Protein AF-A0A9P8D3R5-F1 (afdb_monomer_lite)

Organism: NCBI:txid1042133

pLDDT: mean 70.51, std 18.61, range [22.31, 94.31]

Sequence (576 aa):
MIAKYMYQFPRVDLHLDSCLEPTQGLKDAIANVEATKNIKDLRQLRRDYGYLFCKSVTIGGRLQTQAVMDQSSKTSEQEQKQSLKTSVGLAVSAPKVSASVSHTEESGSDNSSSHGKSDKSESHVFEAMGGDSLLASNPLAWIPTVGSYKNWRIINRNGLTLMSDMISSLSGYEHTRSWFEQAVPALSKYIEFSDSMVKKIRLRLMSPSHHLCLSYKKGSDDRDYAVPPNYYLGHRTLSTVMPLSMDLEYSDEPWGRIQMPNNKPEFLFSPGSYRAPAIYGYSANKVGENLYGTKYDDEFRSTVWSITSPYDAALCHGSRTGDSGNNTLSISTAKPVISSLIVFRNQQGVFLPAMTDTKDVHIWRILKTGVVPGDKPNIAEGDEVQLAWSYQDQYCGYRDFTQDAFGRRRNGPPPGSNGPLLYMRLPWPRFEPVESLPDQVKPLPNALIMSEVVAPKDDLSPVLSDKIQVIHGEKQAMKDILVEDCIFRLDVVKHHGRGDVDDYLLRGVSQEAAFPDAIERQALDKKVESERLAREAAERSFWQQAEARAGQEEEEEIEDVGETMMHIACPLTMLF

Structure (mmCIF, N/CA/C/O backbone):
data_AF-A0A9P8D3R5-F1
#
_entry.id   AF-A0A9P8D3R5-F1
#
loop_
_atom_site.group_PDB
_atom_site.id
_atom_site.type_symbol
_atom_site.label_atom_id
_atom_site.label_alt_id
_atom_site.label_comp_id
_atom_site.label_asym_id
_atom_site.label_entity_id
_atom_site.label_seq_id
_atom_site.pdbx_PDB_ins_code
_atom_site.Cartn_x
_atom_site.Cartn_y
_atom_site.Cartn_z
_atom_site.occupancy
_atom_site.B_iso_or_equiv
_atom_site.auth_seq_id
_atom_site.auth_comp_id
_atom_site.auth_asym_id
_atom_site.auth_atom_id
_atom_site.pdbx_PDB_model_num
ATOM 1 N N . MET A 1 1 ? 40.398 5.494 -23.134 1.00 55.81 1 MET A N 1
ATOM 2 C CA . MET A 1 1 ? 39.215 5.912 -23.938 1.00 55.81 1 MET A CA 1
ATOM 3 C C . MET A 1 1 ? 38.979 4.867 -25.028 1.00 55.81 1 MET A C 1
ATOM 5 O O . MET A 1 1 ? 39.950 4.251 -25.424 1.00 55.81 1 MET A O 1
ATOM 9 N N . ILE A 1 2 ? 37.754 4.613 -25.506 1.00 58.50 2 ILE A N 1
ATOM 10 C CA . ILE A 1 2 ? 37.515 3.681 -26.633 1.00 58.50 2 ILE A CA 1
ATOM 11 C C . ILE A 1 2 ? 37.045 4.489 -27.842 1.00 58.50 2 ILE A C 1
ATOM 13 O O . ILE A 1 2 ? 36.031 5.181 -27.759 1.00 58.50 2 ILE A O 1
ATOM 17 N N . ALA A 1 3 ? 37.763 4.399 -28.959 1.00 59.81 3 ALA A N 1
ATOM 18 C CA . ALA A 1 3 ? 37.315 4.937 -30.235 1.00 59.81 3 ALA A CA 1
ATOM 19 C C . ALA A 1 3 ? 36.734 3.822 -31.096 1.00 59.81 3 ALA A C 1
ATOM 21 O O . ALA A 1 3 ? 37.328 2.760 -31.264 1.00 59.81 3 ALA A O 1
ATOM 22 N N . LYS A 1 4 ? 35.553 4.080 -31.650 1.00 65.44 4 LYS A N 1
ATOM 23 C CA . LYS A 1 4 ? 34.808 3.136 -32.474 1.00 65.44 4 LYS A CA 1
ATOM 24 C C . LYS A 1 4 ? 34.610 3.740 -33.853 1.00 65.44 4 LYS A C 1
ATOM 26 O O . LYS A 1 4 ? 34.070 4.838 -33.967 1.00 65.44 4 LYS A O 1
ATOM 31 N N . TYR A 1 5 ? 35.031 3.017 -34.884 1.00 70.00 5 TYR A N 1
ATOM 32 C CA . TYR A 1 5 ? 34.853 3.424 -36.273 1.00 70.00 5 TYR A CA 1
ATOM 33 C C . TYR A 1 5 ? 33.968 2.420 -37.008 1.00 70.00 5 TYR A C 1
ATOM 35 O O . TYR A 1 5 ? 34.049 1.211 -36.778 1.00 70.00 5 TYR A O 1
ATOM 43 N N . MET A 1 6 ? 33.069 2.928 -37.851 1.00 76.31 6 MET A N 1
ATOM 44 C CA . MET A 1 6 ? 32.003 2.149 -38.478 1.00 76.31 6 MET A CA 1
ATOM 45 C C . MET A 1 6 ? 31.946 2.476 -39.966 1.00 76.31 6 MET A C 1
ATOM 47 O O . MET A 1 6 ? 31.766 3.633 -40.335 1.00 76.31 6 MET A O 1
ATOM 51 N N . TYR A 1 7 ? 32.056 1.450 -40.805 1.00 77.75 7 TYR A N 1
ATOM 52 C CA . TYR A 1 7 ? 31.895 1.551 -42.249 1.00 77.75 7 TYR A CA 1
ATOM 53 C C . TYR A 1 7 ? 30.591 0.858 -42.650 1.00 77.75 7 TYR A C 1
ATOM 55 O O . TYR A 1 7 ? 30.400 -0.332 -42.386 1.00 77.75 7 TYR A O 1
ATOM 63 N N . GLN A 1 8 ? 29.659 1.614 -43.229 1.00 81.56 8 GLN A N 1
ATOM 64 C CA . GLN A 1 8 ? 28.294 1.160 -43.497 1.00 81.56 8 GLN A CA 1
ATOM 65 C C . GLN A 1 8 ? 28.073 0.969 -45.000 1.00 81.56 8 GLN A C 1
ATOM 67 O O . GLN A 1 8 ? 28.407 1.836 -45.799 1.00 81.56 8 GLN A O 1
ATOM 72 N N . PHE A 1 9 ? 27.454 -0.151 -45.362 1.00 86.44 9 PHE A N 1
ATOM 73 C CA . PHE A 1 9 ? 26.952 -0.460 -46.698 1.00 86.44 9 PHE A CA 1
ATOM 74 C C . PHE A 1 9 ? 25.424 -0.575 -46.623 1.00 86.44 9 PHE A C 1
ATOM 76 O O . PHE A 1 9 ? 24.891 -1.692 -46.552 1.00 86.44 9 PHE A O 1
ATOM 83 N N . PRO A 1 10 ? 24.711 0.565 -46.558 1.00 88.69 10 PRO A N 1
ATOM 84 C CA . PRO A 1 10 ? 23.256 0.577 -46.516 1.00 88.69 10 PRO A CA 1
ATOM 85 C C . PRO A 1 10 ? 22.680 0.041 -47.827 1.00 88.69 10 PRO A C 1
ATOM 87 O O . PRO A 1 10 ? 23.234 0.249 -48.908 1.00 88.69 10 PRO A O 1
ATOM 90 N N . ARG A 1 11 ? 21.568 -0.686 -47.725 1.00 91.56 11 ARG A N 1
ATOM 91 C CA . ARG A 1 11 ? 20.830 -1.217 -48.879 1.00 91.56 11 ARG A CA 1
ATOM 92 C C . ARG A 1 11 ? 19.404 -0.709 -48.906 1.00 91.56 11 ARG A C 1
ATOM 94 O O . ARG A 1 11 ? 18.921 -0.340 -49.969 1.00 91.56 11 ARG A O 1
ATOM 101 N N . VAL A 1 12 ? 18.755 -0.701 -47.747 1.00 91.81 12 VAL A N 1
ATOM 102 C CA . VAL A 1 12 ? 17.362 -0.290 -47.596 1.00 91.81 12 VAL A CA 1
ATOM 103 C C . VAL A 1 12 ? 17.211 0.467 -46.287 1.00 91.81 12 VAL A C 1
ATOM 105 O O . VAL A 1 12 ? 17.688 0.000 -45.254 1.00 91.81 12 VAL A O 1
ATOM 108 N N . ASP A 1 13 ? 16.503 1.587 -46.330 1.00 90.19 13 ASP A N 1
ATOM 109 C CA . ASP A 1 13 ? 15.970 2.246 -45.144 1.00 90.19 13 ASP A CA 1
ATOM 110 C C . ASP A 1 13 ? 14.494 1.867 -45.000 1.00 90.19 13 ASP A C 1
ATOM 112 O O . ASP A 1 13 ? 13.704 2.024 -45.932 1.00 90.19 13 ASP A O 1
ATOM 116 N N . LEU A 1 14 ? 14.131 1.303 -43.849 1.00 87.88 14 LEU A N 1
ATOM 117 C CA . LEU A 1 14 ? 12.748 0.997 -43.505 1.00 87.88 14 LEU A CA 1
ATOM 118 C C . LEU A 1 14 ? 12.231 2.037 -42.519 1.00 87.88 14 LEU A C 1
ATOM 120 O O . LEU A 1 14 ? 12.830 2.229 -41.461 1.00 87.88 14 LEU A O 1
ATOM 124 N N . HIS A 1 15 ? 11.086 2.627 -42.845 1.00 87.62 15 HIS A N 1
ATOM 125 C CA . HIS A 1 15 ? 10.352 3.559 -41.995 1.00 87.62 15 HIS A CA 1
ATOM 126 C C . HIS A 1 15 ? 9.018 2.929 -41.588 1.00 87.62 15 HIS A C 1
ATOM 128 O O . HIS A 1 15 ? 8.284 2.427 -42.437 1.00 87.62 15 HIS A O 1
ATOM 134 N N . LEU A 1 16 ? 8.718 2.935 -40.290 1.00 82.69 16 LEU A N 1
ATOM 135 C CA . LEU A 1 16 ? 7.582 2.229 -39.689 1.00 82.69 16 LEU A CA 1
ATOM 136 C C . LEU A 1 16 ? 6.525 3.198 -39.117 1.00 82.69 16 LEU A C 1
ATOM 138 O O . LEU A 1 16 ? 5.867 2.885 -38.133 1.00 82.69 16 LEU A O 1
ATOM 142 N N . ASP A 1 17 ? 6.377 4.397 -39.685 1.00 70.56 17 ASP A N 1
ATOM 143 C CA . ASP A 1 17 ? 5.693 5.517 -39.014 1.00 70.56 17 ASP A CA 1
ATOM 144 C C . ASP A 1 17 ? 4.154 5.514 -39.085 1.00 70.56 17 ASP A C 1
ATOM 146 O O . ASP A 1 17 ? 3.520 6.122 -38.226 1.00 70.56 17 ASP A O 1
ATOM 150 N N . SER A 1 18 ? 3.533 4.859 -40.073 1.00 62.50 18 SER A N 1
ATOM 151 C CA . SER A 1 18 ? 2.080 4.984 -40.324 1.00 62.50 18 SER A CA 1
ATOM 152 C C . SER A 1 18 ? 1.344 3.680 -40.646 1.00 62.50 18 SER A C 1
ATOM 154 O O . SER A 1 18 ? 0.138 3.698 -40.869 1.00 62.50 18 SER A O 1
ATOM 156 N N . CYS A 1 19 ? 2.043 2.544 -40.667 1.00 69.44 19 CYS A N 1
ATOM 157 C CA . CYS A 1 19 ? 1.494 1.243 -41.070 1.00 69.44 19 CYS A CA 1
ATOM 158 C C . CYS A 1 19 ? 1.503 0.196 -39.947 1.00 69.44 19 CYS A C 1
ATOM 160 O O . CYS A 1 19 ? 1.395 -1.000 -40.214 1.00 69.44 19 CYS A O 1
ATOM 162 N N . LEU A 1 20 ? 1.683 0.630 -38.699 1.00 82.75 20 LEU A N 1
ATOM 163 C CA . LEU A 1 20 ? 1.770 -0.267 -37.555 1.00 82.75 20 LEU A CA 1
ATOM 164 C C . LEU A 1 20 ? 0.418 -0.409 -36.866 1.00 82.75 20 LEU A C 1
ATOM 166 O O . LEU A 1 20 ? -0.232 0.578 -36.535 1.00 82.75 20 LEU A O 1
ATOM 170 N N . GLU A 1 21 ? 0.052 -1.654 -36.585 1.00 85.25 21 GLU A N 1
ATOM 171 C CA . GLU A 1 21 ? -1.075 -2.003 -35.730 1.00 85.25 21 GLU A CA 1
ATOM 172 C C . GLU A 1 21 ? -0.567 -2.799 -34.523 1.00 85.25 21 GLU A C 1
ATOM 174 O O . GLU A 1 21 ? 0.347 -3.622 -34.664 1.00 85.25 21 GLU A O 1
ATOM 179 N N . PRO A 1 22 ? -1.136 -2.584 -33.324 1.00 86.88 22 PRO A N 1
ATOM 180 C CA . PRO A 1 22 ? -0.742 -3.350 -32.157 1.00 86.88 22 PRO A CA 1
ATOM 181 C C . PRO A 1 22 ? -1.182 -4.808 -32.324 1.00 86.88 22 PRO A C 1
ATOM 183 O O . PRO A 1 22 ? -2.306 -5.099 -32.741 1.00 86.88 22 PRO A O 1
ATOM 186 N N . THR A 1 23 ? -0.296 -5.739 -31.976 1.00 90.44 23 THR A N 1
ATOM 187 C CA . THR A 1 23 ? -0.621 -7.169 -31.950 1.00 90.44 23 THR A CA 1
ATOM 188 C C . THR A 1 23 ? -1.691 -7.451 -30.897 1.00 90.44 23 THR A C 1
ATOM 190 O O . THR A 1 23 ? -1.790 -6.726 -29.908 1.00 90.44 23 THR A O 1
ATOM 193 N N . GLN A 1 24 ? -2.475 -8.523 -31.066 1.00 89.94 24 GLN A N 1
ATOM 194 C CA . GLN A 1 24 ? -3.549 -8.855 -30.120 1.00 89.94 24 GLN A CA 1
ATOM 195 C C . GLN A 1 24 ? -3.042 -8.959 -28.673 1.00 89.94 24 GLN A C 1
ATOM 197 O O . GLN A 1 24 ? -3.634 -8.369 -27.779 1.00 89.94 24 GLN A O 1
ATOM 202 N N . GLY A 1 25 ? -1.882 -9.588 -28.458 1.00 91.56 25 GLY A N 1
ATOM 203 C CA . GLY A 1 25 ? -1.286 -9.679 -27.123 1.00 91.56 25 GLY A CA 1
ATOM 204 C C . GLY A 1 25 ? -0.944 -8.319 -26.501 1.00 91.56 25 GLY A C 1
ATOM 205 O O . GLY A 1 25 ? -1.084 -8.154 -25.291 1.00 91.56 25 GLY A O 1
ATOM 206 N N . LEU A 1 26 ? -0.522 -7.330 -27.302 1.00 89.81 26 LEU A N 1
ATOM 207 C CA . LEU A 1 26 ? -0.271 -5.978 -26.798 1.00 89.81 26 LEU A CA 1
ATOM 208 C C . LEU A 1 26 ? -1.589 -5.281 -26.439 1.00 89.81 26 LEU A C 1
ATOM 210 O O . LEU A 1 26 ? -1.655 -4.609 -25.413 1.00 89.81 26 LEU A O 1
ATOM 214 N N . LYS A 1 27 ? -2.647 -5.482 -27.238 1.00 89.69 27 LYS A N 1
ATOM 215 C CA . LYS A 1 27 ? -3.991 -4.962 -26.938 1.00 89.69 27 LYS A CA 1
ATOM 216 C C . LYS A 1 27 ? -4.516 -5.516 -25.613 1.00 89.69 27 LYS A C 1
ATOM 218 O O . LYS A 1 27 ? -4.969 -4.741 -24.776 1.00 89.69 27 LYS A O 1
ATOM 223 N N . ASP A 1 28 ? -4.388 -6.823 -25.401 1.00 89.81 28 ASP A N 1
ATOM 224 C CA . ASP A 1 28 ? -4.848 -7.493 -24.181 1.00 89.81 28 ASP A CA 1
ATOM 225 C C . ASP A 1 28 ? -4.048 -7.031 -22.952 1.00 89.81 28 ASP A C 1
ATOM 227 O O . ASP A 1 28 ? -4.619 -6.773 -21.893 1.00 89.81 28 ASP A O 1
ATOM 231 N N . ALA A 1 29 ? -2.730 -6.850 -23.094 1.00 86.56 29 ALA A N 1
ATOM 232 C CA . ALA A 1 29 ? -1.884 -6.328 -22.020 1.00 86.56 29 ALA A CA 1
ATOM 233 C C . ALA A 1 29 ? -2.253 -4.884 -21.638 1.00 86.56 29 ALA A C 1
ATOM 235 O O . ALA A 1 29 ? -2.306 -4.558 -20.453 1.00 86.56 29 ALA A O 1
ATOM 236 N N . ILE A 1 30 ? -2.535 -4.028 -22.626 1.00 84.38 30 ILE A N 1
ATOM 237 C CA . ILE A 1 30 ? -3.004 -2.652 -22.406 1.00 84.38 30 ILE A CA 1
ATOM 238 C C . ILE A 1 30 ? -4.362 -2.659 -21.691 1.00 84.38 30 ILE A C 1
ATOM 240 O O . ILE A 1 30 ? -4.517 -1.964 -20.689 1.00 84.38 30 ILE A O 1
ATOM 244 N N . ALA A 1 31 ? -5.310 -3.481 -22.150 1.00 81.94 31 ALA A N 1
ATOM 245 C CA . ALA A 1 31 ? -6.631 -3.603 -21.535 1.00 81.94 31 ALA A CA 1
ATOM 246 C C . ALA A 1 31 ? -6.553 -4.125 -20.089 1.00 81.94 31 ALA A C 1
ATOM 248 O O . ALA A 1 31 ? -7.269 -3.641 -19.215 1.00 81.94 31 ALA A O 1
ATOM 249 N N . ASN A 1 32 ? -5.647 -5.068 -19.810 1.00 80.12 32 ASN A N 1
ATOM 250 C CA . ASN A 1 32 ? -5.416 -5.562 -18.455 1.00 80.12 32 ASN A CA 1
ATOM 251 C C . ASN A 1 32 ? -4.911 -4.445 -17.529 1.00 80.12 32 ASN A C 1
ATOM 253 O O . ASN A 1 32 ? -5.478 -4.228 -16.463 1.00 80.12 32 ASN A O 1
ATOM 257 N N . VAL A 1 33 ? -3.904 -3.679 -17.964 1.00 77.44 33 VAL A N 1
ATOM 258 C CA . VAL A 1 33 ? -3.402 -2.515 -17.210 1.00 77.44 33 VAL A CA 1
ATOM 259 C C . VAL A 1 33 ? -4.511 -1.493 -16.964 1.00 77.44 33 VAL A C 1
ATOM 261 O O . VAL A 1 33 ? -4.601 -0.915 -15.877 1.00 77.44 33 VAL A O 1
ATOM 264 N N . GLU A 1 34 ? -5.368 -1.271 -17.958 1.00 71.44 34 GLU A N 1
ATOM 265 C CA . GLU A 1 34 ? -6.490 -0.350 -17.851 1.00 71.44 34 GLU A CA 1
ATOM 266 C C . GLU A 1 34 ? -7.548 -0.819 -16.844 1.00 71.44 34 GLU A C 1
ATOM 268 O O . GLU A 1 34 ? -8.053 0.007 -16.082 1.00 71.44 34 GLU A O 1
ATOM 273 N N . ALA A 1 35 ? -7.842 -2.119 -16.801 1.00 66.81 35 ALA A N 1
ATOM 274 C CA . ALA A 1 35 ? -8.826 -2.710 -15.900 1.00 66.81 35 ALA A CA 1
ATOM 275 C C . ALA A 1 35 ? -8.321 -2.819 -14.453 1.00 66.81 35 ALA A C 1
ATOM 277 O O . ALA A 1 35 ? -9.039 -2.482 -13.510 1.00 66.81 35 ALA A O 1
ATOM 278 N N . THR A 1 36 ? -7.086 -3.283 -14.252 1.00 62.72 36 THR A N 1
ATOM 279 C CA . THR A 1 36 ? -6.537 -3.550 -12.912 1.00 62.72 36 THR A CA 1
ATOM 280 C C . THR A 1 36 ? -5.956 -2.305 -12.251 1.00 62.72 36 THR A C 1
ATOM 282 O O . THR A 1 36 ? -5.829 -2.263 -11.020 1.00 62.72 36 THR A O 1
ATOM 285 N N . LYS A 1 37 ? -5.563 -1.303 -13.057 1.00 64.81 37 LYS A N 1
ATOM 286 C CA . LYS A 1 37 ? -4.814 -0.112 -12.623 1.00 64.81 37 LYS A CA 1
ATOM 287 C C . LYS A 1 37 ? -3.662 -0.500 -11.686 1.00 64.81 37 LYS A C 1
ATOM 289 O O . LYS A 1 37 ? -3.479 0.048 -10.592 1.00 64.81 37 LYS A O 1
ATOM 294 N N . ASN A 1 38 ? -2.924 -1.539 -12.071 1.00 65.69 38 ASN A N 1
ATOM 295 C CA . ASN A 1 38 ? -1.839 -2.106 -11.284 1.00 65.69 38 ASN A CA 1
ATOM 296 C C . ASN A 1 38 ? -0.481 -1.768 -11.907 1.00 65.69 38 ASN A C 1
ATOM 298 O O . ASN A 1 38 ? -0.208 -2.070 -13.071 1.00 65.69 38 ASN A O 1
ATOM 302 N N . ILE A 1 39 ? 0.413 -1.192 -11.101 1.00 70.88 39 ILE A N 1
ATOM 303 C CA . ILE A 1 39 ? 1.782 -0.877 -11.519 1.00 70.88 39 ILE A CA 1
ATOM 304 C C . ILE A 1 39 ? 2.568 -2.132 -11.934 1.00 70.88 39 ILE A C 1
ATOM 306 O O . ILE A 1 39 ? 3.461 -2.049 -12.778 1.00 70.88 39 ILE A O 1
ATOM 310 N N . LYS A 1 40 ? 2.241 -3.309 -11.384 1.00 72.50 40 LYS A N 1
ATOM 311 C CA . LYS A 1 40 ? 2.869 -4.585 -11.759 1.00 72.50 40 LYS A CA 1
ATOM 312 C C . LYS A 1 40 ? 2.544 -4.983 -13.188 1.00 72.50 40 LYS A C 1
ATOM 314 O O . LYS A 1 40 ? 3.458 -5.397 -13.897 1.00 72.50 40 LYS A O 1
ATOM 319 N N . ASP A 1 41 ? 1.301 -4.798 -13.614 1.00 77.31 41 ASP A N 1
ATOM 320 C CA . ASP A 1 41 ? 0.879 -5.112 -14.979 1.00 77.31 41 ASP A CA 1
ATOM 321 C C . ASP A 1 41 ? 1.540 -4.150 -15.969 1.00 77.31 41 ASP A C 1
ATOM 323 O O . ASP A 1 41 ? 2.061 -4.574 -16.999 1.00 77.31 41 ASP A O 1
ATOM 327 N N . LEU A 1 42 ? 1.661 -2.865 -15.607 1.00 77.88 42 LEU A N 1
ATOM 328 C CA . LEU A 1 42 ? 2.385 -1.884 -16.419 1.00 77.88 42 LEU A CA 1
ATOM 329 C C . LEU A 1 42 ? 3.889 -2.212 -16.512 1.00 77.88 42 LEU A C 1
ATOM 331 O O . LEU A 1 42 ? 4.498 -2.089 -17.578 1.00 77.88 42 LEU A O 1
ATOM 335 N N . ARG A 1 43 ? 4.507 -2.670 -15.413 1.00 77.62 43 ARG A N 1
ATOM 336 C CA . ARG A 1 43 ? 5.895 -3.171 -15.410 1.00 77.62 43 ARG A CA 1
ATOM 337 C C . ARG A 1 43 ? 6.042 -4.419 -16.272 1.00 77.62 43 ARG A C 1
ATOM 339 O O . ARG A 1 43 ? 7.043 -4.544 -16.974 1.00 77.62 43 ARG A O 1
ATOM 346 N N . GLN A 1 44 ? 5.077 -5.330 -16.206 1.00 81.56 44 GLN A N 1
ATOM 347 C CA . GLN A 1 44 ? 5.075 -6.554 -16.993 1.00 81.56 44 GLN A CA 1
ATOM 348 C C . GLN A 1 44 ? 4.990 -6.239 -18.487 1.00 81.56 44 GLN A C 1
ATOM 350 O O . GLN A 1 44 ? 5.836 -6.704 -19.244 1.00 81.56 44 GLN A O 1
ATOM 355 N N . LEU A 1 45 ? 4.104 -5.321 -18.881 1.00 85.25 45 LEU A N 1
ATOM 356 C CA . LEU A 1 45 ? 4.009 -4.820 -20.251 1.00 85.25 45 LEU A CA 1
ATOM 357 C C . LEU A 1 45 ? 5.359 -4.275 -20.754 1.00 85.25 45 LEU A C 1
ATOM 359 O O . LEU A 1 45 ? 5.811 -4.656 -21.832 1.00 85.25 45 LEU A O 1
ATOM 363 N N . ARG A 1 46 ? 6.069 -3.455 -19.961 1.00 81.94 46 ARG A N 1
ATOM 364 C CA . ARG A 1 46 ? 7.414 -2.964 -20.346 1.00 81.94 46 ARG A CA 1
ATOM 365 C C . ARG A 1 46 ? 8.460 -4.072 -20.443 1.00 81.94 46 ARG A C 1
ATOM 367 O O . ARG A 1 46 ? 9.379 -3.958 -21.250 1.00 81.94 46 ARG A O 1
ATOM 374 N N . ARG A 1 47 ? 8.373 -5.109 -19.605 1.00 83.44 47 ARG A N 1
ATOM 375 C CA . ARG A 1 47 ? 9.300 -6.250 -19.656 1.00 83.44 47 ARG A CA 1
ATOM 376 C C . ARG A 1 47 ? 9.089 -7.091 -20.907 1.00 83.44 47 ARG A C 1
ATOM 378 O O . ARG A 1 47 ? 10.075 -7.455 -21.537 1.00 83.44 47 ARG A O 1
ATOM 385 N N . ASP A 1 48 ? 7.837 -7.345 -21.264 1.00 88.25 48 ASP A N 1
ATOM 386 C CA . ASP A 1 48 ? 7.495 -8.269 -22.345 1.00 88.25 48 ASP A CA 1
ATOM 387 C C . ASP A 1 48 ? 7.658 -7.629 -23.725 1.00 88.25 48 ASP A C 1
ATOM 389 O O . ASP A 1 48 ? 8.167 -8.265 -24.647 1.00 88.25 48 ASP A O 1
ATOM 393 N N . TYR A 1 49 ? 7.288 -6.353 -23.864 1.00 87.69 49 TYR A N 1
ATOM 394 C CA . TYR A 1 49 ? 7.328 -5.651 -25.151 1.00 87.69 49 TYR A CA 1
ATOM 395 C C . TYR A 1 49 ? 8.554 -4.743 -25.310 1.00 87.69 49 TYR A C 1
ATOM 397 O O . TYR A 1 49 ? 8.958 -4.440 -26.432 1.00 87.69 49 TYR A O 1
ATOM 405 N N . GLY A 1 50 ? 9.212 -4.373 -24.210 1.00 83.81 50 GLY A N 1
ATOM 406 C CA . GLY A 1 50 ? 10.428 -3.565 -24.202 1.00 83.81 50 GLY A CA 1
ATOM 407 C C . GLY A 1 50 ? 10.201 -2.091 -23.856 1.00 83.81 50 GLY A C 1
ATOM 408 O O . GLY A 1 50 ? 9.098 -1.619 -23.595 1.00 83.81 50 GLY A O 1
ATOM 409 N N . TYR A 1 51 ? 11.297 -1.333 -23.818 1.00 81.62 51 TYR A N 1
ATOM 410 C CA . TYR A 1 51 ? 11.298 0.068 -23.370 1.00 81.62 51 TYR A CA 1
ATOM 411 C C . TYR A 1 51 ? 11.326 1.068 -24.523 1.00 81.62 51 TYR A C 1
ATOM 413 O O . TYR A 1 51 ? 10.837 2.191 -24.392 1.00 81.62 51 TYR A O 1
ATOM 421 N N . LEU A 1 52 ? 11.933 0.661 -25.633 1.00 83.38 52 LEU A N 1
ATOM 422 C CA . LEU A 1 52 ? 12.230 1.503 -26.778 1.00 83.38 52 LEU A CA 1
ATOM 423 C C . LEU A 1 52 ? 11.717 0.822 -28.034 1.00 83.38 52 LEU A C 1
ATOM 425 O O . LEU A 1 52 ? 11.852 -0.390 -28.196 1.00 83.38 52 LEU A O 1
ATOM 429 N N . PHE A 1 53 ? 11.185 1.631 -28.935 1.00 85.81 53 PHE A N 1
ATOM 430 C CA . PHE A 1 53 ? 10.807 1.222 -30.271 1.00 85.81 53 PHE A CA 1
ATOM 431 C C . PHE A 1 53 ? 11.617 2.030 -31.283 1.00 85.81 53 PHE A C 1
ATOM 433 O O . PHE A 1 53 ? 11.884 3.213 -31.080 1.00 85.81 53 PHE A O 1
ATOM 440 N N . CYS A 1 54 ? 12.047 1.391 -32.366 1.00 87.12 54 CYS A N 1
ATOM 441 C CA . CYS A 1 54 ? 12.830 2.044 -33.406 1.00 87.12 54 CYS A CA 1
ATOM 442 C C . CYS A 1 54 ? 11.954 2.227 -34.640 1.00 87.12 54 CYS A C 1
ATOM 444 O O . CYS A 1 54 ? 11.558 1.246 -35.265 1.00 87.12 54 CYS A O 1
ATOM 446 N N . LYS A 1 55 ? 11.656 3.485 -34.973 1.00 82.50 55 LYS A N 1
ATOM 447 C CA . LYS A 1 55 ? 10.776 3.824 -36.095 1.00 82.50 55 LYS A CA 1
ATOM 448 C C . LYS A 1 55 ? 11.465 3.730 -37.453 1.00 82.50 55 LYS A C 1
ATOM 450 O O . LYS A 1 55 ? 10.803 3.520 -38.461 1.00 82.50 55 LYS A O 1
ATOM 455 N N . SER A 1 56 ? 12.788 3.889 -37.490 1.00 87.12 56 SER A N 1
ATOM 456 C CA . SER A 1 56 ? 13.566 3.855 -38.728 1.00 87.12 56 SER A CA 1
ATOM 457 C C . SER A 1 56 ? 14.794 2.961 -38.590 1.00 87.12 56 SER A C 1
ATOM 459 O O . SER A 1 56 ? 15.678 3.226 -37.774 1.00 87.12 56 SER A O 1
ATOM 461 N N . VAL A 1 57 ? 14.885 1.910 -39.402 1.00 91.00 57 VAL A N 1
ATOM 462 C CA . VAL A 1 57 ? 16.040 1.001 -39.409 1.00 91.00 57 VAL A CA 1
ATOM 463 C C . VAL A 1 57 ? 16.695 0.964 -40.778 1.00 91.00 57 VAL A C 1
ATOM 465 O O . VAL A 1 57 ? 16.032 0.770 -41.792 1.00 91.00 57 VAL A O 1
ATOM 468 N N . THR A 1 58 ? 18.018 1.082 -40.794 1.00 90.75 58 THR A N 1
ATOM 469 C CA . THR A 1 58 ? 18.807 0.862 -42.005 1.00 90.75 58 THR A CA 1
ATOM 470 C C . THR A 1 58 ? 19.258 -0.586 -42.025 1.00 90.75 58 THR A C 1
ATOM 472 O O . THR A 1 58 ? 19.852 -1.089 -41.062 1.00 90.75 58 THR A O 1
ATOM 475 N N . ILE A 1 59 ? 18.995 -1.253 -43.138 1.00 93.12 59 ILE A N 1
ATOM 476 C CA . ILE A 1 59 ? 19.310 -2.651 -43.389 1.00 93.12 59 ILE A CA 1
ATOM 477 C C . ILE A 1 59 ? 20.404 -2.741 -44.456 1.00 93.12 59 ILE A C 1
ATOM 479 O O . ILE A 1 59 ? 20.377 -2.038 -45.468 1.00 93.12 59 ILE A O 1
ATOM 483 N N . GLY A 1 60 ? 21.386 -3.611 -44.231 1.00 92.75 60 GLY A N 1
ATOM 484 C CA . GLY A 1 60 ? 22.510 -3.806 -45.141 1.00 92.75 60 GLY A CA 1
ATOM 485 C C . GLY A 1 60 ? 23.649 -4.578 -44.487 1.00 92.75 60 GLY A C 1
ATOM 486 O O . GLY A 1 60 ? 23.408 -5.568 -43.792 1.00 92.75 60 GLY A O 1
ATOM 487 N N . GLY A 1 61 ? 24.879 -4.121 -44.722 1.00 89.00 61 GLY A N 1
ATOM 488 C CA . GLY A 1 61 ? 26.099 -4.634 -44.098 1.00 89.00 61 GLY A CA 1
ATOM 489 C C . GLY A 1 61 ? 26.872 -3.528 -43.378 1.00 89.00 61 GLY A C 1
ATOM 490 O O . GLY A 1 61 ? 26.867 -2.376 -43.807 1.00 89.00 61 GLY A O 1
ATOM 491 N N . ARG A 1 62 ? 27.542 -3.856 -42.276 1.00 87.69 62 ARG A N 1
ATOM 492 C CA . ARG A 1 62 ? 28.380 -2.927 -41.514 1.00 87.69 62 ARG A CA 1
ATOM 493 C C . ARG A 1 62 ? 29.632 -3.618 -41.019 1.00 87.69 62 ARG A C 1
ATOM 495 O O . ARG A 1 62 ? 29.525 -4.643 -40.359 1.00 87.69 62 ARG A O 1
ATOM 502 N N . LEU A 1 63 ? 30.780 -2.995 -41.253 1.00 82.94 63 LEU A N 1
ATOM 503 C CA . LEU A 1 63 ? 32.030 -3.338 -40.587 1.00 82.94 63 LEU A CA 1
ATOM 504 C C . LEU A 1 63 ? 32.298 -2.335 -39.476 1.00 82.94 63 LEU A C 1
ATOM 506 O O . LEU A 1 63 ? 32.109 -1.128 -39.637 1.00 82.94 63 LEU A O 1
ATOM 510 N N . GLN A 1 64 ? 32.732 -2.840 -38.335 1.00 82.50 64 GLN A N 1
ATOM 511 C CA . GLN A 1 64 ? 33.031 -2.042 -37.164 1.00 82.50 64 GLN A CA 1
ATOM 512 C C . GLN A 1 64 ? 34.368 -2.480 -36.588 1.00 82.50 64 GLN A C 1
ATOM 514 O O . GLN A 1 64 ? 34.611 -3.668 -36.430 1.00 82.50 64 GLN A O 1
ATOM 519 N N . THR A 1 65 ? 35.198 -1.519 -36.209 1.00 75.69 65 THR A N 1
ATOM 520 C CA . THR A 1 65 ? 36.401 -1.767 -35.410 1.00 75.69 65 THR A CA 1
ATOM 521 C C . THR A 1 65 ? 36.392 -0.857 -34.187 1.00 75.69 65 THR A C 1
ATOM 523 O O . THR A 1 65 ? 35.779 0.220 -34.196 1.00 75.69 65 THR A O 1
ATOM 526 N N . GLN A 1 66 ? 37.011 -1.318 -33.106 1.00 71.75 66 GLN A N 1
ATOM 527 C CA . GLN A 1 66 ? 37.155 -0.572 -31.863 1.00 71.75 66 GLN A CA 1
ATOM 528 C C . GLN A 1 66 ? 38.625 -0.590 -31.451 1.00 71.75 66 GLN A C 1
ATOM 530 O O . GLN A 1 66 ? 39.243 -1.650 -31.434 1.00 71.75 66 GLN A O 1
ATOM 535 N N . ALA A 1 67 ? 39.165 0.574 -31.099 1.00 66.00 67 ALA A N 1
ATOM 536 C CA . ALA A 1 67 ? 40.515 0.722 -30.575 1.00 66.00 67 ALA A CA 1
ATOM 537 C C . ALA A 1 67 ? 40.457 1.338 -29.173 1.00 66.00 67 ALA A C 1
ATOM 539 O O . ALA A 1 67 ? 39.766 2.337 -28.942 1.00 66.00 67 ALA A O 1
ATOM 540 N N . VAL A 1 68 ? 41.183 0.738 -28.232 1.00 62.00 68 VAL A N 1
ATOM 541 C CA . VAL A 1 68 ? 41.388 1.302 -26.896 1.00 62.00 68 VAL A CA 1
ATOM 542 C C . VAL A 1 68 ? 42.555 2.288 -26.987 1.00 62.00 68 VAL A C 1
ATOM 544 O O . VAL A 1 68 ? 43.650 1.918 -27.387 1.00 62.00 68 VAL A O 1
ATOM 547 N N . MET A 1 69 ? 42.296 3.553 -26.669 1.00 64.81 69 MET A N 1
ATOM 548 C CA . MET A 1 69 ? 43.266 4.649 -26.667 1.00 64.81 69 MET A CA 1
ATOM 549 C C . MET A 1 69 ? 43.827 4.862 -25.260 1.00 64.81 69 MET A C 1
ATOM 551 O O . MET A 1 69 ? 43.055 5.045 -24.302 1.00 64.81 69 MET A O 1
ATOM 555 N N . ASP A 1 70 ? 45.156 4.890 -25.168 1.00 56.31 70 ASP A N 1
ATOM 556 C CA . ASP A 1 70 ? 45.906 5.158 -23.942 1.00 56.31 70 ASP A CA 1
ATOM 557 C C . ASP A 1 70 ? 45.947 6.657 -23.625 1.00 56.31 70 ASP A C 1
ATOM 559 O O . ASP A 1 70 ? 46.403 7.476 -24.420 1.00 56.31 70 ASP A O 1
ATOM 563 N N . GLN A 1 71 ? 45.509 7.019 -22.417 1.00 53.50 71 GLN A N 1
ATOM 564 C CA . GLN A 1 71 ? 45.487 8.403 -21.914 1.00 53.50 71 GLN A CA 1
ATOM 565 C C . GLN A 1 71 ? 46.883 8.998 -21.643 1.00 53.50 71 GLN A C 1
ATOM 567 O O . GLN A 1 71 ? 46.991 10.176 -21.318 1.00 53.50 71 GLN A O 1
ATOM 572 N N . SER A 1 72 ? 47.950 8.204 -21.755 1.00 54.19 72 SER A N 1
ATOM 573 C CA . SER A 1 72 ? 49.338 8.604 -21.485 1.00 54.19 72 SER A CA 1
ATOM 574 C C . SER A 1 72 ? 50.074 9.173 -22.707 1.00 54.19 72 SER A C 1
ATOM 576 O O . SER A 1 72 ? 51.221 9.611 -22.592 1.00 54.19 72 SER A O 1
ATOM 578 N N . SER A 1 73 ? 49.449 9.184 -23.886 1.00 53.72 73 SER A N 1
ATOM 579 C CA . SER A 1 73 ? 50.056 9.714 -25.109 1.00 53.72 73 SER A CA 1
ATOM 580 C C . SER A 1 73 ? 49.996 11.245 -25.170 1.00 53.72 73 SER A C 1
ATOM 582 O O . SER A 1 73 ? 48.945 11.830 -24.931 1.00 53.72 73 SER A O 1
ATOM 584 N N . LYS A 1 74 ? 51.089 11.898 -25.591 1.00 52.84 74 LYS A N 1
ATOM 585 C CA . LYS A 1 74 ? 51.174 13.365 -25.790 1.00 52.84 74 LYS A CA 1
ATOM 586 C C . LYS A 1 74 ? 50.376 13.901 -26.996 1.00 52.84 74 LYS A C 1
ATOM 588 O O . LYS A 1 74 ? 50.389 15.101 -27.244 1.00 52.84 74 LYS A O 1
ATOM 593 N N . THR A 1 75 ? 49.753 13.021 -27.773 1.00 59.78 75 THR A N 1
ATOM 594 C CA . THR A 1 75 ? 49.014 13.336 -29.004 1.00 59.78 75 THR A CA 1
ATOM 595 C C . THR A 1 75 ? 47.579 13.740 -28.669 1.00 59.78 75 THR A C 1
ATOM 597 O O . THR A 1 75 ? 46.980 13.147 -27.771 1.00 59.78 75 THR A O 1
ATOM 600 N N . SER A 1 76 ? 47.007 14.715 -29.384 1.00 63.00 76 SER A N 1
ATOM 601 C CA . SER A 1 76 ? 45.623 15.127 -29.126 1.00 63.00 76 SER A CA 1
ATOM 602 C C . SER A 1 76 ? 44.639 13.989 -29.448 1.00 63.00 76 SER A C 1
ATOM 604 O O . SER A 1 76 ? 44.829 13.217 -30.390 1.00 63.00 76 SER A O 1
ATOM 606 N N . GLU A 1 77 ? 43.552 13.871 -28.681 1.00 61.03 77 GLU A N 1
ATOM 607 C CA . GLU A 1 77 ? 42.524 12.840 -28.914 1.00 61.03 77 GLU A CA 1
ATOM 608 C C . GLU A 1 77 ? 41.921 12.917 -30.327 1.00 61.03 77 GLU A C 1
ATOM 610 O O . GLU A 1 77 ? 41.484 11.915 -30.897 1.00 61.03 77 GLU A O 1
ATOM 615 N N . GLN A 1 78 ? 41.881 14.123 -30.893 1.00 59.75 78 GLN A N 1
ATOM 616 C CA . GLN A 1 78 ? 41.349 14.384 -32.223 1.00 59.75 78 GLN A CA 1
ATOM 617 C C . GLN A 1 78 ? 42.274 13.833 -33.316 1.00 59.75 78 GLN A C 1
ATOM 619 O O . GLN A 1 78 ? 41.783 13.226 -34.268 1.00 59.75 78 GLN A O 1
ATOM 624 N N . GLU A 1 79 ? 43.593 13.946 -33.143 1.00 65.75 79 GLU A N 1
ATOM 625 C CA . GLU A 1 79 ? 44.589 13.346 -34.040 1.00 65.75 79 GLU A CA 1
ATOM 626 C C . GLU A 1 79 ? 44.524 11.816 -34.024 1.00 65.75 79 GLU A C 1
ATOM 628 O O . GLU A 1 79 ? 44.543 11.198 -35.084 1.00 65.75 79 GLU A O 1
ATOM 633 N N . GLN A 1 80 ? 44.350 11.192 -32.854 1.00 62.94 80 GLN A N 1
ATOM 634 C CA . GLN A 1 80 ? 44.233 9.729 -32.761 1.00 62.94 80 GLN A CA 1
ATOM 635 C C . GLN A 1 80 ? 42.932 9.191 -33.372 1.00 62.94 80 GLN A C 1
ATOM 637 O O . GLN A 1 80 ? 42.912 8.131 -34.001 1.00 62.94 80 GLN A O 1
ATOM 642 N N . LYS A 1 81 ? 41.819 9.919 -33.218 1.00 65.81 81 LYS A N 1
ATOM 643 C CA . LYS A 1 81 ? 40.551 9.579 -33.886 1.00 65.81 81 LYS A CA 1
ATOM 644 C C . LYS A 1 81 ? 40.664 9.733 -35.401 1.00 65.81 81 LYS A C 1
ATOM 646 O O . LYS A 1 81 ? 40.117 8.909 -36.135 1.00 65.81 81 LYS A O 1
ATOM 651 N N . GLN A 1 82 ? 41.373 10.762 -35.864 1.00 65.94 82 GLN A N 1
ATOM 652 C CA . GLN A 1 82 ? 41.582 11.004 -37.285 1.00 65.94 82 GLN A CA 1
ATOM 653 C C . GLN A 1 82 ? 42.528 9.964 -37.903 1.00 65.94 82 GLN A C 1
ATOM 655 O O . GLN A 1 82 ? 42.210 9.438 -38.967 1.00 65.94 82 GLN A O 1
ATOM 660 N N . SER A 1 83 ? 43.614 9.582 -37.222 1.00 66.38 83 SER A N 1
ATOM 661 C CA . SER A 1 83 ? 44.526 8.533 -37.697 1.00 66.38 83 SER A CA 1
ATOM 662 C C . SER A 1 83 ? 43.829 7.175 -37.791 1.00 66.38 83 SER A C 1
ATOM 664 O O . SER A 1 83 ? 43.973 6.478 -38.796 1.00 66.38 83 SER A O 1
ATOM 666 N N . LEU A 1 84 ? 42.999 6.828 -36.798 1.00 69.69 84 LEU A N 1
ATOM 667 C CA . LEU A 1 84 ? 42.187 5.610 -36.827 1.00 69.69 84 LEU A CA 1
ATOM 668 C C . LEU A 1 84 ? 41.181 5.638 -37.989 1.00 69.69 84 LEU A C 1
ATOM 670 O O . LEU A 1 84 ? 41.060 4.664 -38.728 1.00 69.69 84 LEU A O 1
ATOM 674 N N . LYS A 1 85 ? 40.490 6.766 -38.195 1.00 67.38 85 LYS A N 1
ATOM 675 C CA . LYS A 1 85 ? 39.559 6.963 -39.317 1.00 67.38 85 LYS A CA 1
ATOM 676 C C . LYS A 1 85 ? 40.246 6.779 -40.673 1.00 67.38 85 LYS A C 1
ATOM 678 O O . LYS A 1 85 ? 39.699 6.087 -41.531 1.00 67.38 85 LYS A O 1
ATOM 683 N N . THR A 1 86 ? 41.425 7.368 -40.863 1.00 67.88 86 THR A N 1
ATOM 684 C CA . THR A 1 86 ? 42.200 7.248 -42.107 1.00 67.88 86 THR A CA 1
ATOM 685 C C . THR A 1 86 ? 42.684 5.814 -42.322 1.00 67.88 86 THR A C 1
ATOM 687 O O . THR A 1 86 ? 42.474 5.259 -43.399 1.00 67.88 86 THR A O 1
ATOM 690 N N . SER A 1 87 ? 43.252 5.178 -41.292 1.00 65.69 87 SER A N 1
ATOM 691 C CA . SER A 1 87 ? 43.747 3.795 -41.359 1.00 65.69 87 SER A CA 1
ATOM 692 C C . SER A 1 87 ? 42.637 2.802 -41.723 1.00 65.69 87 SER A C 1
ATOM 694 O O . SER A 1 87 ? 42.781 1.995 -42.643 1.00 65.69 87 SER A O 1
ATOM 696 N N . VAL A 1 88 ? 41.475 2.921 -41.075 1.00 67.56 88 VAL A N 1
ATOM 697 C CA . VAL A 1 88 ? 40.317 2.067 -41.368 1.00 67.56 88 VAL A CA 1
ATOM 698 C C . VAL A 1 88 ? 39.733 2.362 -42.750 1.00 67.56 88 VAL A C 1
ATOM 700 O O . VAL A 1 88 ? 39.361 1.435 -43.468 1.00 67.56 88 VAL A O 1
ATOM 703 N N . GLY A 1 89 ? 39.686 3.633 -43.160 1.00 63.41 89 GLY A N 1
ATOM 704 C CA . GLY A 1 89 ? 39.268 4.025 -44.505 1.00 63.41 89 GLY A CA 1
ATOM 705 C C . GLY A 1 89 ? 40.133 3.385 -45.593 1.00 63.41 89 GLY A C 1
ATOM 706 O O . GLY A 1 89 ? 39.592 2.837 -46.554 1.00 63.41 89 GLY A O 1
ATOM 707 N N . LEU A 1 90 ? 41.458 3.379 -45.418 1.00 65.81 90 LEU A N 1
ATOM 708 C CA . LEU A 1 90 ? 42.404 2.752 -46.348 1.00 65.81 90 LEU A CA 1
ATOM 709 C C . LEU A 1 90 ? 42.209 1.230 -46.440 1.00 65.81 90 LEU A C 1
ATOM 711 O O . LEU A 1 90 ? 42.166 0.694 -47.547 1.00 65.81 90 LEU A O 1
ATOM 715 N N . ALA A 1 91 ? 42.004 0.545 -45.309 1.00 63.38 91 ALA A N 1
ATOM 716 C CA . ALA A 1 91 ? 41.792 -0.907 -45.270 1.00 63.38 91 ALA A CA 1
ATOM 717 C C . ALA A 1 91 ? 40.542 -1.376 -46.046 1.00 63.38 91 ALA A C 1
ATOM 719 O O . ALA A 1 91 ? 40.492 -2.509 -46.523 1.00 63.38 91 ALA A O 1
ATOM 720 N N . VAL A 1 92 ? 39.533 -0.510 -46.184 1.00 63.47 92 VAL A N 1
ATOM 721 C CA . VAL A 1 92 ? 38.266 -0.822 -46.866 1.00 63.47 92 VAL A CA 1
ATOM 722 C C . VAL A 1 92 ? 38.259 -0.356 -48.332 1.00 63.47 92 VAL A C 1
ATOM 724 O O . VAL A 1 92 ? 37.515 -0.909 -49.140 1.00 63.47 92 VAL A O 1
ATOM 727 N N . SER A 1 93 ? 39.079 0.637 -48.701 1.00 56.47 93 SER A N 1
ATOM 728 C CA . SER A 1 93 ? 39.003 1.318 -50.007 1.00 56.47 93 SER A CA 1
ATOM 729 C C . SER A 1 93 ? 40.150 1.031 -50.985 1.00 56.47 93 SER A C 1
ATOM 731 O O . SER A 1 93 ? 40.004 1.346 -52.165 1.00 56.47 93 SER A O 1
ATOM 733 N N . ALA A 1 94 ? 41.265 0.422 -50.559 1.00 55.38 94 ALA A N 1
ATOM 734 C CA . ALA A 1 94 ? 42.440 0.205 -51.413 1.00 55.38 94 ALA A CA 1
ATOM 735 C C . ALA A 1 94 ? 42.490 -1.223 -52.015 1.00 55.38 94 ALA A C 1
ATOM 737 O O . ALA A 1 94 ? 42.884 -2.164 -51.325 1.00 55.38 94 ALA A O 1
ATOM 738 N N . PRO A 1 95 ? 42.184 -1.437 -53.313 1.00 40.47 95 PRO A N 1
ATOM 739 C CA . PRO A 1 95 ? 42.001 -2.781 -53.875 1.00 40.47 95 PRO A CA 1
ATOM 740 C C . PRO A 1 95 ? 43.302 -3.512 -54.269 1.00 40.47 95 PRO A C 1
ATOM 742 O O . PRO A 1 95 ? 43.223 -4.540 -54.938 1.00 40.47 95 PRO A O 1
ATOM 745 N N . LYS A 1 96 ? 44.502 -2.984 -53.961 1.00 39.47 96 LYS A N 1
ATOM 746 C CA . LYS A 1 96 ? 45.755 -3.432 -54.619 1.00 39.47 96 LYS A CA 1
ATOM 747 C C . LYS A 1 96 ? 47.010 -3.641 -53.760 1.00 39.47 96 LYS A C 1
ATOM 749 O O . LYS A 1 96 ? 48.050 -3.944 -54.334 1.00 39.47 96 LYS A O 1
ATOM 754 N N . VAL A 1 97 ? 46.950 -3.582 -52.430 1.00 38.88 97 VAL A N 1
ATOM 755 C CA . VAL A 1 97 ? 48.104 -3.956 -51.582 1.00 38.88 97 VAL A CA 1
ATOM 756 C C . VAL A 1 97 ? 47.695 -5.079 -50.633 1.00 38.88 97 VAL A C 1
ATOM 758 O O . VAL A 1 97 ? 47.419 -4.874 -49.458 1.00 38.88 97 VAL A O 1
ATOM 761 N N . SER A 1 98 ? 47.611 -6.295 -51.176 1.00 33.38 98 SER A N 1
ATOM 762 C CA . SER A 1 98 ? 47.569 -7.520 -50.375 1.00 33.38 98 SER A CA 1
ATOM 763 C C . SER A 1 98 ? 49.003 -7.912 -50.023 1.00 33.38 98 SER A C 1
ATOM 765 O O . SER A 1 98 ? 49.648 -8.700 -50.705 1.00 33.38 98 SER A O 1
ATOM 767 N N . ALA A 1 99 ? 49.518 -7.288 -48.973 1.00 27.72 99 ALA A N 1
ATOM 768 C CA . ALA A 1 99 ? 50.603 -7.795 -48.150 1.00 27.72 99 ALA A CA 1
ATOM 769 C C . ALA A 1 99 ? 50.348 -7.214 -46.759 1.00 27.72 99 ALA A C 1
ATOM 771 O O . ALA A 1 99 ? 50.081 -6.024 -46.625 1.00 27.72 99 ALA A O 1
ATOM 772 N N . SER A 1 100 ? 50.339 -8.057 -45.736 1.00 35.00 100 SER A N 1
ATOM 773 C CA . SER A 1 100 ? 49.980 -7.750 -44.348 1.00 35.00 100 SER A CA 1
ATOM 774 C C . SER A 1 100 ? 51.000 -6.848 -43.630 1.00 35.00 100 SER A C 1
ATOM 776 O O . SER A 1 100 ? 51.523 -7.215 -42.582 1.00 35.00 100 SER A O 1
ATOM 778 N N . VAL A 1 101 ? 51.293 -5.677 -44.199 1.00 30.34 101 VAL A N 1
ATOM 779 C CA . VAL A 1 101 ? 52.078 -4.581 -43.620 1.00 30.34 101 VAL A CA 1
ATOM 780 C C . VAL A 1 101 ? 51.466 -3.272 -44.126 1.00 30.34 101 VAL A C 1
ATOM 782 O O . VAL A 1 101 ? 51.653 -2.884 -45.277 1.00 30.34 101 VAL A O 1
ATOM 785 N N . SER A 1 102 ? 50.702 -2.587 -43.278 1.00 34.28 102 SER A N 1
ATOM 786 C CA . SER A 1 102 ? 50.188 -1.243 -43.551 1.00 34.28 102 SER A CA 1
ATOM 787 C C . SER A 1 102 ? 51.325 -0.221 -43.426 1.00 34.28 102 SER A C 1
ATOM 789 O O . SER A 1 102 ? 51.541 0.337 -42.355 1.00 34.28 102 SER A O 1
ATOM 791 N N . HIS A 1 103 ? 52.082 -0.001 -44.502 1.00 28.11 103 HIS A N 1
ATOM 792 C CA . HIS A 1 103 ? 53.056 1.090 -44.589 1.00 28.11 103 HIS A CA 1
ATOM 793 C C . HIS A 1 103 ? 52.324 2.354 -45.075 1.00 28.11 103 HIS A C 1
ATOM 795 O O . HIS A 1 103 ? 51.905 2.431 -46.228 1.00 28.11 103 HIS A O 1
ATOM 801 N N . THR A 1 104 ? 52.101 3.322 -44.187 1.00 34.81 104 THR A N 1
ATOM 802 C CA . THR A 1 104 ? 51.527 4.637 -44.520 1.00 34.81 104 THR A CA 1
ATOM 803 C C . THR A 1 104 ? 52.621 5.570 -45.040 1.00 34.81 104 THR A C 1
ATOM 805 O O . THR A 1 104 ? 53.463 6.007 -44.261 1.00 34.81 104 THR A O 1
ATOM 808 N N . GLU A 1 105 ? 52.597 5.909 -46.330 1.00 27.58 105 GLU A N 1
ATOM 809 C CA . GLU A 1 105 ? 53.181 7.160 -46.833 1.00 27.58 105 GLU A CA 1
ATOM 810 C C . GLU A 1 105 ? 52.036 8.093 -47.240 1.00 27.58 105 GLU A C 1
ATOM 812 O O . GLU A 1 105 ? 51.242 7.774 -48.123 1.00 27.58 105 GLU A O 1
ATOM 817 N N . GLU A 1 106 ? 51.929 9.234 -46.562 1.00 28.58 106 GLU A N 1
ATOM 818 C CA . GLU A 1 106 ? 51.002 10.311 -46.900 1.00 28.58 106 GLU A CA 1
ATOM 819 C C . GLU A 1 106 ? 51.809 11.425 -47.579 1.00 28.58 106 GLU A C 1
ATOM 821 O O . GLU A 1 106 ? 52.584 12.129 -46.936 1.00 28.58 106 GLU A O 1
ATOM 826 N N . SER A 1 107 ? 51.666 11.575 -48.898 1.00 29.22 107 SER A N 1
ATOM 827 C CA . SER A 1 107 ? 52.125 12.767 -49.615 1.00 29.22 107 SER A CA 1
ATOM 828 C C . SER A 1 107 ? 50.937 13.713 -49.801 1.00 29.22 107 SER A C 1
ATOM 830 O O . SER A 1 107 ? 50.244 13.663 -50.818 1.00 29.22 107 SER A O 1
ATOM 832 N N . GLY A 1 108 ? 50.682 14.549 -48.794 1.00 25.64 108 GLY A N 1
ATOM 833 C CA . GLY A 1 108 ? 49.744 15.670 -48.847 1.00 25.64 108 GLY A CA 1
ATOM 834 C C . GLY A 1 108 ? 50.485 16.952 -48.482 1.00 25.64 108 GLY A C 1
ATOM 835 O O . GLY A 1 108 ? 51.028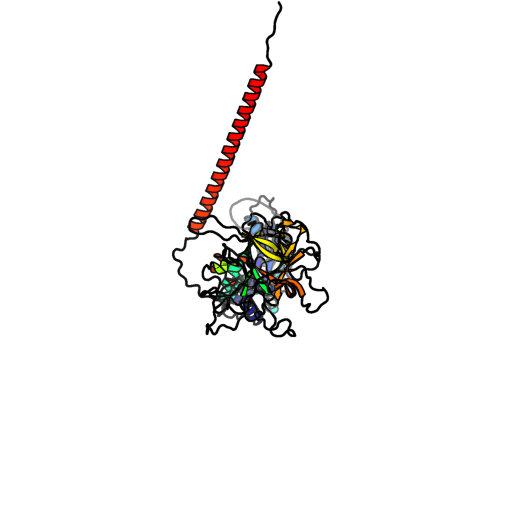 17.065 -47.388 1.00 25.64 108 GLY A O 1
ATOM 836 N N . SER A 1 109 ? 50.582 17.887 -49.424 1.00 34.34 109 SER A N 1
ATOM 837 C CA . SER A 1 109 ? 51.309 19.144 -49.265 1.00 34.34 109 SER A CA 1
ATOM 838 C C . SER A 1 109 ? 50.569 20.090 -48.322 1.00 34.34 109 SER A C 1
ATOM 840 O O . SER A 1 109 ? 49.627 20.745 -48.754 1.00 34.34 109 SER A O 1
ATOM 842 N N . ASP A 1 110 ? 51.022 20.198 -47.076 1.00 26.14 110 ASP A N 1
ATOM 843 C CA . ASP A 1 110 ? 50.883 21.428 -46.302 1.00 26.14 110 ASP A CA 1
ATOM 844 C C . ASP A 1 110 ? 52.010 21.564 -45.271 1.00 26.14 110 ASP A C 1
ATOM 846 O O . ASP A 1 110 ? 52.511 20.605 -44.682 1.00 26.14 110 ASP A O 1
ATOM 850 N N . ASN A 1 111 ? 52.485 22.796 -45.152 1.00 32.47 111 ASN A N 1
ATOM 851 C CA . ASN A 1 111 ? 53.814 23.158 -44.690 1.00 32.47 111 ASN A CA 1
ATOM 852 C C . ASN A 1 111 ? 53.934 23.077 -43.154 1.00 32.47 111 ASN A C 1
ATOM 854 O O . ASN A 1 111 ? 53.779 24.077 -42.458 1.00 32.47 111 ASN A O 1
ATOM 858 N N . SER A 1 112 ? 54.243 21.900 -42.606 1.00 25.50 112 SER A N 1
ATOM 859 C CA . SER A 1 112 ? 54.886 21.797 -41.290 1.00 25.50 112 SER A CA 1
ATOM 860 C C . SER A 1 112 ? 55.776 20.558 -41.217 1.00 25.50 112 SER A C 1
ATOM 862 O O . SER A 1 112 ? 55.345 19.411 -41.299 1.00 25.50 112 SER A O 1
ATOM 864 N N . SER A 1 113 ? 57.076 20.807 -41.117 1.00 29.53 113 SER A N 1
ATOM 865 C CA . SER A 1 113 ? 58.107 19.791 -40.983 1.00 29.53 113 SER A CA 1
ATOM 866 C C . SER A 1 113 ? 58.047 19.150 -39.595 1.00 29.53 113 SER A C 1
ATOM 868 O O . SER A 1 113 ? 58.700 19.614 -38.662 1.00 29.53 113 SER A O 1
ATOM 870 N N . SER A 1 114 ? 57.315 18.047 -39.467 1.00 24.77 114 SER A N 1
ATOM 871 C CA . SER A 1 114 ? 57.580 17.047 -38.434 1.00 24.77 114 SER A CA 1
ATOM 872 C C . SER A 1 114 ? 57.695 15.675 -39.091 1.00 24.77 114 SER A C 1
ATOM 874 O O . SER A 1 114 ? 56.702 15.012 -39.379 1.00 24.77 114 SER A O 1
ATOM 876 N N . HIS A 1 115 ? 58.931 15.246 -39.346 1.00 30.67 115 HIS A N 1
ATOM 877 C CA . HIS A 1 115 ? 59.241 13.845 -39.606 1.00 30.67 115 HIS A CA 1
ATOM 878 C C . HIS A 1 115 ? 58.923 13.022 -38.351 1.00 30.67 115 HIS A C 1
ATOM 880 O O . HIS A 1 115 ? 59.763 12.854 -37.471 1.00 30.67 115 HIS A O 1
ATOM 886 N N . GLY A 1 116 ? 57.695 12.516 -38.269 1.00 28.56 116 GLY A N 1
ATOM 887 C CA . GLY A 1 116 ? 57.304 11.454 -37.355 1.00 28.56 116 GLY A CA 1
ATOM 888 C C . GLY A 1 116 ? 57.086 10.174 -38.148 1.00 28.56 116 GLY A C 1
ATOM 889 O O . GLY A 1 116 ? 55.978 9.923 -38.610 1.00 28.56 116 GLY A O 1
ATOM 890 N N . LYS A 1 117 ? 58.130 9.351 -38.310 1.00 29.42 117 LYS A N 1
ATOM 891 C CA . LYS A 1 117 ? 57.936 7.934 -38.644 1.00 29.42 117 LYS A CA 1
ATOM 892 C C . LYS A 1 117 ? 57.186 7.298 -37.475 1.00 29.42 117 LYS A C 1
ATOM 894 O O . LYS A 1 117 ? 57.758 7.084 -36.412 1.00 29.42 117 LYS A O 1
ATOM 899 N N . SER A 1 118 ? 55.893 7.066 -37.658 1.00 32.38 118 SER A N 1
ATOM 900 C CA . SER A 1 118 ? 55.059 6.309 -36.731 1.00 32.38 118 SER A CA 1
ATOM 901 C C . SER A 1 118 ? 54.961 4.879 -37.254 1.00 32.38 118 SER A C 1
ATOM 903 O O . SER A 1 118 ? 54.038 4.559 -38.001 1.00 32.38 118 SER A O 1
ATOM 905 N N . ASP A 1 119 ? 55.902 4.021 -36.856 1.00 31.45 119 ASP A N 1
ATOM 906 C CA . ASP A 1 119 ? 55.792 2.566 -37.012 1.00 31.45 119 ASP A CA 1
ATOM 907 C C . ASP A 1 119 ? 54.688 2.051 -36.077 1.00 31.45 119 ASP A C 1
ATOM 909 O O . ASP A 1 119 ? 54.934 1.592 -34.963 1.00 31.45 119 ASP A O 1
ATOM 913 N N . LYS A 1 120 ? 53.433 2.183 -36.504 1.00 36.28 120 LYS A N 1
ATOM 914 C CA . LYS A 1 120 ? 52.284 1.589 -35.820 1.00 36.28 120 LYS A CA 1
ATOM 915 C C . LYS A 1 120 ? 51.709 0.489 -36.701 1.00 36.28 120 LYS A C 1
ATOM 917 O O . LYS A 1 120 ? 50.902 0.747 -37.590 1.00 36.28 120 LYS A O 1
ATOM 922 N N . SER A 1 121 ? 52.126 -0.753 -36.450 1.00 35.81 121 SER A N 1
ATOM 923 C CA . SER A 1 121 ? 51.444 -1.935 -36.980 1.00 35.81 121 SER A CA 1
ATOM 924 C C . SER A 1 121 ? 50.137 -2.139 -36.205 1.00 35.81 121 SER A C 1
ATOM 926 O O . SER A 1 121 ? 50.083 -2.886 -35.229 1.00 35.81 121 SER A O 1
ATOM 928 N N . GLU A 1 122 ? 49.083 -1.429 -36.591 1.00 48.97 122 GLU A N 1
ATOM 929 C CA . GLU A 1 122 ? 47.757 -1.626 -36.005 1.00 48.97 122 GLU A CA 1
ATOM 930 C C . GLU A 1 122 ? 47.024 -2.733 -36.776 1.00 48.97 122 GLU A C 1
ATOM 932 O O . GLU A 1 122 ? 46.579 -2.544 -37.907 1.00 48.97 122 GLU A O 1
ATOM 937 N N . SER A 1 123 ? 46.914 -3.925 -36.179 1.00 52.41 123 SER A N 1
ATOM 938 C CA . SER A 1 123 ? 46.045 -4.984 -36.697 1.00 52.41 123 SER A CA 1
ATOM 939 C C . SER A 1 123 ? 44.593 -4.670 -36.330 1.00 52.41 123 SER A C 1
ATOM 941 O O . SER A 1 123 ? 44.200 -4.804 -35.169 1.00 52.41 123 SER A O 1
ATOM 943 N N . HIS A 1 124 ? 43.785 -4.260 -37.306 1.00 61.34 124 HIS A N 1
ATOM 944 C CA . HIS A 1 124 ? 42.362 -3.993 -37.086 1.00 61.34 124 HIS A CA 1
ATOM 945 C C . HIS A 1 124 ? 41.560 -5.295 -37.095 1.00 61.34 124 HIS A C 1
ATOM 947 O O . HIS A 1 124 ? 41.527 -6.004 -38.100 1.00 61.34 124 HIS A O 1
ATOM 953 N N . VAL A 1 125 ? 40.876 -5.600 -35.990 1.00 68.56 125 VAL A N 1
ATOM 954 C CA . VAL A 1 125 ? 39.872 -6.671 -35.948 1.00 68.56 125 VAL A CA 1
ATOM 955 C C . VAL A 1 125 ? 38.522 -6.064 -36.301 1.00 68.56 125 VAL A C 1
ATOM 957 O O . VAL A 1 125 ? 37.994 -5.219 -35.578 1.00 68.56 125 VAL A O 1
ATOM 960 N N . PHE A 1 126 ? 37.964 -6.495 -37.429 1.00 75.62 126 PHE A N 1
ATOM 961 C CA . PHE A 1 126 ? 36.647 -6.061 -37.868 1.00 75.62 126 PHE A CA 1
ATOM 962 C C . PHE A 1 126 ? 35.562 -7.012 -37.367 1.00 75.62 126 PHE A C 1
ATOM 964 O O . PHE A 1 126 ? 35.635 -8.227 -37.531 1.00 75.62 126 PHE A O 1
ATOM 971 N N . GLU A 1 127 ? 34.513 -6.427 -36.810 1.00 80.94 127 GLU A N 1
ATOM 972 C CA . GLU A 1 127 ? 33.243 -7.069 -36.512 1.00 80.94 127 GLU A CA 1
ATOM 973 C C . GLU A 1 127 ? 32.254 -6.737 -37.638 1.00 80.94 127 GLU A C 1
ATOM 975 O O . GLU A 1 127 ? 31.999 -5.562 -37.924 1.00 80.94 127 GLU A O 1
ATOM 980 N N . ALA A 1 128 ? 31.691 -7.763 -38.281 1.00 82.50 128 ALA A N 1
ATOM 981 C CA . ALA A 1 128 ? 30.696 -7.604 -39.338 1.00 82.50 128 ALA A CA 1
ATOM 982 C C . ALA A 1 128 ? 29.265 -7.798 -38.812 1.00 82.50 128 ALA A C 1
ATOM 984 O O . ALA A 1 128 ? 28.961 -8.787 -38.150 1.00 82.50 128 ALA A O 1
ATOM 985 N N . MET A 1 129 ? 28.358 -6.891 -39.175 1.00 85.44 129 MET A N 1
ATOM 986 C CA . MET A 1 129 ? 26.909 -7.047 -39.025 1.00 85.44 129 MET A CA 1
ATOM 987 C C . MET A 1 129 ? 26.256 -7.020 -40.405 1.00 85.44 129 MET A C 1
ATOM 989 O O . MET A 1 129 ? 26.265 -5.989 -41.072 1.00 85.44 129 MET A O 1
ATOM 993 N N . GLY A 1 130 ? 25.685 -8.145 -40.835 1.00 86.06 130 GLY A N 1
ATOM 994 C CA . GLY A 1 130 ? 25.258 -8.339 -42.224 1.00 86.06 130 GLY A CA 1
ATOM 995 C C . GLY A 1 130 ? 26.432 -8.647 -43.166 1.00 86.06 130 GLY A C 1
ATOM 996 O O . GLY A 1 130 ? 27.595 -8.560 -42.775 1.00 86.06 130 GLY A O 1
ATOM 997 N N . GLY A 1 131 ? 26.131 -9.054 -44.399 1.00 88.88 131 GLY A N 1
ATOM 998 C CA . GLY A 1 131 ? 27.106 -9.751 -45.250 1.00 88.88 131 GLY A CA 1
ATOM 999 C C . GLY A 1 131 ? 27.423 -11.159 -44.717 1.00 88.88 131 GLY A C 1
ATOM 1000 O O . GLY A 1 131 ? 26.763 -11.646 -43.798 1.00 88.88 131 GLY A O 1
ATOM 1001 N N . ASP A 1 132 ? 28.424 -11.816 -45.294 1.00 88.94 132 ASP A N 1
ATOM 1002 C CA . ASP A 1 132 ? 28.972 -13.066 -44.758 1.00 88.94 132 ASP A CA 1
ATOM 1003 C C . ASP A 1 132 ? 29.978 -12.759 -43.642 1.00 88.94 132 ASP A C 1
ATOM 1005 O O . ASP A 1 132 ? 31.128 -12.406 -43.901 1.00 88.94 132 ASP A O 1
ATOM 1009 N N . SER A 1 133 ? 29.553 -12.879 -42.384 1.00 86.50 133 SER A N 1
ATOM 1010 C CA . SER A 1 133 ? 30.375 -12.516 -41.225 1.00 86.50 133 SER A CA 1
ATOM 1011 C C . SER A 1 133 ? 31.676 -13.315 -41.095 1.00 86.50 133 SER A C 1
ATOM 1013 O O . SER A 1 133 ? 32.586 -12.852 -40.412 1.00 86.50 133 SER A O 1
ATOM 1015 N N . LEU A 1 134 ? 31.806 -14.473 -41.756 1.00 86.31 134 LEU A N 1
ATOM 1016 C CA . LEU A 1 134 ? 33.053 -15.250 -41.759 1.00 86.31 134 LEU A CA 1
ATOM 1017 C C . LEU A 1 134 ? 34.189 -14.530 -42.496 1.00 86.31 134 LEU A C 1
ATOM 1019 O O . LEU A 1 134 ? 35.361 -14.806 -42.255 1.00 86.31 134 LEU A O 1
ATOM 1023 N N . LEU A 1 135 ? 33.845 -13.574 -43.361 1.00 84.81 135 LEU A N 1
ATOM 1024 C CA . LEU A 1 135 ? 34.792 -12.765 -44.120 1.00 84.81 135 LEU A CA 1
ATOM 1025 C C . LEU A 1 135 ? 35.109 -11.427 -43.442 1.00 84.81 135 LEU A C 1
ATOM 1027 O O . LEU A 1 135 ? 35.755 -10.587 -44.058 1.00 84.81 135 LEU A O 1
ATOM 1031 N N . ALA A 1 136 ? 34.687 -11.201 -42.191 1.00 80.56 136 ALA A N 1
ATOM 1032 C CA . ALA A 1 136 ? 34.896 -9.923 -41.503 1.00 80.56 136 ALA A CA 1
ATOM 1033 C C . ALA A 1 136 ? 36.378 -9.502 -41.458 1.00 80.56 136 ALA A C 1
ATOM 1035 O O . ALA A 1 136 ? 36.690 -8.329 -41.639 1.00 80.56 136 ALA A O 1
ATOM 1036 N N . SER A 1 137 ? 37.298 -10.462 -41.312 1.00 79.75 137 SER A N 1
ATOM 1037 C CA . SER A 1 137 ? 38.751 -10.237 -41.337 1.00 79.75 137 SER A CA 1
ATOM 1038 C C . SER A 1 137 ? 39.308 -9.849 -42.714 1.00 79.75 137 SER A C 1
ATOM 1040 O O . SER A 1 137 ? 40.451 -9.406 -42.803 1.00 79.75 137 SER A O 1
ATOM 1042 N N . ASN A 1 138 ? 38.517 -9.981 -43.783 1.00 81.56 138 ASN A N 1
ATOM 1043 C CA . ASN A 1 138 ? 38.857 -9.568 -45.140 1.00 81.56 138 ASN A CA 1
ATOM 1044 C C . ASN A 1 138 ? 37.751 -8.661 -45.719 1.00 81.56 138 ASN A C 1
ATOM 1046 O O . ASN A 1 138 ? 36.888 -9.135 -46.468 1.00 81.56 138 ASN A O 1
ATOM 1050 N N . PRO A 1 139 ? 37.784 -7.346 -45.419 1.00 79.81 139 PRO A N 1
ATOM 1051 C CA . PRO A 1 139 ? 36.788 -6.387 -45.889 1.00 79.81 139 PRO A CA 1
ATOM 1052 C C . PRO A 1 139 ? 36.531 -6.451 -47.398 1.00 79.81 139 PRO A C 1
ATOM 1054 O O . PRO A 1 139 ? 35.379 -6.431 -47.819 1.00 79.81 139 PRO A O 1
ATOM 1057 N N . LEU A 1 140 ? 37.573 -6.610 -48.221 1.00 81.38 140 LEU A N 1
ATOM 1058 C CA . LEU A 1 140 ? 37.439 -6.656 -49.682 1.00 81.38 140 LEU A CA 1
ATOM 1059 C C . LEU A 1 140 ? 36.647 -7.877 -50.168 1.00 81.38 140 LEU A C 1
ATOM 1061 O O . LEU A 1 140 ? 35.863 -7.759 -51.108 1.00 81.38 140 LEU A O 1
ATOM 1065 N N . ALA A 1 141 ? 36.814 -9.032 -49.518 1.00 82.69 141 ALA A N 1
ATOM 1066 C CA . ALA A 1 141 ? 36.020 -10.227 -49.806 1.00 82.69 141 ALA A CA 1
ATOM 1067 C C . ALA A 1 141 ? 34.608 -10.147 -49.202 1.00 82.69 141 ALA A C 1
ATOM 1069 O O . ALA A 1 141 ? 33.664 -10.697 -49.768 1.00 82.69 141 ALA A O 1
ATOM 1070 N N . TRP A 1 142 ? 34.444 -9.435 -48.084 1.00 87.69 142 TRP A N 1
ATOM 1071 C CA . TRP A 1 142 ? 33.158 -9.241 -47.419 1.00 87.69 142 TRP A CA 1
ATOM 1072 C C . TRP A 1 142 ? 32.225 -8.285 -48.179 1.00 87.69 142 TRP A C 1
ATOM 1074 O O . TRP A 1 142 ? 31.038 -8.584 -48.311 1.00 87.69 142 TRP A O 1
ATOM 1084 N N . ILE A 1 143 ? 32.726 -7.171 -48.729 1.00 85.06 143 ILE A N 1
ATOM 1085 C CA . ILE A 1 143 ? 31.905 -6.122 -49.374 1.00 85.06 143 ILE A CA 1
ATOM 1086 C C . ILE A 1 143 ? 30.939 -6.679 -50.443 1.00 85.06 143 ILE A C 1
ATOM 1088 O O . ILE A 1 143 ? 29.743 -6.364 -50.379 1.00 85.06 143 ILE A O 1
ATOM 1092 N N . PRO A 1 144 ? 31.372 -7.537 -51.394 1.00 87.94 144 PRO A N 1
ATOM 1093 C CA . PRO A 1 144 ? 30.475 -8.107 -52.399 1.00 87.94 144 PRO A CA 1
ATOM 1094 C C . PRO A 1 144 ? 29.337 -8.942 -51.797 1.00 87.94 144 PRO A C 1
ATOM 1096 O O . PRO A 1 144 ? 28.237 -8.979 -52.352 1.00 87.94 144 PRO A O 1
ATOM 1099 N N . THR A 1 145 ? 29.550 -9.568 -50.633 1.00 89.94 145 THR A N 1
ATOM 1100 C CA . THR A 1 145 ? 28.545 -10.430 -49.982 1.00 89.94 145 THR A CA 1
ATOM 1101 C C . THR A 1 145 ? 27.330 -9.660 -49.465 1.00 89.94 145 THR A C 1
ATOM 1103 O O . THR A 1 145 ? 26.247 -10.238 -49.328 1.00 89.94 145 THR A O 1
ATOM 1106 N N . VAL A 1 146 ? 27.469 -8.346 -49.249 1.00 89.81 146 VAL A N 1
ATOM 1107 C CA . VAL A 1 146 ? 26.372 -7.430 -48.892 1.00 89.81 146 VAL A CA 1
ATOM 1108 C C . VAL A 1 146 ? 25.423 -7.201 -50.079 1.00 89.81 146 VAL A C 1
ATOM 1110 O O . VAL A 1 146 ? 24.340 -6.639 -49.921 1.00 89.81 146 VAL A O 1
ATOM 1113 N N . GLY A 1 147 ? 25.797 -7.609 -51.296 1.00 86.94 147 GLY A N 1
ATOM 1114 C CA . GLY A 1 147 ? 24.916 -7.562 -52.467 1.00 86.94 147 GLY A CA 1
ATOM 1115 C C . GLY A 1 147 ? 23.697 -8.488 -52.362 1.00 86.94 147 GLY A C 1
ATOM 1116 O O . GLY A 1 147 ? 22.656 -8.185 -52.934 1.00 86.94 147 GLY A O 1
ATOM 1117 N N . SER A 1 148 ? 23.789 -9.582 -51.596 1.00 89.88 148 SER A N 1
ATOM 1118 C CA . SER A 1 148 ? 22.690 -10.541 -51.421 1.00 89.88 148 SER A CA 1
ATOM 1119 C C . SER A 1 148 ? 21.751 -10.136 -50.286 1.00 89.88 148 SER A C 1
ATOM 1121 O O . SER A 1 148 ? 22.182 -10.003 -49.140 1.00 89.88 148 SER A O 1
ATOM 1123 N N . TYR A 1 149 ? 20.449 -10.042 -50.574 1.00 90.38 149 TYR A N 1
ATOM 1124 C CA . TYR A 1 149 ? 19.426 -9.678 -49.585 1.00 90.38 149 TYR A CA 1
ATOM 1125 C C . TYR A 1 149 ? 19.321 -10.644 -48.398 1.00 90.38 149 TYR A C 1
ATOM 1127 O O . TYR A 1 149 ? 18.960 -10.241 -47.295 1.00 90.38 149 TYR A O 1
ATOM 1135 N N . LYS A 1 150 ? 19.708 -11.913 -48.585 1.00 91.62 150 LYS A N 1
ATOM 1136 C CA . LYS A 1 150 ? 19.726 -12.932 -47.518 1.00 91.62 150 LYS A CA 1
ATOM 1137 C C . LYS A 1 150 ? 20.712 -12.589 -46.396 1.00 91.62 150 LYS A C 1
ATOM 1139 O O . LYS A 1 150 ? 20.517 -12.973 -45.238 1.00 91.62 150 LYS A O 1
ATOM 1144 N N . ASN A 1 151 ? 21.745 -11.826 -46.738 1.00 91.31 151 ASN A N 1
ATOM 1145 C CA . ASN A 1 151 ? 22.807 -11.442 -45.822 1.00 91.31 151 ASN A CA 1
ATOM 1146 C C . ASN A 1 151 ? 22.543 -10.089 -45.160 1.00 91.31 151 ASN A C 1
ATOM 1148 O O . ASN A 1 151 ? 23.366 -9.623 -44.377 1.00 91.31 151 ASN A O 1
ATOM 1152 N N . TRP A 1 152 ? 21.427 -9.426 -45.457 1.00 93.00 152 TRP A N 1
ATOM 1153 C CA . TRP A 1 152 ? 21.167 -8.120 -44.876 1.00 93.00 152 TRP A CA 1
ATOM 1154 C C . TRP A 1 152 ? 20.734 -8.235 -43.418 1.00 93.00 152 TRP A C 1
ATOM 1156 O O . TRP A 1 152 ? 19.956 -9.114 -43.037 1.00 93.00 152 TRP A O 1
ATOM 1166 N N . ARG A 1 153 ? 21.251 -7.339 -42.582 1.00 92.62 153 ARG A N 1
ATOM 1167 C CA . ARG A 1 153 ? 20.879 -7.206 -41.169 1.00 92.62 153 ARG A CA 1
ATOM 1168 C C . ARG A 1 153 ? 20.642 -5.738 -40.845 1.00 92.62 153 ARG A C 1
ATOM 1170 O O . ARG A 1 153 ? 21.003 -4.865 -41.629 1.00 92.62 153 ARG A O 1
ATOM 1177 N N . ILE A 1 154 ? 20.033 -5.468 -39.693 1.00 90.44 154 ILE A N 1
ATOM 1178 C CA . ILE A 1 154 ? 19.887 -4.101 -39.185 1.00 90.44 154 ILE A CA 1
ATOM 1179 C C . ILE A 1 154 ? 21.279 -3.584 -38.820 1.00 90.44 154 ILE A C 1
ATOM 1181 O O . ILE A 1 154 ? 21.917 -4.101 -37.903 1.00 90.44 154 ILE A O 1
ATOM 1185 N N . ILE A 1 155 ? 21.740 -2.566 -39.540 1.00 88.31 155 ILE A N 1
ATOM 1186 C CA . ILE A 1 155 ? 23.068 -1.970 -39.366 1.00 88.31 155 ILE A CA 1
ATOM 1187 C C . ILE A 1 155 ? 23.022 -0.621 -38.663 1.00 88.31 155 ILE A C 1
ATOM 1189 O O . ILE A 1 155 ? 24.011 -0.225 -38.036 1.00 88.31 155 ILE A O 1
ATOM 1193 N N . ASN A 1 156 ? 21.874 0.051 -38.724 1.00 85.12 156 ASN A N 1
ATOM 1194 C CA . ASN A 1 156 ? 21.624 1.279 -37.995 1.00 85.12 156 ASN A CA 1
ATOM 1195 C C . ASN A 1 156 ? 20.180 1.330 -37.481 1.00 85.12 156 ASN A C 1
ATOM 1197 O O . ASN A 1 156 ? 19.265 0.797 -38.108 1.00 85.12 156 ASN A O 1
ATOM 1201 N N . ARG A 1 157 ? 20.001 1.962 -36.321 1.00 85.88 157 ARG A N 1
ATOM 1202 C CA . ARG A 1 157 ? 18.714 2.182 -35.659 1.00 85.88 157 ARG A CA 1
ATOM 1203 C C . ARG A 1 157 ? 18.593 3.675 -35.390 1.00 85.88 157 ARG A C 1
ATOM 1205 O O . ARG A 1 157 ? 19.285 4.190 -34.517 1.00 85.88 157 ARG A O 1
ATOM 1212 N N . ASN A 1 158 ? 17.730 4.344 -36.142 1.00 78.38 158 ASN A N 1
ATOM 1213 C CA . ASN A 1 158 ? 17.468 5.774 -36.032 1.00 78.38 158 ASN A CA 1
ATOM 1214 C C . ASN A 1 158 ? 16.038 6.007 -35.519 1.00 78.38 158 ASN A C 1
ATOM 1216 O O . ASN A 1 158 ? 15.170 5.139 -35.621 1.00 78.38 158 ASN A O 1
ATOM 1220 N N . GLY A 1 159 ? 15.787 7.181 -34.933 1.00 70.75 159 GLY A N 1
ATOM 1221 C CA . GLY A 1 159 ? 14.454 7.516 -34.418 1.00 70.75 159 GLY A CA 1
ATOM 1222 C C . GLY A 1 159 ? 13.987 6.550 -33.324 1.00 70.75 159 GLY A C 1
ATOM 1223 O O . GLY A 1 159 ? 12.895 5.992 -33.408 1.00 70.75 159 GLY A O 1
ATOM 1224 N N . LEU A 1 160 ? 14.851 6.298 -32.334 1.00 81.62 160 LEU A N 1
ATOM 1225 C CA . LEU A 1 160 ? 14.473 5.587 -31.113 1.00 81.62 160 LEU A CA 1
ATOM 1226 C C . LEU A 1 160 ? 13.462 6.438 -30.343 1.00 81.62 160 LEU A C 1
ATOM 1228 O O . LEU A 1 160 ? 13.771 7.555 -29.935 1.00 81.62 160 LEU A O 1
ATOM 1232 N N . THR A 1 161 ? 12.271 5.894 -30.140 1.00 78.69 161 THR A N 1
ATOM 1233 C CA . THR A 1 161 ? 11.212 6.502 -29.337 1.00 78.69 161 THR A CA 1
ATOM 1234 C C . THR A 1 161 ? 10.895 5.606 -28.153 1.00 78.69 161 THR A C 1
ATOM 1236 O O . THR A 1 161 ? 11.074 4.386 -28.221 1.00 78.69 161 THR A O 1
ATOM 1239 N N . LEU A 1 162 ? 10.403 6.185 -27.059 1.00 75.69 162 LEU A N 1
ATOM 1240 C CA . LEU A 1 162 ? 9.893 5.383 -25.954 1.00 75.69 162 LEU A CA 1
ATOM 1241 C C . LEU A 1 162 ? 8.724 4.525 -26.446 1.00 75.69 162 LEU A C 1
ATOM 1243 O O . LEU A 1 162 ? 7.938 4.952 -27.292 1.00 75.69 162 LEU A O 1
ATOM 1247 N N . MET A 1 163 ? 8.598 3.311 -25.909 1.00 81.50 163 MET A N 1
ATOM 1248 C CA . MET A 1 163 ? 7.466 2.445 -26.242 1.00 81.50 163 MET A CA 1
ATOM 1249 C C . MET A 1 163 ? 6.126 3.112 -25.899 1.00 81.50 163 MET A C 1
ATOM 1251 O O . MET A 1 163 ? 5.166 2.970 -26.645 1.00 81.50 163 MET A O 1
ATOM 1255 N N . SER A 1 164 ? 6.092 3.923 -24.840 1.00 75.62 164 SER A N 1
ATOM 1256 C CA . SER A 1 164 ? 4.947 4.763 -24.473 1.00 75.62 164 SER A CA 1
ATOM 1257 C C . SER A 1 164 ? 4.548 5.754 -25.567 1.00 75.62 164 SER A C 1
ATOM 1259 O O . SER A 1 164 ? 3.367 5.914 -25.871 1.00 75.62 164 SER A O 1
ATOM 1261 N N . ASP A 1 165 ? 5.533 6.403 -26.183 1.00 73.38 165 ASP A N 1
ATOM 1262 C CA . ASP A 1 165 ? 5.318 7.399 -27.235 1.00 73.38 165 ASP A CA 1
ATOM 1263 C C . ASP A 1 165 ? 4.898 6.730 -28.542 1.00 73.38 165 ASP A C 1
ATOM 1265 O O . ASP A 1 165 ? 4.153 7.301 -29.332 1.00 73.38 165 ASP A O 1
ATOM 1269 N N . MET A 1 166 ? 5.367 5.502 -28.771 1.00 81.44 166 MET A N 1
ATOM 1270 C CA . MET A 1 166 ? 4.934 4.706 -29.908 1.00 81.44 166 MET A CA 1
ATOM 1271 C C . MET A 1 166 ? 3.476 4.276 -29.737 1.00 81.44 166 MET A C 1
ATOM 1273 O O . MET A 1 166 ? 2.661 4.592 -30.600 1.00 81.44 166 MET A O 1
ATOM 1277 N N . ILE A 1 167 ? 3.136 3.611 -28.627 1.00 80.44 167 ILE A N 1
ATOM 1278 C CA . ILE A 1 167 ? 1.779 3.098 -28.390 1.00 80.44 167 ILE A CA 1
ATOM 1279 C C . ILE A 1 167 ? 0.768 4.244 -28.445 1.00 80.44 167 ILE A C 1
ATOM 1281 O O . ILE A 1 167 ? -0.255 4.123 -29.103 1.00 80.44 167 ILE A O 1
ATOM 1285 N N . SER A 1 168 ? 1.089 5.389 -27.847 1.00 77.81 168 SER A N 1
ATOM 1286 C CA . SER A 1 168 ? 0.217 6.567 -27.896 1.00 77.81 168 SER A CA 1
ATOM 1287 C C . SER A 1 168 ? 0.126 7.261 -29.249 1.00 77.81 168 SER A C 1
ATOM 1289 O O . SER A 1 168 ? -0.785 8.054 -29.460 1.00 77.81 168 SER A O 1
ATOM 1291 N N . SER A 1 169 ? 1.039 6.973 -30.177 1.00 74.62 169 SER A N 1
ATOM 1292 C CA . SER A 1 169 ? 0.901 7.423 -31.563 1.00 74.62 169 SER A CA 1
ATOM 1293 C C . SER A 1 169 ? -0.027 6.531 -32.398 1.00 74.62 169 SER A C 1
ATOM 1295 O O . SER A 1 169 ? -0.358 6.902 -33.521 1.00 74.62 169 SER A O 1
ATOM 1297 N N . LEU A 1 170 ? -0.463 5.380 -31.867 1.00 78.31 170 LEU A N 1
ATOM 1298 C CA . LEU A 1 170 ? -1.454 4.509 -32.500 1.00 78.31 170 LEU A CA 1
ATOM 1299 C C . LEU A 1 170 ? -2.872 5.019 -32.218 1.00 78.31 170 LEU A C 1
ATOM 1301 O O . LEU A 1 170 ? -3.191 5.401 -31.092 1.00 78.31 170 LEU A O 1
ATOM 1305 N N . SER A 1 171 ? -3.735 4.965 -33.235 1.00 76.06 171 SER A N 1
ATOM 1306 C CA . SER A 1 171 ? -5.128 5.401 -33.108 1.00 76.06 171 SER A CA 1
ATOM 1307 C C . SER A 1 171 ? -5.880 4.574 -32.058 1.00 76.06 171 SER A C 1
ATOM 1309 O O . SER A 1 171 ? -5.851 3.342 -32.099 1.00 76.06 171 SER A O 1
ATOM 1311 N N . GLY A 1 172 ? -6.542 5.253 -31.119 1.00 69.75 172 GLY A N 1
ATOM 1312 C CA . GLY A 1 172 ? -7.299 4.646 -30.019 1.00 69.75 172 GLY A CA 1
ATOM 1313 C C . GLY A 1 172 ? -6.483 4.358 -28.752 1.00 69.75 172 GLY A C 1
ATOM 1314 O O . GLY A 1 172 ? -7.058 3.960 -27.739 1.00 69.75 172 GLY A O 1
ATOM 1315 N N . TYR A 1 173 ? -5.164 4.574 -28.773 1.00 73.25 173 TYR A N 1
ATOM 1316 C CA . TYR A 1 173 ? -4.260 4.326 -27.641 1.00 73.25 173 TYR A CA 1
ATOM 1317 C C . TYR A 1 173 ? -3.552 5.591 -27.137 1.00 73.25 173 TYR A C 1
ATOM 1319 O O . TYR A 1 173 ? -2.626 5.515 -26.327 1.00 73.25 173 TYR A O 1
ATOM 1327 N N . GLU A 1 174 ? -3.992 6.772 -27.561 1.00 70.94 174 GLU A N 1
ATOM 1328 C CA . GLU A 1 174 ? -3.370 8.072 -27.283 1.00 70.94 174 GLU A CA 1
ATOM 1329 C C . GLU A 1 174 ? -3.218 8.334 -25.775 1.00 70.94 174 GLU A C 1
ATOM 1331 O O . GLU A 1 174 ? -2.228 8.898 -25.303 1.00 70.94 174 GLU A O 1
ATOM 1336 N N . HIS A 1 175 ? -4.176 7.839 -24.995 1.00 62.47 175 HIS A N 1
ATOM 1337 C CA . HIS A 1 175 ? -4.244 7.986 -23.546 1.00 62.47 175 HIS A CA 1
ATOM 1338 C C . HIS A 1 175 ? -3.143 7.208 -22.790 1.00 62.47 175 HIS A C 1
ATOM 1340 O O . HIS A 1 175 ? -2.788 7.581 -21.666 1.00 62.47 175 HIS A O 1
ATOM 1346 N N . THR A 1 176 ? -2.552 6.176 -23.406 1.00 68.75 176 THR A N 1
ATOM 1347 C CA . THR A 1 176 ? -1.561 5.282 -22.776 1.00 68.75 176 THR A CA 1
ATOM 1348 C C . THR A 1 176 ? -0.261 5.990 -22.398 1.00 68.75 176 THR A C 1
ATOM 1350 O O . THR A 1 176 ? 0.378 5.609 -21.417 1.00 68.75 176 THR A O 1
ATOM 1353 N N . ARG A 1 177 ? 0.122 7.063 -23.111 1.00 63.97 177 ARG A N 1
ATOM 1354 C CA . ARG A 1 177 ? 1.347 7.841 -22.834 1.00 63.97 177 ARG A CA 1
ATOM 1355 C C . ARG A 1 177 ? 1.404 8.325 -21.394 1.00 63.97 177 ARG A C 1
ATOM 1357 O O . ARG A 1 177 ? 2.423 8.182 -20.720 1.00 63.97 177 ARG A O 1
ATOM 1364 N N . SER A 1 178 ? 0.268 8.845 -20.932 1.00 56.28 178 SER A N 1
ATOM 1365 C CA . SER A 1 178 ? 0.121 9.392 -19.587 1.00 56.28 178 SER A CA 1
ATOM 1366 C C . SER A 1 178 ? 0.368 8.340 -18.509 1.00 56.28 178 SER A C 1
ATOM 1368 O O . SER A 1 178 ? 0.863 8.680 -17.438 1.00 56.28 178 SER A O 1
ATOM 1370 N N . TRP A 1 179 ? 0.119 7.059 -18.811 1.00 65.88 179 TRP A N 1
ATOM 1371 C CA . TRP A 1 179 ? 0.367 5.977 -17.870 1.00 65.88 179 TRP A CA 1
ATOM 1372 C C . TRP A 1 179 ? 1.853 5.814 -17.581 1.00 65.88 179 TRP A C 1
ATOM 1374 O O . TRP A 1 179 ? 2.272 5.701 -16.435 1.00 65.88 179 TRP A O 1
ATOM 1384 N N . PHE A 1 180 ? 2.675 5.840 -18.627 1.00 62.91 180 PHE A N 1
ATOM 1385 C CA . PHE A 1 180 ? 4.109 5.625 -18.490 1.00 62.91 180 PHE A CA 1
ATOM 1386 C C . PHE A 1 180 ? 4.826 6.825 -17.877 1.00 62.91 180 PHE A C 1
ATOM 1388 O O . PHE A 1 180 ? 5.712 6.615 -17.055 1.00 62.91 180 PHE A O 1
ATOM 1395 N N . GLU A 1 181 ? 4.452 8.053 -18.250 1.00 58.00 181 GLU A N 1
ATOM 1396 C CA . GLU A 1 181 ? 5.076 9.292 -17.755 1.00 58.00 181 GLU A CA 1
ATOM 1397 C C . GLU A 1 181 ? 4.829 9.508 -16.257 1.00 58.00 181 GLU A C 1
ATOM 1399 O O . GLU A 1 181 ? 5.718 9.936 -15.521 1.00 58.00 181 GLU A O 1
ATOM 1404 N N . GLN A 1 182 ? 3.643 9.146 -15.779 1.00 53.72 182 GLN A N 1
ATOM 1405 C CA . GLN A 1 182 ? 3.278 9.314 -14.378 1.00 53.72 182 GLN A CA 1
ATOM 1406 C C . GLN A 1 182 ? 3.717 8.121 -13.507 1.00 53.72 182 GLN A C 1
ATOM 1408 O O . GLN A 1 182 ? 3.979 8.284 -12.311 1.00 53.72 182 GLN A O 1
ATOM 1413 N N . ALA A 1 183 ? 3.932 6.946 -14.114 1.00 57.50 183 ALA A N 1
ATOM 1414 C CA . ALA A 1 183 ? 4.581 5.797 -13.481 1.00 57.50 183 ALA A CA 1
ATOM 1415 C C . ALA A 1 183 ? 6.079 5.999 -13.208 1.00 57.50 183 ALA A C 1
ATOM 1417 O O . ALA A 1 183 ? 6.643 5.256 -12.406 1.00 57.50 183 ALA A O 1
ATOM 1418 N N . VAL A 1 184 ? 6.751 6.960 -13.863 1.00 50.31 184 VAL A N 1
ATOM 1419 C CA . VAL A 1 184 ? 8.222 7.122 -13.815 1.00 50.31 184 VAL A CA 1
ATOM 1420 C C . VAL A 1 184 ? 8.797 7.131 -12.389 1.00 50.31 184 VAL A C 1
ATOM 1422 O O . VAL A 1 184 ? 9.755 6.392 -12.158 1.00 50.31 184 VAL A O 1
ATOM 1425 N N . PRO A 1 185 ? 8.221 7.842 -11.398 1.00 47.38 185 PRO A N 1
ATOM 1426 C CA . PRO A 1 185 ? 8.738 7.816 -10.027 1.00 47.38 185 PRO A CA 1
ATOM 1427 C C . PRO A 1 185 ? 8.277 6.590 -9.212 1.00 47.38 185 PRO A C 1
ATOM 1429 O O . PRO A 1 185 ? 8.833 6.323 -8.155 1.00 47.38 185 PRO A O 1
ATOM 1432 N N . ALA A 1 186 ? 7.261 5.858 -9.684 1.00 48.81 186 ALA A N 1
ATOM 1433 C CA . ALA A 1 186 ? 6.677 4.657 -9.068 1.00 48.81 186 ALA A CA 1
ATOM 1434 C C . ALA A 1 186 ? 7.287 3.347 -9.611 1.00 48.81 186 ALA A C 1
ATOM 1436 O O . ALA A 1 186 ? 6.893 2.244 -9.237 1.00 48.81 186 ALA A O 1
ATOM 1437 N N . LEU A 1 187 ? 8.260 3.432 -10.523 1.00 50.78 187 LEU A N 1
ATOM 1438 C CA . LEU A 1 187 ? 8.962 2.278 -11.092 1.00 50.78 187 LEU A CA 1
ATOM 1439 C C . LEU A 1 187 ? 10.158 1.811 -10.249 1.00 50.78 187 LEU A C 1
ATOM 1441 O O . LEU A 1 187 ? 10.845 0.873 -10.661 1.00 50.78 187 LEU A O 1
ATOM 1445 N N . SER A 1 188 ? 10.395 2.405 -9.070 1.00 53.91 188 SER A N 1
ATOM 1446 C CA . SER A 1 188 ? 11.363 1.866 -8.111 1.00 53.91 188 SER A CA 1
ATOM 1447 C C . SER A 1 188 ? 10.993 0.417 -7.790 1.00 53.91 188 SER A C 1
ATOM 1449 O O . SER A 1 188 ? 9.834 0.073 -7.548 1.00 53.91 188 SER A O 1
ATOM 1451 N N . LYS A 1 189 ? 11.973 -0.488 -7.836 1.00 64.31 189 LYS A N 1
ATOM 1452 C CA . LYS A 1 189 ? 11.719 -1.928 -7.684 1.00 64.31 189 LYS A CA 1
ATOM 1453 C C . LYS A 1 189 ? 11.041 -2.255 -6.340 1.00 64.31 189 LYS A C 1
ATOM 1455 O O . LYS A 1 189 ? 10.363 -3.275 -6.264 1.00 64.31 189 LYS A O 1
ATOM 1460 N N . TYR A 1 190 ? 11.191 -1.390 -5.333 1.00 75.00 190 TYR A N 1
ATOM 1461 C CA . TYR A 1 190 ? 10.636 -1.491 -3.982 1.00 75.00 190 TYR A CA 1
ATOM 1462 C C . TYR A 1 190 ? 10.504 -0.098 -3.328 1.00 75.00 190 TYR A C 1
ATOM 1464 O O . TYR A 1 190 ? 10.953 0.905 -3.891 1.00 75.00 190 TYR A O 1
ATOM 1472 N N . ILE A 1 191 ? 9.844 -0.030 -2.168 1.00 78.75 191 ILE A N 1
ATOM 1473 C CA . ILE A 1 191 ? 9.613 1.211 -1.412 1.00 78.75 191 ILE A CA 1
ATOM 1474 C C . ILE A 1 191 ? 10.828 1.494 -0.521 1.00 78.75 191 ILE A C 1
ATOM 1476 O O . ILE A 1 191 ? 11.066 0.782 0.452 1.00 78.75 191 ILE A O 1
ATOM 1480 N N . GLU A 1 192 ? 11.595 2.532 -0.850 1.00 81.31 192 GLU A N 1
ATOM 1481 C CA . GLU A 1 192 ? 12.801 2.950 -0.118 1.00 81.31 192 GLU A CA 1
ATOM 1482 C C . GLU A 1 192 ? 12.518 4.147 0.795 1.00 81.31 192 GLU A C 1
ATOM 1484 O O . GLU A 1 192 ? 11.854 5.096 0.381 1.00 81.31 192 GLU A O 1
ATOM 1489 N N . PHE A 1 193 ? 13.055 4.139 2.016 1.00 71.56 193 PHE A N 1
ATOM 1490 C CA . PHE A 1 193 ? 12.961 5.241 2.986 1.00 71.56 193 PHE A CA 1
ATOM 1491 C C . PHE A 1 193 ? 14.147 6.222 2.908 1.00 71.56 193 PHE A C 1
ATOM 1493 O O . PHE A 1 193 ? 14.208 7.163 3.696 1.00 71.56 193 PHE A O 1
ATOM 1500 N N . SER A 1 194 ? 15.063 6.048 1.945 1.00 67.31 194 SER A N 1
ATOM 1501 C CA . SER A 1 194 ? 16.255 6.894 1.745 1.00 67.31 194 SER A CA 1
ATOM 1502 C C . SER A 1 194 ? 15.928 8.381 1.609 1.00 67.31 194 SER A C 1
ATOM 1504 O O . SER A 1 194 ? 16.602 9.223 2.194 1.00 67.31 194 SER A O 1
ATOM 1506 N N . ASP A 1 195 ? 14.872 8.698 0.861 1.00 62.34 195 ASP A N 1
ATOM 1507 C CA . ASP A 1 195 ? 14.540 10.083 0.506 1.00 62.34 195 ASP A CA 1
ATOM 1508 C C . ASP A 1 195 ? 13.683 10.764 1.584 1.00 62.34 195 ASP A C 1
ATOM 1510 O O . ASP A 1 195 ? 13.595 11.986 1.659 1.00 62.34 195 ASP A O 1
ATOM 1514 N N . SER A 1 196 ? 12.985 9.962 2.393 1.00 63.00 196 SER A N 1
ATOM 1515 C CA . SER A 1 196 ? 12.133 10.415 3.490 1.00 63.00 196 SER A CA 1
ATOM 1516 C C . SER A 1 196 ? 11.880 9.256 4.446 1.00 63.00 196 SER A C 1
ATOM 1518 O O . SER A 1 196 ? 11.365 8.212 4.034 1.00 63.00 196 SER A O 1
ATOM 1520 N N . MET A 1 197 ? 12.139 9.495 5.735 1.00 66.19 197 MET A N 1
ATOM 1521 C CA . MET A 1 197 ? 11.867 8.553 6.833 1.00 66.19 197 MET A CA 1
ATOM 1522 C C . MET A 1 197 ? 10.375 8.222 6.985 1.00 66.19 197 MET A C 1
ATOM 1524 O O . MET A 1 197 ? 10.016 7.215 7.594 1.00 66.19 197 MET A O 1
ATOM 1528 N N . VAL A 1 198 ? 9.499 9.067 6.430 1.00 74.19 198 VAL A N 1
ATOM 1529 C CA . VAL A 1 198 ? 8.047 8.875 6.422 1.00 74.19 198 VAL A CA 1
ATOM 1530 C C . VAL A 1 198 ? 7.571 8.664 4.991 1.00 74.19 198 VAL A C 1
ATOM 1532 O O . VAL A 1 198 ? 7.818 9.503 4.119 1.00 74.19 198 VAL A O 1
ATOM 1535 N N . LYS A 1 199 ? 6.830 7.581 4.753 1.00 75.38 199 LYS A N 1
ATOM 1536 C CA . LYS A 1 199 ? 6.115 7.354 3.494 1.00 75.38 199 LYS A CA 1
ATOM 1537 C C . LYS A 1 199 ? 4.618 7.388 3.730 1.00 75.38 199 LYS A C 1
ATOM 1539 O O . LYS A 1 199 ? 4.113 6.876 4.722 1.00 75.38 199 LYS A O 1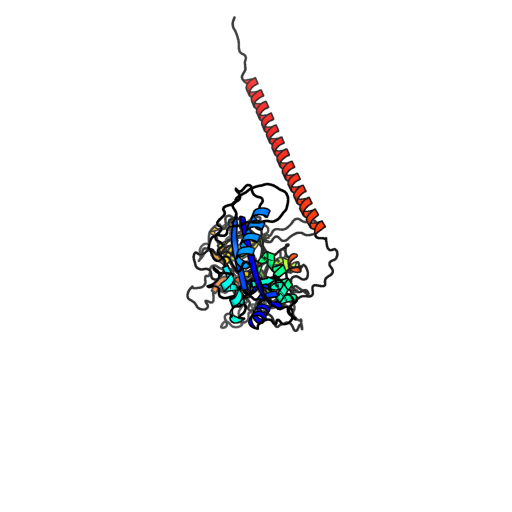
ATOM 1544 N N . LYS A 1 200 ? 3.913 8.030 2.808 1.00 78.19 200 LYS A N 1
ATOM 1545 C CA . LYS A 1 200 ? 2.456 8.080 2.775 1.00 78.19 200 LYS A CA 1
ATOM 1546 C C . LYS A 1 200 ? 1.972 6.911 1.927 1.00 78.19 200 LYS A C 1
ATOM 1548 O O . LYS A 1 200 ? 2.458 6.743 0.812 1.00 78.19 200 LYS A O 1
ATOM 1553 N N . ILE A 1 201 ? 1.057 6.108 2.452 1.00 81.31 201 ILE A N 1
ATOM 1554 C CA . ILE A 1 201 ? 0.528 4.926 1.770 1.00 81.31 201 ILE A CA 1
ATOM 1555 C C . ILE A 1 201 ? -0.995 4.881 1.845 1.00 81.31 201 ILE A C 1
ATOM 1557 O O . ILE A 1 201 ? -1.612 5.527 2.695 1.00 81.31 201 ILE A O 1
ATOM 1561 N N . ARG A 1 202 ? -1.590 4.068 0.982 1.00 83.25 202 ARG A N 1
ATOM 1562 C CA . ARG A 1 202 ? -2.994 3.677 1.025 1.00 83.25 202 ARG A CA 1
ATOM 1563 C C . ARG A 1 202 ? -3.082 2.155 1.000 1.00 83.25 202 ARG A C 1
ATOM 1565 O O . ARG A 1 202 ? -2.285 1.490 0.344 1.00 83.25 202 ARG A O 1
ATOM 1572 N N . LEU A 1 203 ? -4.044 1.623 1.746 1.00 85.31 203 LEU A N 1
ATOM 1573 C CA . LEU A 1 203 ? -4.265 0.189 1.900 1.00 85.31 203 LEU A CA 1
ATOM 1574 C C . LEU A 1 203 ? -5.647 -0.152 1.345 1.00 85.31 203 LEU A C 1
ATOM 1576 O O . LEU A 1 203 ? -6.666 0.112 1.988 1.00 85.31 203 LEU A O 1
ATOM 1580 N N . ARG A 1 204 ? -5.679 -0.692 0.125 1.00 84.62 204 ARG A N 1
ATOM 1581 C CA . ARG A 1 204 ? -6.907 -1.167 -0.524 1.00 84.62 204 ARG A CA 1
ATOM 1582 C C . ARG A 1 204 ? -7.165 -2.607 -0.114 1.00 84.62 204 ARG A C 1
ATOM 1584 O O . ARG A 1 204 ? -6.294 -3.446 -0.294 1.00 84.62 204 ARG A O 1
ATOM 1591 N N . LEU A 1 205 ? -8.346 -2.910 0.400 1.00 84.81 205 LEU A N 1
ATOM 1592 C CA . LEU A 1 205 ? -8.731 -4.273 0.746 1.00 84.81 205 LEU A CA 1
ATOM 1593 C C . LEU A 1 205 ? -8.943 -5.090 -0.539 1.00 84.81 205 LEU A C 1
ATOM 1595 O O . LEU A 1 205 ? -9.768 -4.733 -1.381 1.00 84.81 205 LEU A O 1
ATOM 1599 N N . MET A 1 206 ? -8.170 -6.163 -0.687 1.00 80.69 206 MET A N 1
ATOM 1600 C CA . MET A 1 206 ? -8.261 -7.122 -1.794 1.00 80.69 206 MET A CA 1
ATOM 1601 C C . MET A 1 206 ? -9.121 -8.327 -1.414 1.00 80.69 206 MET A C 1
ATOM 1603 O O . MET A 1 206 ? -9.839 -8.865 -2.252 1.00 80.69 206 MET A O 1
ATOM 1607 N N . SER A 1 207 ? -9.066 -8.729 -0.144 1.00 78.81 207 SER A N 1
ATOM 1608 C CA . SER A 1 207 ? -9.864 -9.815 0.416 1.00 78.81 207 SER A CA 1
ATOM 1609 C C . SER A 1 207 ? -10.056 -9.597 1.918 1.00 78.81 207 SER A C 1
ATOM 1611 O O . SER A 1 207 ? -9.101 -9.158 2.566 1.00 78.81 207 SER A O 1
ATOM 1613 N N . PRO A 1 208 ? -11.233 -9.919 2.480 1.00 75.19 208 PRO A N 1
ATOM 1614 C CA . PRO A 1 208 ? -12.478 -10.312 1.800 1.00 75.19 208 PRO A CA 1
ATOM 1615 C C . PRO A 1 208 ? -13.243 -9.107 1.218 1.00 75.19 208 PRO A C 1
ATOM 1617 O O . PRO A 1 208 ? -13.154 -7.999 1.736 1.00 75.19 208 PRO A O 1
ATOM 1620 N N . SER A 1 209 ? -14.024 -9.303 0.151 1.00 62.72 209 SER A N 1
ATOM 1621 C CA . SER A 1 209 ? -14.827 -8.235 -0.484 1.00 62.72 209 SER A CA 1
ATOM 1622 C C . SER A 1 209 ? -16.342 -8.479 -0.451 1.00 62.72 209 SER A C 1
ATOM 1624 O O . SER A 1 209 ? -17.118 -7.637 -0.911 1.00 62.72 209 SER A O 1
ATOM 1626 N N . HIS A 1 210 ? -16.780 -9.610 0.107 1.00 65.75 210 HIS A N 1
ATOM 1627 C CA . HIS A 1 210 ? -18.184 -10.014 0.140 1.00 65.75 210 HIS A CA 1
ATOM 1628 C C . HIS A 1 210 ? -18.943 -9.344 1.298 1.00 65.75 210 HIS A C 1
ATOM 1630 O O . HIS A 1 210 ? -18.455 -9.293 2.431 1.00 65.75 210 HIS A O 1
ATOM 1636 N N . HIS A 1 211 ? -20.166 -8.881 1.010 1.00 68.12 211 HIS A N 1
ATOM 1637 C CA . HIS A 1 211 ? -21.149 -8.419 2.003 1.00 68.12 211 HIS A CA 1
ATOM 1638 C C . HIS A 1 211 ? -20.628 -7.357 2.991 1.00 68.12 211 HIS A C 1
ATOM 1640 O O . HIS A 1 211 ? -20.964 -7.374 4.175 1.00 68.12 211 HIS A O 1
ATOM 1646 N N . LEU A 1 212 ? -19.780 -6.444 2.513 1.00 76.38 212 LEU A N 1
ATOM 1647 C CA . LEU A 1 212 ? -19.369 -5.264 3.270 1.00 76.38 212 LEU A CA 1
ATOM 1648 C C . LEU A 1 212 ? -20.418 -4.158 3.127 1.00 76.38 212 LEU A C 1
ATOM 1650 O O . LEU A 1 212 ? -21.033 -4.003 2.069 1.00 76.38 212 LEU A O 1
ATOM 1654 N N . CYS A 1 213 ? -20.595 -3.373 4.188 1.00 71.75 213 CYS A N 1
ATOM 1655 C CA . CYS A 1 213 ? -21.455 -2.201 4.185 1.00 71.75 213 CYS A CA 1
ATOM 1656 C C . CYS A 1 213 ? -20.948 -1.206 3.132 1.00 71.75 213 CYS A C 1
ATOM 1658 O O . CYS A 1 213 ? -19.793 -0.758 3.162 1.00 71.75 213 CYS A O 1
ATOM 1660 N N . LEU A 1 214 ? -21.812 -0.899 2.166 1.00 64.75 214 LEU A N 1
ATOM 1661 C CA . LEU A 1 214 ? -21.524 0.003 1.058 1.00 64.75 214 LEU A CA 1
ATOM 1662 C C . LEU A 1 214 ? -21.696 1.447 1.500 1.00 64.75 214 LEU A C 1
ATOM 1664 O O . LEU A 1 214 ? -22.751 1.807 2.025 1.00 64.75 214 LEU A O 1
ATOM 1668 N N . SER A 1 215 ? -20.707 2.304 1.217 1.00 50.34 215 SER A N 1
ATOM 1669 C CA . SER A 1 215 ? -20.801 3.707 1.604 1.00 50.34 215 SER A CA 1
ATOM 1670 C C . SER A 1 215 ? -21.690 4.595 0.712 1.00 50.34 215 SER A C 1
ATOM 1672 O O . SER A 1 215 ? -21.273 5.687 0.358 1.00 50.34 215 SER A O 1
ATOM 1674 N N . TYR A 1 216 ? -22.909 4.188 0.307 1.00 49.16 216 TYR A N 1
ATOM 1675 C CA . TYR A 1 216 ? -23.818 5.120 -0.398 1.00 49.16 216 TYR A CA 1
ATOM 1676 C C . TYR A 1 216 ? -25.327 4.778 -0.383 1.00 49.16 216 TYR A C 1
ATOM 1678 O O . TYR A 1 216 ? -25.738 3.645 -0.155 1.00 49.16 216 TYR A O 1
ATOM 1686 N N . LYS A 1 217 ? -26.134 5.830 -0.614 1.00 40.62 217 LYS A N 1
ATOM 1687 C CA . LYS A 1 217 ? -27.584 6.016 -0.422 1.00 40.62 217 LYS A CA 1
ATOM 1688 C C . LYS A 1 217 ? -28.503 5.006 -1.123 1.00 40.62 217 LYS A C 1
ATOM 1690 O O . LYS A 1 217 ? -28.362 4.703 -2.303 1.00 40.62 217 LYS A O 1
ATOM 1695 N N . LYS A 1 218 ? -29.578 4.659 -0.412 1.00 35.78 218 LYS A N 1
ATOM 1696 C CA . LYS A 1 218 ? -30.818 4.091 -0.955 1.00 35.78 218 LYS A CA 1
ATOM 1697 C C . LYS A 1 218 ? -31.485 5.109 -1.898 1.00 35.78 218 LYS A C 1
ATOM 1699 O O . LYS A 1 218 ? -31.717 6.243 -1.484 1.00 35.78 218 LYS A O 1
ATOM 1704 N N . GLY A 1 219 ? -31.797 4.707 -3.135 1.00 41.81 219 GLY A N 1
ATOM 1705 C CA . GLY A 1 219 ? -32.531 5.527 -4.119 1.00 41.81 219 GLY A CA 1
ATOM 1706 C C . GLY A 1 219 ? -31.723 6.055 -5.313 1.00 41.81 219 GLY A C 1
ATOM 1707 O O . GLY A 1 219 ? -32.173 6.9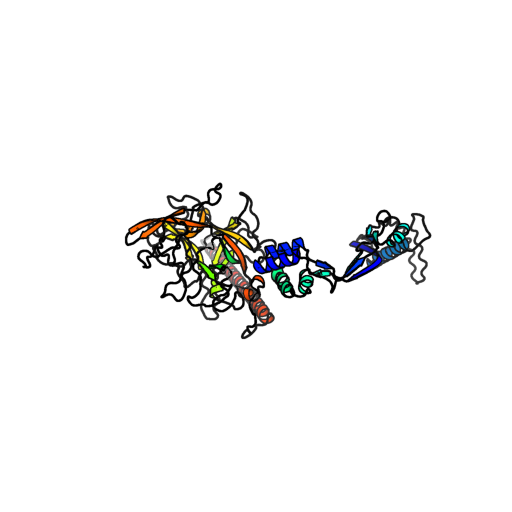87 -5.969 1.00 41.81 219 GLY A O 1
ATOM 1708 N N . SER A 1 220 ? -30.541 5.500 -5.588 1.00 43.06 220 SER A N 1
ATOM 1709 C CA . SER A 1 220 ? -29.796 5.791 -6.817 1.00 43.06 220 SER A CA 1
ATOM 1710 C C . SER A 1 220 ? -30.248 4.861 -7.952 1.00 43.06 220 SER A C 1
ATOM 1712 O O . SER A 1 220 ? -30.046 3.654 -7.854 1.00 43.06 220 SER A O 1
ATOM 1714 N N . ASP A 1 221 ? -30.828 5.413 -9.022 1.00 44.19 221 ASP A N 1
ATOM 1715 C CA . ASP A 1 221 ? -31.187 4.696 -10.266 1.00 44.19 221 ASP A CA 1
ATOM 1716 C C . ASP A 1 221 ? -29.989 4.555 -11.241 1.00 44.19 221 ASP A C 1
ATOM 1718 O O . ASP A 1 221 ? -30.165 4.324 -12.442 1.00 44.19 221 ASP A O 1
ATOM 1722 N N . ASP A 1 222 ? -28.758 4.761 -10.760 1.00 46.53 222 ASP A N 1
ATOM 1723 C CA . ASP A 1 222 ? -27.566 4.867 -11.608 1.00 46.53 222 ASP A CA 1
ATOM 1724 C C . ASP A 1 222 ? -27.272 3.529 -12.313 1.00 46.53 222 ASP A C 1
ATOM 1726 O O . ASP A 1 222 ? -27.319 2.473 -11.697 1.00 46.53 222 ASP A O 1
ATOM 1730 N N . ARG A 1 223 ? -26.988 3.529 -13.622 1.00 41.84 223 ARG A N 1
ATOM 1731 C CA . ARG A 1 223 ? -26.814 2.287 -14.417 1.00 41.84 223 ARG A CA 1
ATOM 1732 C C . ARG A 1 223 ? -25.436 1.627 -14.243 1.00 41.84 223 ARG A C 1
ATOM 1734 O O . ARG A 1 223 ? -25.222 0.532 -14.758 1.00 41.84 223 ARG A O 1
ATOM 1741 N N . ASP A 1 224 ? -24.537 2.250 -13.482 1.00 40.16 224 ASP A N 1
ATOM 1742 C CA . ASP A 1 224 ? -23.132 1.851 -13.296 1.00 40.16 224 ASP A CA 1
ATOM 1743 C C . ASP A 1 224 ? -22.904 0.777 -12.202 1.00 40.16 224 ASP A C 1
ATOM 1745 O O . ASP A 1 224 ? -21.783 0.576 -11.736 1.00 40.16 224 ASP A O 1
ATOM 1749 N N . TYR A 1 225 ? -23.939 0.024 -11.808 1.00 40.22 225 TYR A N 1
ATOM 1750 C CA . TYR A 1 225 ? -23.891 -1.043 -10.783 1.00 40.22 225 TYR A CA 1
ATOM 1751 C C . TYR A 1 225 ? -23.018 -2.273 -11.136 1.00 40.22 225 TYR A C 1
ATOM 1753 O O . TYR A 1 225 ? -23.036 -3.269 -10.414 1.00 40.22 225 TYR A O 1
ATOM 1761 N N . ALA A 1 226 ? -22.250 -2.244 -12.228 1.00 33.69 226 ALA A N 1
ATOM 1762 C CA . ALA A 1 226 ? -21.598 -3.424 -12.803 1.00 33.69 226 ALA A CA 1
ATOM 1763 C C . ALA A 1 226 ? -20.113 -3.629 -12.425 1.00 33.69 226 ALA A C 1
ATOM 1765 O O . ALA A 1 226 ? -19.457 -4.481 -13.022 1.00 33.69 226 ALA A O 1
ATOM 1766 N N . VAL A 1 227 ? -19.556 -2.902 -11.447 1.00 45.06 227 VAL A N 1
ATOM 1767 C CA . VAL A 1 227 ? -18.147 -3.072 -11.023 1.00 45.06 227 VAL A CA 1
ATOM 1768 C C . VAL A 1 227 ? -18.058 -3.105 -9.492 1.00 45.06 227 VAL A C 1
ATOM 1770 O O . VAL A 1 227 ? -18.676 -2.253 -8.848 1.00 45.06 227 VAL A O 1
ATOM 1773 N N . PRO A 1 228 ? -17.329 -4.061 -8.875 1.00 53.44 228 PRO A N 1
ATOM 1774 C CA . PRO A 1 228 ? -17.275 -4.163 -7.423 1.00 53.44 228 PRO A CA 1
ATOM 1775 C C . PRO A 1 228 ? -16.737 -2.867 -6.783 1.00 53.44 228 PRO A C 1
ATOM 1777 O O . PRO A 1 228 ? -15.800 -2.260 -7.309 1.00 53.44 228 PRO A O 1
ATOM 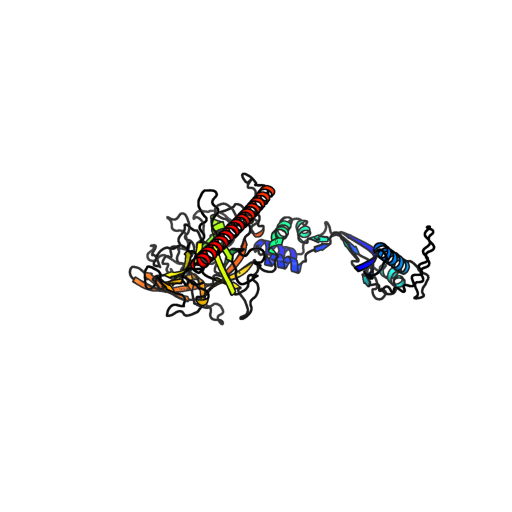1780 N N . PRO A 1 229 ? -17.324 -2.432 -5.654 1.00 63.38 229 PRO A N 1
ATOM 1781 C CA . PRO A 1 229 ? -16.864 -1.274 -4.887 1.00 63.38 229 PRO A CA 1
ATOM 1782 C C . PRO A 1 229 ? -15.417 -1.453 -4.416 1.00 63.38 229 PRO A C 1
ATOM 1784 O O . PRO A 1 229 ? -14.965 -2.564 -4.129 1.00 63.38 229 PRO A O 1
ATOM 1787 N N . ASN A 1 230 ? -14.701 -0.338 -4.282 1.00 72.31 230 ASN A N 1
ATOM 1788 C CA . ASN A 1 230 ? -13.335 -0.342 -3.773 1.00 72.31 230 ASN A CA 1
ATOM 1789 C C . ASN A 1 230 ? -13.314 -0.021 -2.288 1.00 72.31 230 ASN A C 1
ATOM 1791 O O . ASN A 1 230 ? -13.771 1.040 -1.863 1.00 72.31 230 ASN A O 1
ATOM 1795 N N . TYR A 1 231 ? -12.749 -0.944 -1.520 1.00 80.94 231 TYR A N 1
ATOM 1796 C CA . TYR A 1 231 ? -12.669 -0.868 -0.073 1.00 80.94 231 TYR A CA 1
ATOM 1797 C C . TYR A 1 231 ? -11.277 -0.434 0.372 1.00 80.94 231 TYR A C 1
ATOM 1799 O O . TYR A 1 231 ? -10.274 -0.957 -0.111 1.00 80.94 231 TYR A O 1
ATOM 1807 N N . TYR A 1 232 ? -11.206 0.505 1.309 1.00 83.38 232 TYR A N 1
ATOM 1808 C CA . TYR A 1 232 ? -9.950 1.033 1.834 1.00 83.38 232 TYR A CA 1
ATOM 1809 C C . TYR A 1 232 ? -9.953 1.049 3.356 1.00 83.38 232 TYR A C 1
ATOM 1811 O O . TYR A 1 232 ? -10.952 1.411 3.981 1.00 83.38 232 TYR A O 1
ATOM 1819 N N . LEU A 1 233 ? -8.808 0.711 3.947 1.00 87.94 233 LEU A N 1
ATOM 1820 C CA . LEU A 1 233 ? -8.572 0.931 5.367 1.00 87.94 233 LEU A CA 1
ATOM 1821 C C . LEU A 1 233 ? -8.391 2.429 5.613 1.00 87.94 233 LEU A C 1
ATOM 1823 O O . LEU A 1 233 ? -7.507 3.061 5.034 1.00 87.94 233 LEU A O 1
ATOM 1827 N N . GLY A 1 234 ? -9.199 2.999 6.496 1.00 85.69 234 GLY A N 1
ATOM 1828 C CA . GLY A 1 234 ? -9.098 4.409 6.856 1.00 85.69 234 GLY A CA 1
ATOM 1829 C C . GLY A 1 234 ? -9.513 4.684 8.289 1.00 85.69 234 GLY A C 1
ATOM 1830 O O . GLY A 1 234 ? -9.910 3.787 9.029 1.00 85.69 234 GLY A O 1
ATOM 1831 N N . HIS A 1 235 ? -9.447 5.951 8.678 1.00 79.19 235 HIS A N 1
ATOM 1832 C CA . HIS A 1 235 ? -9.942 6.438 9.959 1.00 79.19 235 HIS A CA 1
ATOM 1833 C C . HIS A 1 235 ? -10.440 7.879 9.834 1.00 79.19 235 HIS A C 1
ATOM 1835 O O . HIS A 1 235 ? -9.816 8.702 9.170 1.00 79.19 235 HIS A O 1
ATOM 1841 N N . ARG A 1 236 ? -11.523 8.216 10.540 1.00 71.44 236 ARG A N 1
ATOM 1842 C CA . ARG A 1 236 ? -12.007 9.593 10.685 1.00 71.44 236 ARG A CA 1
ATOM 1843 C C . ARG A 1 236 ? -11.793 10.055 12.119 1.00 71.44 236 ARG A C 1
ATOM 1845 O O . ARG A 1 236 ? -12.366 9.484 13.039 1.00 71.44 236 ARG A O 1
ATOM 1852 N N . THR A 1 237 ? -11.023 11.125 12.299 1.00 62.62 237 THR A N 1
ATOM 1853 C CA . THR A 1 237 ? -10.632 11.661 13.618 1.00 62.62 237 THR A CA 1
ATOM 1854 C C . THR A 1 237 ? -11.813 12.006 14.524 1.00 62.62 237 THR A C 1
ATOM 1856 O O . THR A 1 237 ? -11.696 11.896 15.739 1.00 62.62 237 THR A O 1
ATOM 1859 N N . LEU A 1 238 ? -12.958 12.371 13.945 1.00 63.97 238 LEU A N 1
ATOM 1860 C CA . LEU A 1 238 ? -14.177 12.734 14.674 1.00 63.97 238 LEU A CA 1
ATOM 1861 C C . LEU A 1 238 ? -15.236 11.620 14.709 1.00 63.97 238 LEU A C 1
ATOM 1863 O O . LEU A 1 238 ? -16.311 11.833 15.260 1.00 63.97 238 LEU A O 1
ATOM 1867 N N . SER A 1 239 ? -14.966 10.454 14.112 1.00 70.12 239 SER A N 1
ATOM 1868 C CA . SER A 1 239 ? -15.916 9.338 14.070 1.00 70.12 239 SER A CA 1
ATOM 1869 C C . SER A 1 239 ? -15.483 8.218 15.002 1.00 70.12 239 SER A C 1
ATOM 1871 O O . SER A 1 239 ? -14.299 7.890 15.112 1.00 70.12 239 SER A O 1
ATOM 1873 N N . THR A 1 240 ? -16.469 7.583 15.620 1.00 79.69 240 THR A N 1
ATOM 1874 C CA . THR A 1 240 ? -16.307 6.321 16.336 1.00 79.69 240 THR A CA 1
ATOM 1875 C C . THR A 1 240 ? -16.876 5.177 15.506 1.00 79.69 240 THR A C 1
ATOM 1877 O O . THR A 1 240 ? -17.705 5.388 14.619 1.00 79.69 240 THR A O 1
ATOM 1880 N N . VAL A 1 241 ? -16.391 3.967 15.768 1.00 82.62 241 VAL A N 1
ATOM 1881 C CA . VAL A 1 241 ? -17.075 2.734 15.375 1.00 82.62 241 VAL A CA 1
ATOM 1882 C C . VAL A 1 241 ? -17.958 2.287 16.530 1.00 82.62 241 VAL A C 1
ATOM 1884 O O . VAL A 1 241 ? -17.663 2.572 17.696 1.00 82.62 241 VAL A O 1
ATOM 1887 N N . MET A 1 242 ? -19.037 1.590 16.196 1.00 86.25 242 MET A N 1
ATOM 1888 C CA . MET A 1 242 ? -20.045 1.149 17.149 1.00 86.25 242 MET A CA 1
ATOM 1889 C C . MET A 1 242 ? -20.425 -0.301 16.848 1.00 86.25 242 MET A C 1
ATOM 1891 O O . MET A 1 242 ? -21.370 -0.522 16.099 1.00 86.25 242 MET A O 1
ATOM 1895 N N . PRO A 1 243 ? -19.672 -1.285 17.372 1.00 89.19 243 PRO A N 1
ATOM 1896 C CA . PRO A 1 243 ? -19.950 -2.693 17.119 1.00 89.19 243 PRO A CA 1
ATOM 1897 C C . PRO A 1 243 ? -21.318 -3.108 17.670 1.00 89.19 243 PRO A C 1
ATOM 1899 O O . PRO A 1 243 ? -21.574 -3.018 18.876 1.00 89.19 243 PRO A O 1
ATOM 1902 N N . LEU A 1 244 ? -22.183 -3.568 16.776 1.00 88.06 244 LEU A N 1
ATOM 1903 C CA . LEU A 1 244 ? -23.532 -4.047 17.035 1.00 88.06 244 LEU A CA 1
ATOM 1904 C C . LEU A 1 244 ? -23.592 -5.573 16.991 1.00 88.06 244 LEU A C 1
ATOM 1906 O O . LEU A 1 244 ? -22.847 -6.232 16.267 1.00 88.06 244 LEU A O 1
ATOM 1910 N N . SER A 1 245 ? -24.514 -6.136 17.764 1.00 87.44 245 SER A N 1
ATOM 1911 C CA . SER A 1 245 ? -24.869 -7.544 17.675 1.00 87.44 245 SER A CA 1
ATOM 1912 C C . SER A 1 245 ? -25.689 -7.802 16.416 1.00 87.44 245 SER A C 1
ATOM 1914 O O . SER A 1 245 ? -26.691 -7.132 16.171 1.00 87.44 245 SER A O 1
ATOM 1916 N N . MET A 1 246 ? -25.250 -8.791 15.640 1.00 88.88 246 MET A N 1
ATOM 1917 C CA . MET A 1 246 ? -25.922 -9.300 14.448 1.00 88.88 246 MET A CA 1
ATOM 1918 C C . MET A 1 246 ? -25.968 -10.825 14.520 1.00 88.88 246 MET A C 1
ATOM 1920 O O . MET A 1 246 ? -24.977 -11.452 14.907 1.00 88.88 246 MET A O 1
ATOM 1924 N N . ASP A 1 247 ? -27.087 -11.419 14.129 1.00 87.88 247 ASP A N 1
ATOM 1925 C CA . ASP A 1 247 ? -27.290 -12.867 14.089 1.00 87.88 247 ASP A CA 1
ATOM 1926 C C . ASP A 1 247 ? -27.539 -13.333 12.655 1.00 87.88 247 ASP A C 1
ATOM 1928 O O . ASP A 1 247 ? -28.026 -12.567 11.821 1.00 87.88 247 ASP A O 1
ATOM 1932 N N . LEU A 1 248 ? -27.200 -14.590 12.365 1.00 87.62 248 LEU A N 1
ATOM 1933 C CA . LEU A 1 248 ? -27.561 -15.214 11.095 1.00 87.62 248 LEU A CA 1
ATOM 1934 C C . LEU A 1 248 ? -29.079 -15.408 11.041 1.00 87.62 248 LEU A C 1
ATOM 1936 O O . LEU A 1 248 ? -29.688 -15.875 12.004 1.00 87.62 248 LEU A O 1
ATOM 1940 N N . GLU A 1 249 ? -29.683 -15.070 9.905 1.00 85.75 249 GLU A N 1
ATOM 1941 C CA . GLU A 1 249 ? -31.091 -15.362 9.628 1.00 85.75 249 GLU A CA 1
ATOM 1942 C C . GLU A 1 249 ? -31.320 -16.884 9.577 1.00 85.75 249 GLU A C 1
ATOM 1944 O O . GLU A 1 249 ? -32.305 -17.382 10.121 1.00 85.75 249 GLU A O 1
ATOM 1949 N N . TYR A 1 250 ? -30.355 -17.618 9.008 1.00 83.38 250 TYR A N 1
ATOM 1950 C CA . TYR A 1 250 ? -30.345 -19.076 8.887 1.00 83.38 250 TYR A CA 1
ATOM 1951 C C . TYR A 1 250 ? -29.022 -19.632 9.433 1.00 83.38 250 TYR A C 1
ATOM 1953 O O . TYR A 1 250 ? -27.945 -19.278 8.955 1.00 83.38 250 TYR A O 1
ATOM 1961 N N . SER A 1 251 ? -29.076 -20.475 10.470 1.00 79.25 251 SER A N 1
ATOM 1962 C CA . SER A 1 251 ? -27.877 -20.939 11.192 1.00 79.25 251 SER A CA 1
ATOM 1963 C C . SER A 1 251 ? -27.046 -21.988 10.444 1.00 79.25 251 SER A C 1
ATOM 1965 O O . SER A 1 251 ? -25.940 -22.311 10.866 1.00 79.25 251 SER A O 1
ATOM 1967 N N . ASP A 1 252 ? -27.589 -22.561 9.375 1.00 81.94 252 ASP A N 1
ATOM 1968 C CA . ASP A 1 252 ? -26.971 -23.559 8.501 1.00 81.94 252 ASP A CA 1
ATOM 1969 C C . ASP A 1 252 ? -26.138 -22.949 7.362 1.00 81.94 252 ASP A C 1
ATOM 1971 O O . ASP A 1 252 ? -25.362 -23.665 6.729 1.00 81.94 252 ASP A O 1
ATOM 1975 N N . GLU A 1 253 ? -26.226 -21.633 7.141 1.00 82.19 253 GLU A N 1
ATOM 1976 C CA . GLU A 1 253 ? -25.438 -20.905 6.143 1.00 82.19 253 GLU A CA 1
ATOM 1977 C C . GLU A 1 253 ? -24.345 -20.049 6.818 1.00 82.19 253 GLU A C 1
ATOM 1979 O O . GLU A 1 253 ? -24.631 -18.949 7.299 1.00 82.19 253 GLU A O 1
ATOM 1984 N N . PRO A 1 254 ? -23.064 -20.479 6.826 1.00 76.06 254 PRO A N 1
ATOM 1985 C CA . PRO A 1 254 ? -21.993 -19.782 7.549 1.00 76.06 254 PRO A CA 1
ATOM 1986 C C . PRO A 1 254 ? -21.774 -18.334 7.091 1.00 76.06 254 PRO A C 1
ATOM 1988 O O . PRO A 1 254 ? -21.417 -17.481 7.896 1.00 76.06 254 PRO A O 1
ATOM 1991 N N . TRP A 1 255 ? -22.030 -18.056 5.808 1.00 81.88 255 TRP A N 1
ATOM 1992 C CA . TRP A 1 255 ? -21.950 -16.731 5.176 1.00 81.88 255 TRP A CA 1
ATOM 1993 C C . TRP A 1 255 ? -23.335 -16.188 4.780 1.00 81.88 255 TRP A C 1
ATOM 1995 O O . TRP A 1 255 ? -23.444 -15.365 3.871 1.00 81.88 255 TRP A O 1
ATOM 2005 N N . GLY A 1 256 ? -24.391 -16.696 5.423 1.00 79.56 256 GLY A N 1
ATOM 2006 C CA . GLY A 1 256 ? -25.786 -16.364 5.140 1.00 79.56 256 GLY A CA 1
ATOM 2007 C C . GLY A 1 256 ? -26.188 -14.964 5.604 1.00 79.56 256 GLY A C 1
ATOM 2008 O O . GLY A 1 256 ? -25.417 -14.240 6.229 1.00 79.56 256 GLY A O 1
ATOM 2009 N N . ARG A 1 257 ? -27.423 -14.560 5.300 1.00 83.31 257 ARG A N 1
ATOM 2010 C CA . ARG A 1 257 ? -27.940 -13.225 5.652 1.00 83.31 257 ARG A CA 1
ATOM 2011 C C . ARG A 1 257 ? -27.850 -12.949 7.151 1.00 83.31 257 ARG A C 1
ATOM 2013 O O . ARG A 1 257 ? -28.053 -13.846 7.965 1.00 83.31 257 ARG A O 1
ATOM 2020 N N . ILE A 1 258 ? -27.587 -11.691 7.500 1.00 86.69 258 ILE A N 1
ATOM 2021 C CA . ILE A 1 258 ? -27.489 -11.235 8.890 1.00 86.69 258 ILE A CA 1
ATOM 2022 C C . ILE A 1 258 ? -28.626 -10.271 9.227 1.00 86.69 258 ILE A C 1
ATOM 2024 O O . ILE A 1 258 ? -29.029 -9.456 8.397 1.00 86.69 258 ILE A O 1
ATOM 2028 N N . GLN A 1 259 ? -29.108 -10.329 10.463 1.00 87.00 259 GLN A N 1
ATOM 2029 C CA . GLN A 1 259 ? -30.170 -9.471 10.981 1.00 87.00 259 GLN A CA 1
ATOM 2030 C C . GLN A 1 259 ? -29.873 -9.023 12.413 1.00 87.00 259 GLN A C 1
ATOM 2032 O O . GLN A 1 259 ? -29.088 -9.645 13.128 1.00 87.00 259 GLN A O 1
ATOM 2037 N N . MET A 1 260 ? -30.506 -7.931 12.840 1.00 86.38 260 MET A N 1
ATOM 2038 C CA . MET A 1 260 ? -30.409 -7.490 14.229 1.00 86.38 260 MET A CA 1
ATOM 2039 C C . MET A 1 260 ? -31.230 -8.405 15.146 1.00 86.38 260 MET A C 1
ATOM 2041 O O . MET A 1 260 ? -32.370 -8.739 14.798 1.00 86.38 260 MET A O 1
ATOM 2045 N N . PRO A 1 261 ? -30.734 -8.727 16.352 1.00 83.81 261 PRO A N 1
ATOM 2046 C CA . PRO A 1 261 ? -31.525 -9.417 17.359 1.00 83.81 261 PRO A CA 1
ATOM 2047 C C . PRO A 1 261 ? -32.809 -8.631 17.649 1.00 83.81 261 PRO A C 1
ATOM 2049 O O . PRO A 1 261 ? -32.775 -7.442 17.974 1.00 83.81 261 PRO A O 1
ATOM 2052 N N . ASN A 1 262 ? -33.970 -9.275 17.513 1.00 82.25 262 ASN A N 1
ATOM 2053 C CA . ASN A 1 262 ? -35.286 -8.652 17.725 1.00 82.25 262 ASN A CA 1
ATOM 2054 C C . ASN A 1 262 ? -35.531 -7.357 16.914 1.00 82.25 262 ASN A C 1
ATOM 2056 O O . ASN A 1 262 ? -36.328 -6.516 17.340 1.00 82.25 262 ASN A O 1
ATOM 2060 N N . ASN A 1 263 ? -34.849 -7.171 15.775 1.00 80.31 263 ASN A N 1
ATOM 2061 C CA . ASN A 1 263 ? -34.896 -5.950 14.960 1.00 80.31 263 ASN A CA 1
ATOM 2062 C C . ASN A 1 263 ? -34.535 -4.660 15.726 1.00 80.31 263 ASN A C 1
ATOM 2064 O O . ASN A 1 263 ? -35.054 -3.586 15.411 1.00 80.31 263 ASN A O 1
ATOM 2068 N N . LYS A 1 264 ? -33.671 -4.747 16.746 1.00 80.12 264 LYS A N 1
ATOM 2069 C CA . LYS A 1 264 ? -33.192 -3.584 17.506 1.00 80.12 264 LYS A CA 1
ATOM 2070 C C . LYS A 1 264 ? -31.664 -3.562 17.579 1.00 80.12 264 LYS A C 1
ATOM 2072 O O . LYS A 1 264 ? -31.061 -4.618 17.749 1.00 80.12 264 LYS A O 1
ATOM 2077 N N . PRO A 1 265 ? -31.031 -2.377 17.504 1.00 80.50 265 PRO A N 1
ATOM 2078 C CA . PRO A 1 265 ? -29.590 -2.270 17.668 1.00 80.50 265 PRO A CA 1
ATOM 2079 C C . PRO A 1 265 ? -29.209 -2.575 19.120 1.00 80.50 265 PRO A C 1
ATOM 2081 O O . PRO A 1 265 ? -29.692 -1.933 20.053 1.00 80.50 265 PRO A O 1
ATOM 2084 N N . GLU A 1 266 ? -28.321 -3.546 19.299 1.00 84.31 266 GLU A N 1
ATOM 2085 C CA . GLU A 1 266 ? -27.751 -3.931 20.587 1.00 84.31 266 GLU A CA 1
ATOM 2086 C C . GLU A 1 266 ? -26.226 -3.824 20.507 1.00 84.31 266 GLU A C 1
ATOM 2088 O O . GLU A 1 266 ? -25.624 -4.312 19.554 1.00 84.31 266 GLU A O 1
ATOM 2093 N N . PHE A 1 267 ? -25.589 -3.176 21.484 1.00 84.94 267 PHE A N 1
ATOM 2094 C CA . PHE A 1 267 ? -24.134 -3.018 21.504 1.00 84.94 267 PHE A CA 1
ATOM 2095 C C . PHE A 1 267 ? -23.437 -4.322 21.890 1.00 84.94 267 PHE A C 1
ATOM 2097 O O . PHE A 1 267 ? -23.788 -4.945 22.888 1.00 84.94 267 PHE A O 1
ATOM 2104 N N . LEU A 1 268 ? -22.387 -4.681 21.151 1.00 87.00 268 LEU A N 1
ATOM 2105 C CA . LEU A 1 268 ? -21.637 -5.914 21.392 1.00 87.00 268 LEU A CA 1
ATOM 2106 C C . LEU A 1 268 ? -20.611 -5.771 22.531 1.00 87.00 268 LEU A C 1
ATOM 2108 O O . LEU A 1 268 ? -20.342 -6.727 23.266 1.00 87.00 268 LEU A O 1
ATOM 2112 N N . PHE A 1 269 ? -20.019 -4.577 22.666 1.00 89.38 269 PHE A N 1
ATOM 2113 C CA . PHE A 1 269 ? -18.830 -4.338 23.488 1.00 89.38 269 PHE A CA 1
ATOM 2114 C C . PHE A 1 269 ? -18.987 -3.233 24.540 1.00 89.38 269 PHE A C 1
ATOM 2116 O O . PHE A 1 269 ? -19.891 -2.407 24.478 1.00 89.38 269 PHE A O 1
ATOM 2123 N N . SER A 1 270 ? -18.075 -3.224 25.520 1.00 85.56 270 SER A N 1
ATOM 2124 C CA . SER A 1 270 ? -17.903 -2.147 26.498 1.00 85.56 270 SER A CA 1
ATOM 2125 C C . SER A 1 270 ? -16.428 -1.702 26.500 1.00 85.56 270 SER A C 1
ATOM 2127 O O . SER A 1 270 ? -15.549 -2.515 26.808 1.00 85.56 270 SER A O 1
ATOM 2129 N N . PRO A 1 271 ? -16.118 -0.441 26.139 1.00 85.00 271 PRO A N 1
ATOM 2130 C CA . PRO A 1 271 ? -17.056 0.610 25.731 1.00 85.00 271 PRO A CA 1
ATOM 2131 C C . PRO A 1 271 ? -17.778 0.278 24.411 1.00 85.00 271 PRO A C 1
ATOM 2133 O O . PRO A 1 271 ? -17.195 -0.326 23.513 1.00 85.00 271 PRO A O 1
ATOM 2136 N N . GLY A 1 272 ? -19.046 0.686 24.294 1.00 82.75 272 GLY A N 1
ATOM 2137 C CA . GLY A 1 272 ? -19.891 0.395 23.122 1.00 82.75 272 GLY A CA 1
ATOM 2138 C C . GLY A 1 272 ? -19.560 1.210 21.872 1.00 82.75 272 GLY A C 1
ATOM 2139 O O . GLY A 1 272 ? -19.995 0.870 20.777 1.00 82.75 272 GLY A O 1
ATOM 2140 N N . SER A 1 273 ? -18.764 2.270 22.015 1.00 86.00 273 SER A N 1
ATOM 2141 C CA . SER A 1 273 ? -18.200 3.005 20.885 1.00 86.00 273 SER A CA 1
ATOM 2142 C C . SER A 1 273 ? -16.797 3.499 21.215 1.00 86.00 273 SER A C 1
ATOM 2144 O O . SER A 1 273 ? -16.488 3.797 22.372 1.00 86.00 273 SER A O 1
ATOM 2146 N N . TYR A 1 274 ? -15.937 3.561 20.205 1.00 86.94 274 TYR A N 1
ATOM 2147 C CA . TYR A 1 274 ? -14.548 3.999 20.346 1.00 86.94 274 TYR A CA 1
ATOM 2148 C C . TYR A 1 274 ? -13.996 4.467 18.997 1.00 86.94 274 TYR A C 1
ATOM 2150 O O . TYR A 1 274 ? -14.566 4.195 17.941 1.00 86.94 274 TYR A O 1
ATOM 2158 N N . ARG A 1 275 ? -12.884 5.205 19.007 1.00 86.44 275 ARG A N 1
ATOM 2159 C CA . ARG A 1 275 ? -12.211 5.631 17.773 1.00 86.44 275 ARG A CA 1
ATOM 2160 C C . ARG A 1 275 ? -11.408 4.466 17.214 1.00 86.44 275 ARG A C 1
ATOM 2162 O O . ARG A 1 275 ? -10.524 3.957 17.898 1.00 86.44 275 ARG A O 1
ATOM 2169 N N . ALA A 1 276 ? -11.690 4.070 15.979 1.00 87.00 276 ALA A N 1
ATOM 2170 C CA . ALA A 1 276 ? -11.039 2.928 15.348 1.00 87.00 276 ALA A CA 1
ATOM 2171 C C . ALA A 1 276 ? -10.740 3.178 13.871 1.00 87.00 276 ALA A C 1
ATOM 2173 O O . ALA A 1 276 ? -11.386 4.038 13.250 1.00 87.00 276 ALA A O 1
ATOM 2174 N N . PRO A 1 277 ? -9.775 2.443 13.295 1.00 89.62 277 PRO A N 1
ATOM 2175 C CA . PRO A 1 277 ? -9.777 2.241 11.861 1.00 89.62 277 PRO A CA 1
ATOM 2176 C C . PRO A 1 277 ? -11.007 1.427 11.447 1.00 89.62 277 PRO A C 1
ATOM 2178 O O . PRO A 1 277 ? -11.555 0.652 12.232 1.00 89.62 277 PRO A O 1
ATOM 2181 N N . ALA A 1 278 ? -11.419 1.588 10.200 1.00 87.75 278 ALA A N 1
ATOM 2182 C CA . ALA A 1 278 ? -12.496 0.809 9.615 1.00 87.75 278 ALA A CA 1
ATOM 2183 C C . ALA A 1 278 ? -12.312 0.679 8.104 1.00 87.75 278 ALA A C 1
ATOM 2185 O O . ALA A 1 278 ? -11.539 1.431 7.496 1.00 87.75 278 ALA A O 1
ATOM 2186 N N . ILE A 1 279 ? -13.035 -0.266 7.505 1.00 87.00 279 ILE A N 1
ATOM 2187 C CA . ILE A 1 279 ? -13.068 -0.421 6.053 1.00 87.00 279 ILE A CA 1
ATOM 2188 C C . ILE A 1 279 ? -14.192 0.440 5.475 1.00 87.00 279 ILE A C 1
ATOM 2190 O O . ILE A 1 279 ? -15.368 0.266 5.805 1.00 87.00 279 ILE A O 1
ATOM 2194 N N . TYR A 1 280 ? -13.814 1.352 4.583 1.00 80.25 280 TYR A N 1
ATOM 2195 C CA . TYR A 1 280 ? -14.720 2.236 3.853 1.00 80.25 280 TYR A CA 1
ATOM 2196 C C . TYR A 1 280 ? -14.804 1.777 2.402 1.00 80.25 280 TYR A C 1
ATOM 2198 O O . TYR A 1 280 ? -13.773 1.662 1.742 1.00 80.25 280 TYR A O 1
ATOM 2206 N N . GLY A 1 281 ? -16.012 1.502 1.914 1.00 76.62 281 GLY A N 1
ATOM 2207 C CA . GLY A 1 281 ? -16.241 1.065 0.537 1.00 76.62 281 GLY A CA 1
ATOM 2208 C C . GLY A 1 281 ? -16.844 2.155 -0.315 1.00 76.62 281 GLY A C 1
ATOM 2209 O O . GLY A 1 281 ? -17.924 2.618 0.030 1.00 76.62 281 GLY A O 1
ATOM 2210 N N . TYR A 1 282 ? -16.228 2.513 -1.438 1.00 69.94 282 TYR A N 1
ATOM 2211 C CA . TYR A 1 282 ? -16.818 3.477 -2.363 1.00 69.94 282 TYR A CA 1
ATOM 2212 C C . TYR A 1 282 ? -17.202 2.845 -3.704 1.00 69.94 282 TYR A C 1
ATOM 2214 O O . TYR A 1 282 ? -16.458 2.045 -4.283 1.00 69.94 282 TYR A O 1
ATOM 2222 N N . SER A 1 283 ? -18.400 3.183 -4.183 1.00 60.47 283 SER A N 1
ATOM 2223 C CA . SER A 1 283 ? -18.991 2.634 -5.404 1.00 60.47 283 SER A CA 1
ATOM 2224 C C . SER A 1 283 ? -18.440 3.320 -6.648 1.00 60.47 283 SER A C 1
ATOM 2226 O O . SER A 1 283 ? -18.232 4.529 -6.653 1.00 60.47 283 SER A O 1
ATOM 2228 N N . ALA A 1 284 ? -18.210 2.547 -7.713 1.00 55.00 284 ALA A N 1
ATOM 2229 C CA . ALA A 1 284 ? -17.813 3.056 -9.031 1.00 55.00 284 ALA A CA 1
ATOM 2230 C C . ALA A 1 284 ? -16.630 4.046 -9.007 1.00 55.00 284 ALA A C 1
ATOM 2232 O O . ALA A 1 284 ? -16.556 4.941 -9.841 1.00 55.00 284 ALA A O 1
ATOM 2233 N N . ASN A 1 285 ? -15.708 3.905 -8.047 1.00 55.44 285 ASN A N 1
ATOM 2234 C CA . ASN A 1 285 ? -14.618 4.855 -7.814 1.00 55.44 285 ASN A CA 1
ATOM 2235 C C . ASN A 1 285 ? -15.076 6.284 -7.483 1.00 55.44 285 ASN A C 1
ATOM 2237 O O . ASN A 1 285 ? -14.361 7.221 -7.812 1.00 55.44 285 ASN A O 1
ATOM 2241 N N . LYS A 1 286 ? -16.249 6.488 -6.877 1.00 55.81 286 LYS A N 1
ATOM 2242 C CA . LYS A 1 286 ? -16.773 7.810 -6.503 1.00 55.81 286 LYS A CA 1
ATOM 2243 C C . LYS A 1 286 ? -16.632 8.070 -5.008 1.00 55.81 286 LYS A C 1
ATOM 2245 O O . LYS A 1 286 ? -16.935 7.203 -4.204 1.00 55.81 286 LYS A O 1
ATOM 2250 N N . VAL A 1 287 ? -16.218 9.275 -4.629 1.00 61.97 287 VAL A N 1
ATOM 2251 C CA . VAL A 1 287 ? -16.322 9.806 -3.263 1.00 61.97 287 VAL A CA 1
ATOM 2252 C C . VAL A 1 287 ? -17.333 10.946 -3.315 1.00 61.97 287 VAL A C 1
ATOM 2254 O O . VAL A 1 287 ? -17.098 11.992 -3.927 1.00 61.97 287 VAL A O 1
ATOM 2257 N N . GLY A 1 288 ? -18.514 10.699 -2.746 1.00 68.38 288 GLY A N 1
ATOM 2258 C CA . GLY A 1 288 ? -19.680 11.548 -2.980 1.00 68.38 288 GLY A CA 1
ATOM 2259 C C . GLY A 1 288 ? -20.057 11.565 -4.464 1.00 68.38 288 GLY A C 1
ATOM 2260 O O . GLY A 1 288 ? -20.266 10.518 -5.066 1.00 68.38 288 GLY A O 1
ATOM 2261 N N . GLU A 1 289 ? -20.116 12.759 -5.052 1.00 60.88 289 GLU A N 1
ATOM 2262 C CA . GLU A 1 289 ? -20.502 12.959 -6.458 1.00 60.88 289 GLU A CA 1
ATOM 2263 C C . GLU A 1 289 ? -19.298 12.997 -7.422 1.00 60.88 289 GLU A C 1
ATOM 2265 O O . GLU A 1 289 ? -19.477 13.097 -8.634 1.00 60.88 289 GLU A O 1
ATOM 2270 N N . ASN A 1 290 ? -18.061 12.942 -6.914 1.00 55.41 290 ASN A N 1
ATOM 2271 C CA . ASN A 1 290 ? -16.852 13.023 -7.740 1.00 55.41 290 ASN A CA 1
ATOM 2272 C C . ASN A 1 290 ? -16.166 11.661 -7.805 1.00 55.41 290 ASN A C 1
ATOM 2274 O O . ASN A 1 290 ? -16.106 10.953 -6.807 1.00 55.41 290 ASN A O 1
ATOM 2278 N N . LEU A 1 291 ? -15.584 11.309 -8.947 1.00 55.75 291 LEU A N 1
ATOM 2279 C CA . LEU A 1 291 ? -14.730 10.126 -9.021 1.00 55.75 291 LEU A CA 1
ATOM 2280 C C . LEU A 1 291 ? -13.359 10.390 -8.353 1.00 55.75 291 LEU A C 1
ATOM 2282 O O . LEU A 1 291 ? -12.937 11.540 -8.190 1.00 55.75 291 LEU A O 1
ATOM 2286 N N . TYR A 1 292 ? -12.667 9.324 -7.953 1.00 57.16 292 TYR A N 1
ATOM 2287 C CA . TYR A 1 292 ? -11.405 9.358 -7.216 1.00 57.16 292 TYR A CA 1
ATOM 2288 C C . TYR A 1 292 ? -10.380 10.250 -7.894 1.00 57.16 292 TYR A C 1
ATOM 2290 O O . TYR A 1 292 ? -10.235 10.220 -9.114 1.00 57.16 292 TYR A O 1
ATOM 2298 N N . GLY A 1 293 ? -9.648 11.020 -7.088 1.00 54.19 293 GLY A N 1
ATOM 2299 C CA . GLY A 1 293 ? -8.530 11.794 -7.610 1.00 54.19 293 GLY A CA 1
ATOM 2300 C C . GLY A 1 293 ? -8.947 12.779 -8.701 1.00 54.19 293 GLY A C 1
ATOM 2301 O O . GLY A 1 293 ? -8.206 13.002 -9.641 1.00 54.19 293 GLY A O 1
ATOM 2302 N N . THR A 1 294 ? -10.148 13.355 -8.646 1.00 52.75 294 THR A N 1
ATOM 2303 C CA . THR A 1 294 ? -10.473 14.516 -9.506 1.00 52.75 294 THR A CA 1
ATOM 2304 C C . THR A 1 294 ? -10.714 15.784 -8.758 1.00 52.75 294 THR A C 1
ATOM 2306 O O . THR A 1 294 ? -10.504 16.873 -9.285 1.00 52.75 294 THR A O 1
ATOM 2309 N N . LYS A 1 295 ? -11.089 15.648 -7.497 1.00 60.31 295 LYS A N 1
ATOM 2310 C CA . LYS A 1 295 ? -11.063 16.734 -6.546 1.00 60.31 295 LYS A CA 1
ATOM 2311 C C . LYS A 1 295 ? -10.398 16.231 -5.290 1.00 60.31 295 LYS A C 1
ATOM 2313 O O . LYS A 1 295 ? -10.459 15.048 -4.954 1.00 60.31 295 LYS A O 1
ATOM 2318 N N . TYR A 1 296 ? -9.750 17.160 -4.610 1.00 63.09 296 TYR A N 1
ATOM 2319 C CA . TYR A 1 296 ? -9.270 16.910 -3.272 1.00 63.09 296 TYR A CA 1
ATOM 2320 C C . TYR A 1 296 ? -10.476 16.689 -2.353 1.00 63.09 296 TYR A C 1
ATOM 2322 O O . TYR A 1 296 ? -11.308 17.583 -2.204 1.00 63.09 296 TYR A O 1
ATOM 2330 N N . ASP A 1 297 ? -10.561 15.496 -1.770 1.00 68.25 297 ASP A N 1
ATOM 2331 C CA . ASP A 1 297 ? -11.666 15.074 -0.918 1.00 68.25 297 ASP A CA 1
ATOM 2332 C C . ASP A 1 297 ? -11.149 14.676 0.474 1.00 68.25 297 ASP A C 1
ATOM 2334 O O . ASP A 1 297 ? -10.225 13.867 0.620 1.00 68.25 297 ASP A O 1
ATOM 2338 N N . ASP A 1 298 ? -11.733 15.275 1.513 1.00 68.81 298 ASP A N 1
ATOM 2339 C CA . ASP A 1 298 ? -11.314 15.064 2.900 1.00 68.81 298 ASP A CA 1
ATOM 2340 C C . ASP A 1 298 ? -11.672 13.672 3.438 1.00 68.81 298 ASP A C 1
ATOM 2342 O O . ASP A 1 298 ? -10.953 13.141 4.291 1.00 68.81 298 ASP A O 1
ATOM 2346 N N . GLU A 1 299 ? -12.753 13.071 2.943 1.00 71.38 299 GLU A N 1
ATOM 2347 C CA . GLU A 1 299 ? -13.188 11.722 3.292 1.00 71.38 299 GLU A CA 1
ATOM 2348 C C . GLU A 1 299 ? -12.250 10.683 2.672 1.00 71.38 299 GLU A C 1
ATOM 2350 O O . GLU A 1 299 ? -11.757 9.799 3.372 1.00 71.38 299 GLU A O 1
ATOM 2355 N N . PHE A 1 300 ? -11.879 10.849 1.403 1.00 72.62 300 PHE A N 1
ATOM 2356 C CA . PHE A 1 300 ? -10.902 9.970 0.763 1.00 72.62 300 PHE A CA 1
ATOM 2357 C C . PHE A 1 300 ? -9.497 10.126 1.350 1.00 72.62 300 PHE A C 1
ATOM 2359 O O . PHE A 1 300 ? -8.776 9.138 1.524 1.00 72.62 300 PHE A O 1
ATOM 2366 N N . ARG A 1 301 ? -9.101 11.345 1.740 1.00 73.19 301 ARG A N 1
ATOM 2367 C CA . ARG A 1 301 ? -7.838 11.587 2.456 1.00 73.19 301 ARG A CA 1
ATOM 2368 C C . ARG A 1 301 ? -7.752 10.804 3.765 1.00 73.19 301 ARG A C 1
ATOM 2370 O O . ARG A 1 301 ? -6.658 10.408 4.163 1.00 73.19 301 ARG A O 1
ATOM 2377 N N . SER A 1 302 ? -8.884 10.526 4.408 1.00 75.69 302 SER A N 1
ATOM 2378 C CA . SER A 1 302 ? -8.940 9.766 5.660 1.00 75.69 302 SER A CA 1
ATOM 2379 C C . SER A 1 302 ? -8.517 8.290 5.504 1.00 75.69 302 SER A C 1
ATOM 2381 O O . SER A 1 302 ? -8.451 7.562 6.493 1.00 75.69 302 SER A O 1
ATOM 2383 N N . THR A 1 303 ? -8.228 7.838 4.277 1.00 77.19 303 THR A N 1
ATOM 2384 C CA . THR A 1 303 ? -7.670 6.510 3.949 1.00 77.19 303 THR A CA 1
ATOM 2385 C C . THR A 1 303 ? -6.142 6.503 3.800 1.00 77.19 303 THR A C 1
ATOM 2387 O O . THR A 1 303 ? -5.547 5.457 3.540 1.00 77.19 303 THR A O 1
ATOM 2390 N N . VAL A 1 304 ? -5.490 7.665 3.928 1.00 79.00 304 VAL A N 1
ATOM 2391 C CA . VAL A 1 304 ? -4.039 7.803 3.770 1.00 79.00 304 VAL A CA 1
ATOM 2392 C C . VAL A 1 304 ? -3.340 7.617 5.112 1.00 79.00 304 VAL A C 1
ATOM 2394 O O . VAL A 1 304 ? -3.533 8.391 6.052 1.00 79.00 304 VAL A O 1
ATOM 2397 N N . TRP A 1 305 ? -2.444 6.640 5.165 1.00 83.25 305 TRP A N 1
ATOM 2398 C CA . TRP A 1 305 ? -1.621 6.320 6.326 1.00 83.25 305 TRP A CA 1
ATOM 2399 C C . TRP A 1 305 ? -0.206 6.856 6.143 1.00 83.25 305 TRP A C 1
ATOM 2401 O O . TRP A 1 305 ? 0.270 7.015 5.018 1.00 83.25 305 TRP A O 1
ATOM 2411 N N . SER A 1 306 ? 0.480 7.161 7.242 1.00 80.62 306 SER A N 1
ATOM 2412 C CA . SER A 1 306 ? 1.912 7.475 7.203 1.00 80.62 306 SER A CA 1
ATOM 2413 C C . SER A 1 306 ? 2.653 6.377 7.940 1.00 80.62 306 SER A C 1
ATOM 2415 O O . SER A 1 306 ? 2.417 6.174 9.129 1.00 80.62 306 SER A O 1
ATOM 2417 N N . ILE A 1 307 ? 3.540 5.699 7.224 1.00 80.50 307 ILE A N 1
ATOM 2418 C CA . ILE A 1 307 ? 4.393 4.650 7.764 1.00 80.50 307 ILE A CA 1
ATOM 2419 C C . ILE A 1 307 ? 5.809 5.183 7.920 1.00 80.50 307 ILE A C 1
ATOM 2421 O O . ILE A 1 307 ? 6.317 5.929 7.076 1.00 80.50 307 ILE A O 1
ATOM 2425 N N . THR A 1 308 ? 6.455 4.775 9.002 1.00 76.06 308 THR A N 1
ATOM 2426 C CA . THR A 1 308 ? 7.883 4.994 9.229 1.00 76.06 308 THR A CA 1
ATOM 2427 C C . THR A 1 308 ? 8.542 3.659 9.517 1.00 76.06 308 THR A C 1
ATOM 2429 O O . THR A 1 308 ? 8.004 2.882 10.300 1.00 76.06 308 THR A O 1
ATOM 2432 N N . SER A 1 309 ? 9.683 3.383 8.887 1.00 73.88 309 SER A N 1
ATOM 2433 C CA . SER A 1 309 ? 10.511 2.218 9.210 1.00 73.88 309 SER A CA 1
ATOM 2434 C C . SER A 1 309 ? 11.845 2.714 9.762 1.00 73.88 309 SER A C 1
ATOM 2436 O O . SER A 1 309 ? 12.720 3.092 8.987 1.00 73.88 309 SER A O 1
ATOM 2438 N N . PRO A 1 310 ? 12.017 2.775 11.093 1.00 63.78 310 PRO A N 1
ATOM 2439 C CA . PRO A 1 310 ? 13.246 3.304 11.681 1.00 63.78 310 PRO A CA 1
ATOM 2440 C C . PRO A 1 310 ? 14.445 2.356 11.528 1.00 63.78 310 PRO A C 1
ATOM 2442 O O . PRO A 1 310 ? 15.580 2.781 11.725 1.00 63.78 310 PRO A O 1
ATOM 2445 N N . TYR A 1 311 ? 14.209 1.079 11.203 1.00 66.81 311 TYR A N 1
ATOM 2446 C CA . TYR A 1 311 ? 15.247 0.041 11.188 1.00 66.81 311 TYR A CA 1
ATOM 2447 C C . TYR A 1 311 ? 15.594 -0.480 9.792 1.00 66.81 311 TYR A C 1
ATOM 2449 O O . TYR A 1 311 ? 16.680 -1.028 9.615 1.00 66.81 311 TYR A O 1
ATOM 2457 N N . ASP A 1 312 ? 14.700 -0.338 8.809 1.00 70.25 312 ASP A N 1
ATOM 2458 C CA . ASP A 1 312 ? 14.931 -0.845 7.457 1.00 70.25 312 ASP A CA 1
ATOM 2459 C C . ASP A 1 312 ? 15.029 0.317 6.455 1.00 70.25 312 ASP A C 1
ATOM 2461 O O . ASP A 1 312 ? 14.123 1.142 6.354 1.00 70.25 312 ASP A O 1
ATOM 2465 N N . ALA A 1 313 ? 16.100 0.342 5.653 1.00 74.00 313 ALA A N 1
ATOM 2466 C CA . ALA A 1 313 ? 16.278 1.326 4.577 1.00 74.00 313 ALA A CA 1
ATOM 2467 C C . ALA A 1 313 ? 15.234 1.184 3.450 1.00 74.00 313 ALA A C 1
ATOM 2469 O O . ALA A 1 313 ? 14.957 2.136 2.720 1.00 74.00 313 ALA A O 1
ATOM 2470 N N . ALA A 1 314 ? 14.635 -0.001 3.320 1.00 82.81 314 ALA A N 1
ATOM 2471 C CA . ALA A 1 314 ? 13.548 -0.299 2.401 1.00 82.81 314 ALA A CA 1
ATOM 2472 C C . ALA A 1 314 ? 12.481 -1.139 3.101 1.00 82.81 314 ALA A C 1
ATOM 2474 O O . ALA A 1 314 ? 12.785 -1.947 3.980 1.00 82.81 314 ALA A O 1
ATOM 2475 N N . LEU A 1 315 ? 11.227 -0.971 2.690 1.00 83.69 315 LEU A N 1
ATOM 2476 C CA . LEU A 1 315 ? 10.135 -1.770 3.219 1.00 83.69 315 LEU A CA 1
ATOM 2477 C C . LEU A 1 315 ? 10.283 -3.223 2.754 1.00 83.69 315 LEU A C 1
ATOM 2479 O O . LEU A 1 315 ? 10.440 -3.490 1.562 1.00 83.69 315 LEU A O 1
ATOM 2483 N N . CYS A 1 316 ? 10.223 -4.165 3.686 1.00 86.75 316 CYS A N 1
ATOM 2484 C CA . CYS A 1 316 ? 10.385 -5.591 3.426 1.00 86.75 316 CYS A CA 1
ATOM 2485 C C . CYS A 1 316 ? 9.439 -6.428 4.299 1.00 86.75 316 CYS A C 1
ATOM 2487 O O . CYS A 1 316 ? 8.799 -5.924 5.222 1.00 86.75 316 CYS A O 1
ATOM 2489 N N . HIS A 1 317 ? 9.290 -7.713 3.973 1.00 85.38 317 HIS A N 1
ATOM 2490 C CA . HIS A 1 317 ? 8.446 -8.627 4.743 1.00 85.38 317 HIS A CA 1
ATOM 2491 C C . HIS A 1 317 ? 8.874 -8.649 6.220 1.00 85.38 317 HIS A C 1
ATOM 2493 O O . HIS A 1 317 ? 10.040 -8.874 6.539 1.00 85.38 317 HIS A O 1
ATOM 2499 N N . GLY A 1 318 ? 7.930 -8.406 7.129 1.00 78.81 318 GLY A N 1
ATOM 2500 C CA . GLY A 1 318 ? 8.207 -8.341 8.563 1.00 78.81 318 GLY A CA 1
ATOM 2501 C C . GLY A 1 318 ? 8.868 -7.038 9.020 1.00 78.81 318 GLY A C 1
ATOM 2502 O O . GLY A 1 318 ? 9.286 -6.967 10.178 1.00 78.81 318 GLY A O 1
ATOM 2503 N N . SER A 1 319 ? 8.957 -6.017 8.156 1.00 73.69 319 SER A N 1
ATOM 2504 C CA . SER A 1 319 ? 9.373 -4.672 8.561 1.00 73.69 319 SER A CA 1
ATOM 2505 C C . SER A 1 319 ? 8.509 -4.164 9.705 1.00 73.69 319 SER A C 1
ATOM 2507 O O . SER A 1 319 ? 7.284 -4.300 9.683 1.00 73.69 319 SER A O 1
ATOM 2509 N N . ARG A 1 320 ? 9.174 -3.564 10.693 1.00 69.44 320 ARG A N 1
ATOM 2510 C CA . ARG A 1 320 ? 8.552 -2.961 11.872 1.00 69.44 320 ARG A CA 1
ATOM 2511 C C . ARG A 1 320 ? 8.260 -1.501 11.568 1.00 69.44 320 ARG A C 1
ATOM 2513 O O . ARG A 1 320 ? 9.193 -0.702 11.491 1.00 69.44 320 ARG A O 1
ATOM 2520 N N . THR A 1 321 ? 6.990 -1.166 11.397 1.00 51.28 321 THR A N 1
ATOM 2521 C CA . THR A 1 321 ? 6.546 0.189 11.086 1.00 51.28 321 THR A CA 1
ATOM 2522 C C . THR A 1 321 ? 5.804 0.823 12.253 1.00 51.28 321 THR A C 1
ATOM 2524 O O . THR A 1 321 ? 5.041 0.167 12.957 1.00 51.28 321 THR A O 1
ATOM 2527 N N . GLY A 1 322 ? 6.044 2.112 12.486 1.00 50.38 322 GLY A N 1
ATOM 2528 C CA . GLY A 1 322 ? 5.171 2.939 13.318 1.00 50.38 322 GLY A CA 1
ATOM 2529 C C . GLY A 1 322 ? 4.177 3.671 12.423 1.00 50.38 322 GLY A C 1
ATOM 2530 O O . GLY A 1 322 ? 4.609 4.364 11.495 1.00 50.38 322 GLY A O 1
ATOM 2531 N N . ASP A 1 323 ? 2.882 3.535 12.713 1.00 47.62 323 ASP A N 1
ATOM 2532 C CA . ASP A 1 323 ? 1.810 4.147 11.924 1.00 47.62 323 ASP A CA 1
ATOM 2533 C C . ASP A 1 323 ? 1.299 5.421 12.604 1.00 47.62 323 ASP A C 1
ATOM 2535 O O . ASP A 1 323 ? 0.737 5.390 13.704 1.00 47.62 323 ASP A O 1
ATOM 2539 N N . SER A 1 324 ? 1.462 6.559 11.926 1.00 43.41 324 SER A N 1
ATOM 2540 C CA . SER A 1 324 ? 0.808 7.814 12.293 1.00 43.41 324 SER A CA 1
ATOM 2541 C C . SER A 1 324 ? -0.153 8.256 11.188 1.00 43.41 324 SER A C 1
ATOM 2543 O O . SER A 1 324 ? 0.211 8.532 10.037 1.00 43.41 324 SER A O 1
ATOM 2545 N N . GLY A 1 325 ? -1.433 8.356 11.532 1.00 39.22 325 GLY A N 1
ATOM 2546 C CA . GLY A 1 325 ? -2.412 9.099 10.757 1.00 39.22 325 GLY A CA 1
ATOM 2547 C C . GLY A 1 325 ? -2.093 10.586 10.875 1.00 39.22 325 GLY A C 1
ATOM 2548 O O . GLY A 1 325 ? -2.581 11.272 11.769 1.00 39.22 325 GLY A O 1
ATOM 2549 N N . ASN A 1 326 ? -1.235 11.104 9.995 1.00 37.06 326 ASN A N 1
ATOM 2550 C CA . ASN A 1 326 ? -1.006 12.544 9.891 1.00 37.06 326 ASN A CA 1
ATOM 2551 C C . ASN A 1 326 ? -2.229 13.171 9.231 1.00 37.06 326 ASN A C 1
ATOM 2553 O O . ASN A 1 326 ? -2.322 13.182 7.999 1.00 37.06 326 ASN A O 1
ATOM 2557 N N . ASN A 1 327 ? -3.131 13.700 10.053 1.00 37.97 327 ASN A N 1
ATOM 2558 C CA . ASN A 1 327 ? -4.375 14.283 9.599 1.00 37.97 327 ASN A CA 1
ATOM 2559 C C . ASN A 1 327 ? -4.479 15.754 9.993 1.00 37.97 327 ASN A C 1
ATOM 2561 O O . ASN A 1 327 ? -5.374 16.102 10.754 1.00 37.97 327 ASN A O 1
ATOM 2565 N N . THR A 1 328 ? -3.580 16.638 9.526 1.00 28.50 328 THR A N 1
ATOM 2566 C CA . THR A 1 328 ? -3.878 18.090 9.494 1.00 28.50 328 THR A CA 1
ATOM 2567 C C . THR A 1 328 ? -2.860 18.947 8.739 1.00 28.50 328 THR A C 1
ATOM 2569 O O . THR A 1 328 ? -1.664 18.925 9.007 1.00 28.50 328 THR A O 1
ATOM 2572 N N . LEU A 1 329 ? -3.405 19.798 7.872 1.00 22.31 329 LEU A N 1
ATOM 2573 C CA . LEU A 1 329 ? -3.173 21.241 7.884 1.00 22.31 329 LEU A CA 1
ATOM 2574 C C . LEU A 1 329 ? -4.536 21.864 7.557 1.00 22.31 329 LEU A C 1
ATOM 2576 O O . LEU A 1 329 ? -5.000 21.773 6.420 1.00 22.31 329 LEU A O 1
ATOM 2580 N N . SER A 1 330 ? -5.221 22.397 8.572 1.00 23.27 330 SER A N 1
ATOM 2581 C CA . SER A 1 330 ? -6.306 23.348 8.354 1.00 23.27 330 SER A CA 1
ATOM 2582 C C . SER A 1 330 ? -5.662 24.667 7.940 1.00 23.27 330 SER A C 1
ATOM 2584 O O . SER A 1 330 ? -4.760 25.177 8.606 1.00 23.27 330 SER A O 1
ATOM 2586 N N . ILE A 1 331 ? -6.137 25.258 6.849 1.00 25.34 331 ILE A N 1
ATOM 2587 C CA . ILE A 1 331 ? -6.043 26.708 6.701 1.00 25.34 331 ILE A CA 1
ATOM 2588 C C . ILE A 1 331 ? -7.087 27.259 7.675 1.00 25.34 331 ILE A C 1
ATOM 2590 O O . ILE A 1 331 ? -8.243 27.403 7.305 1.00 25.34 331 ILE A O 1
ATOM 2594 N N . SER A 1 332 ? -6.702 27.379 8.951 1.00 23.56 332 SER A N 1
ATOM 2595 C CA . SER A 1 332 ? -7.274 28.227 10.013 1.00 23.56 332 SER A CA 1
ATOM 2596 C C . SER A 1 332 ? -6.893 27.643 11.391 1.00 23.56 332 SER A C 1
ATOM 2598 O O . SER A 1 332 ? -7.326 26.553 11.769 1.00 23.56 332 SER A O 1
ATOM 2600 N N . THR A 1 333 ? -5.978 28.341 12.071 1.00 26.14 333 THR A N 1
ATOM 2601 C CA . THR A 1 333 ? -5.831 28.522 13.537 1.00 26.14 333 THR A CA 1
ATOM 2602 C C . THR A 1 333 ? -5.963 27.357 14.543 1.00 26.14 333 THR A C 1
ATOM 2604 O O . THR A 1 333 ? -6.214 27.622 15.718 1.00 26.14 333 THR A O 1
ATOM 2607 N N . ALA A 1 334 ? -5.677 26.094 14.205 1.00 23.52 334 ALA A N 1
ATOM 2608 C CA . ALA A 1 334 ? -5.492 25.050 15.230 1.00 23.52 334 ALA A CA 1
ATOM 2609 C C . ALA A 1 334 ? -4.436 23.994 14.842 1.00 23.52 334 ALA A C 1
ATOM 2611 O O . ALA A 1 334 ? -4.343 23.583 13.690 1.00 23.52 334 ALA A O 1
ATOM 2612 N N . LYS A 1 335 ? -3.608 23.587 15.818 1.00 27.20 335 LYS A N 1
ATOM 2613 C CA . LYS A 1 335 ? -2.477 22.642 15.682 1.00 27.20 335 LYS A CA 1
ATOM 2614 C C . LYS A 1 335 ? -2.895 21.287 15.082 1.00 27.20 335 LYS A C 1
ATOM 2616 O O . LYS A 1 335 ? -4.027 20.863 15.307 1.00 27.20 335 LYS A O 1
ATOM 2621 N N . PRO A 1 336 ? -1.978 20.563 14.407 1.00 37.75 336 PRO A N 1
ATOM 2622 C CA . PRO A 1 336 ? -2.305 19.270 13.842 1.00 37.75 336 PRO A CA 1
ATOM 2623 C C . PRO A 1 336 ? -2.569 18.185 14.902 1.00 37.75 336 PRO A C 1
ATOM 2625 O O . PRO A 1 336 ? -1.755 17.993 15.805 1.00 37.75 336 PRO A O 1
ATOM 2628 N N . VAL A 1 337 ? -3.689 17.463 14.782 1.00 47.12 337 VAL A N 1
ATOM 2629 C CA . VAL A 1 337 ? -4.032 16.293 15.611 1.00 47.12 337 VAL A CA 1
ATOM 2630 C C . VAL A 1 337 ? -3.423 15.053 14.955 1.00 47.12 337 VAL A C 1
ATOM 2632 O O . VAL A 1 337 ? -3.883 14.599 13.907 1.00 47.12 337 VAL A O 1
ATOM 2635 N N . ILE A 1 338 ? -2.346 14.537 15.544 1.00 56.28 338 ILE A N 1
ATOM 2636 C CA . ILE A 1 338 ? -1.707 13.282 15.133 1.00 56.28 338 ILE A CA 1
ATOM 2637 C C . ILE A 1 338 ? -2.458 12.149 15.832 1.00 56.28 338 ILE A C 1
ATOM 2639 O O . ILE A 1 338 ? -2.487 12.129 17.060 1.00 56.28 338 ILE A O 1
ATOM 2643 N N . SER A 1 339 ? -3.039 11.215 15.072 1.00 70.75 339 SER A N 1
ATOM 2644 C CA . SER A 1 339 ? -3.644 10.003 15.638 1.00 70.75 339 SER A CA 1
ATOM 2645 C C . SER A 1 339 ? -2.872 8.762 15.194 1.00 70.75 339 SER A C 1
ATOM 2647 O O . SER A 1 339 ? -2.642 8.581 14.000 1.00 70.75 339 SER A O 1
ATOM 2649 N N . SER A 1 340 ? -2.461 7.905 16.125 1.00 76.12 340 SER A N 1
ATOM 2650 C CA . SER A 1 340 ? 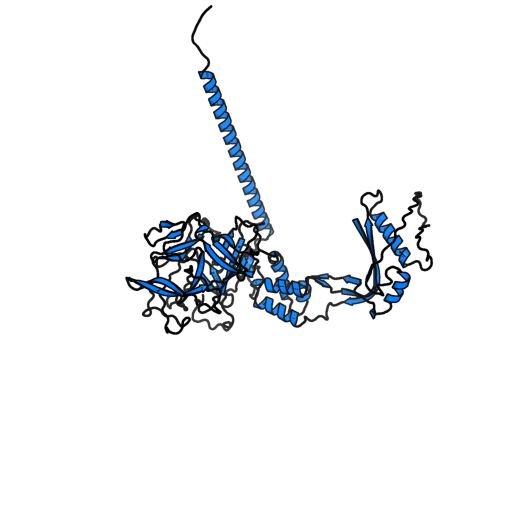-1.737 6.658 15.856 1.00 76.12 340 SER A CA 1
ATOM 2651 C C . SER A 1 340 ? -2.656 5.442 15.942 1.00 76.12 340 SER A C 1
ATOM 2653 O O . SER A 1 340 ? -3.643 5.435 16.685 1.00 76.12 340 SER A O 1
ATOM 2655 N N . LEU A 1 341 ? -2.331 4.417 15.153 1.00 86.69 341 LEU A N 1
ATOM 2656 C CA . LEU A 1 341 ? -3.025 3.135 15.169 1.00 86.69 341 LEU A CA 1
ATOM 2657 C C . LEU A 1 341 ? -2.480 2.271 16.312 1.00 86.69 341 LEU A C 1
ATOM 2659 O O . LEU A 1 341 ? -1.291 1.954 16.346 1.00 86.69 341 LEU A O 1
ATOM 2663 N N . ILE A 1 342 ? -3.356 1.861 17.223 1.00 88.88 342 ILE A N 1
ATOM 2664 C CA . ILE A 1 342 ? -3.028 1.063 18.407 1.00 88.88 342 ILE A CA 1
ATOM 2665 C C . ILE A 1 342 ? -3.925 -0.169 18.518 1.00 88.88 342 ILE A C 1
ATOM 2667 O O . ILE A 1 342 ? -4.908 -0.318 17.796 1.00 88.88 342 ILE A O 1
ATOM 2671 N N . VAL A 1 343 ? -3.600 -1.042 19.467 1.00 91.38 343 VAL A N 1
ATOM 2672 C CA . VAL A 1 343 ? -4.438 -2.180 19.858 1.00 91.38 343 VAL A CA 1
ATOM 2673 C C . VAL A 1 343 ? -4.738 -2.061 21.344 1.00 91.38 343 VAL A C 1
ATOM 2675 O O . VAL A 1 343 ? -3.840 -1.787 22.144 1.00 91.38 343 VAL A O 1
ATOM 2678 N N . PHE A 1 344 ? -5.996 -2.272 21.718 1.00 92.56 344 PHE A N 1
ATOM 2679 C CA . PHE A 1 344 ? -6.412 -2.399 23.111 1.00 92.56 344 PHE A CA 1
ATOM 2680 C C . PHE A 1 344 ? -7.282 -3.641 23.289 1.00 92.56 344 PHE A C 1
ATOM 2682 O O . PHE A 1 344 ? -7.804 -4.195 22.322 1.00 92.56 344 PHE A O 1
ATOM 2689 N N . ARG A 1 345 ? -7.433 -4.084 24.535 1.00 92.88 345 ARG A N 1
ATOM 2690 C CA . ARG A 1 345 ? -8.293 -5.206 24.905 1.00 92.88 345 ARG A CA 1
ATOM 2691 C C . ARG A 1 345 ? -9.465 -4.688 25.730 1.00 92.88 345 ARG A C 1
ATOM 2693 O O . ARG A 1 345 ? -9.232 -4.093 26.779 1.00 92.88 345 ARG A O 1
ATOM 2700 N N . ASN A 1 346 ? -10.694 -4.852 25.245 1.00 92.00 346 ASN A N 1
ATOM 2701 C CA . ASN A 1 346 ? -11.896 -4.301 25.885 1.00 92.00 346 ASN A CA 1
ATOM 2702 C C . ASN A 1 346 ? -12.247 -5.010 27.215 1.00 92.00 346 ASN A C 1
ATOM 2704 O O . ASN A 1 346 ? -11.544 -5.929 27.642 1.00 92.00 346 ASN A O 1
ATOM 2708 N N . GLN A 1 347 ? -13.335 -4.595 27.880 1.00 90.38 347 GLN A N 1
ATOM 2709 C CA . GLN A 1 347 ? -13.750 -5.179 29.169 1.00 90.38 347 GLN A CA 1
ATOM 2710 C C . GLN A 1 347 ? -14.099 -6.672 29.073 1.00 90.38 347 GLN A C 1
ATOM 2712 O O . GLN A 1 347 ? -13.938 -7.411 30.039 1.00 90.38 347 GLN A O 1
ATOM 2717 N N . GLN A 1 348 ? -14.533 -7.124 27.899 1.00 91.62 348 GLN A N 1
ATOM 2718 C CA . GLN A 1 348 ? -14.823 -8.521 27.584 1.00 91.62 348 GLN A CA 1
ATOM 2719 C C . GLN A 1 348 ? -13.581 -9.331 27.191 1.00 91.62 348 GLN A C 1
ATOM 2721 O O . GLN A 1 348 ? -13.672 -10.525 26.937 1.00 91.62 348 GLN A O 1
ATOM 2726 N N . GLY A 1 349 ? -12.405 -8.711 27.101 1.00 91.00 349 GLY A N 1
ATOM 2727 C CA . GLY A 1 349 ? -11.185 -9.418 26.733 1.00 91.00 349 GLY A CA 1
ATOM 2728 C C . GLY A 1 349 ? -10.967 -9.605 25.232 1.00 91.00 349 GLY A C 1
ATOM 2729 O O . GLY A 1 349 ? -10.062 -10.352 24.859 1.00 91.00 349 GLY A O 1
ATOM 2730 N N . VAL A 1 350 ? -11.730 -8.918 24.384 1.00 92.94 350 VAL A N 1
ATOM 2731 C CA . VAL A 1 350 ? -11.572 -8.920 22.923 1.00 92.94 350 VAL A CA 1
ATOM 2732 C C . VAL A 1 350 ? -10.547 -7.866 22.516 1.00 92.94 350 VAL A C 1
ATOM 2734 O O . VAL A 1 350 ? -10.598 -6.724 22.984 1.00 92.94 350 VAL A O 1
ATOM 2737 N N . PHE A 1 351 ? -9.609 -8.240 21.645 1.00 94.31 351 PHE A N 1
ATOM 2738 C CA . PHE A 1 351 ? -8.628 -7.311 21.093 1.00 94.31 351 PHE A CA 1
ATOM 2739 C C . PHE A 1 351 ? -9.211 -6.533 19.914 1.00 94.31 351 PHE A C 1
ATOM 2741 O O . PHE A 1 351 ? -9.714 -7.111 18.950 1.00 94.31 351 PHE A O 1
ATOM 2748 N N . LEU A 1 352 ? -9.116 -5.208 19.980 1.00 93.56 352 LEU A N 1
ATOM 2749 C CA . LEU A 1 352 ? -9.697 -4.295 19.004 1.00 93.56 352 LEU A CA 1
ATOM 2750 C C . LEU A 1 352 ? -8.639 -3.289 18.529 1.00 93.56 352 LEU A C 1
ATOM 2752 O O . LEU A 1 352 ? -7.888 -2.752 19.356 1.00 93.56 352 LEU A O 1
ATOM 2756 N N . PRO A 1 353 ? -8.563 -3.009 17.215 1.00 92.94 353 PRO A N 1
ATOM 2757 C CA . PRO A 1 353 ? -7.739 -1.923 16.714 1.00 92.94 353 PRO A CA 1
ATOM 2758 C C . PRO A 1 353 ? -8.405 -0.584 17.055 1.00 92.94 353 PRO A C 1
ATOM 2760 O O . PRO A 1 353 ? -9.618 -0.433 16.925 1.00 92.94 353 PRO A O 1
ATOM 2763 N N . ALA A 1 354 ? -7.625 0.403 17.482 1.00 88.69 354 ALA A N 1
ATOM 2764 C CA . ALA A 1 354 ? -8.119 1.721 17.865 1.00 88.69 354 ALA A CA 1
ATOM 2765 C C . ALA A 1 354 ? -7.205 2.841 17.386 1.00 88.69 354 ALA A C 1
ATOM 2767 O O . ALA A 1 354 ? -6.064 2.619 16.996 1.00 88.69 354 ALA A O 1
ATOM 2768 N N . MET A 1 355 ? -7.723 4.061 17.446 1.00 85.75 355 MET A N 1
ATOM 2769 C CA . MET A 1 355 ? -6.991 5.274 17.118 1.00 85.75 355 MET A CA 1
ATOM 2770 C C . MET A 1 355 ? -6.851 6.124 18.369 1.00 85.75 355 MET A C 1
ATOM 2772 O O . MET A 1 355 ? -7.838 6.390 19.056 1.00 85.75 355 MET A O 1
ATOM 2776 N N . THR A 1 356 ? -5.626 6.545 18.662 1.00 79.62 356 THR A N 1
ATOM 2777 C CA . THR A 1 356 ? -5.307 7.361 19.837 1.00 79.62 356 THR A CA 1
ATOM 2778 C C . THR A 1 356 ? -4.566 8.619 19.431 1.00 79.62 356 THR A C 1
ATOM 2780 O O . THR A 1 356 ? -3.820 8.613 18.461 1.00 79.62 356 THR A O 1
ATOM 2783 N N . ASP A 1 357 ? -4.732 9.684 20.206 1.00 75.25 357 ASP A N 1
ATOM 2784 C CA . ASP A 1 357 ? -3.969 10.928 20.047 1.00 75.25 357 ASP A CA 1
ATOM 2785 C C . ASP A 1 357 ? -2.773 10.971 21.010 1.00 75.25 357 ASP A C 1
ATOM 2787 O O . ASP A 1 357 ? -2.059 11.971 21.124 1.00 75.25 357 ASP A O 1
ATOM 2791 N N . THR A 1 358 ? -2.574 9.889 21.770 1.00 69.75 358 THR A N 1
ATOM 2792 C CA . THR A 1 358 ? -1.436 9.756 22.669 1.00 69.75 358 THR A CA 1
ATOM 2793 C C . THR A 1 358 ? -0.146 9.618 21.870 1.00 69.75 358 THR A C 1
ATOM 2795 O O . THR A 1 358 ? -0.110 9.082 20.767 1.00 69.75 358 THR A O 1
ATOM 2798 N N . LYS A 1 359 ? 0.961 10.063 22.469 1.00 65.44 359 LYS A N 1
ATOM 2799 C CA . LYS A 1 359 ? 2.305 9.916 21.888 1.00 65.44 359 LYS A CA 1
ATOM 2800 C C . LYS A 1 359 ? 2.822 8.471 21.913 1.00 65.44 359 LYS A C 1
ATOM 2802 O O . LYS A 1 359 ? 3.964 8.234 21.531 1.00 65.44 359 LYS A O 1
ATOM 2807 N N . ASP A 1 360 ? 2.019 7.527 22.404 1.00 68.06 360 ASP A N 1
ATOM 2808 C CA . ASP A 1 360 ? 2.390 6.120 22.438 1.00 68.06 360 ASP A CA 1
ATOM 2809 C C . ASP A 1 360 ? 2.382 5.585 21.001 1.00 68.06 360 ASP A C 1
ATOM 2811 O O . ASP A 1 360 ? 1.361 5.616 20.309 1.00 68.06 360 ASP A O 1
ATOM 2815 N N . VAL A 1 361 ? 3.538 5.113 20.544 1.00 70.00 361 VAL A N 1
ATOM 2816 C CA . VAL A 1 361 ? 3.686 4.515 19.217 1.00 70.00 361 VAL A CA 1
ATOM 2817 C C . VAL A 1 361 ? 3.600 3.005 19.370 1.00 70.00 361 VAL A C 1
ATOM 2819 O O . VAL A 1 361 ? 4.422 2.403 20.063 1.00 70.00 361 VAL A O 1
ATOM 2822 N N . HIS A 1 362 ? 2.599 2.403 18.729 1.00 80.62 362 HIS A N 1
ATOM 2823 C CA . HIS A 1 362 ? 2.537 0.957 18.551 1.00 80.62 362 HIS A CA 1
ATOM 2824 C C . HIS A 1 362 ? 3.272 0.577 17.267 1.00 80.62 362 HIS A C 1
ATOM 2826 O O . HIS A 1 362 ? 3.173 1.267 16.249 1.00 80.62 362 HIS A O 1
ATOM 2832 N N . ILE A 1 363 ? 4.011 -0.525 17.334 1.00 83.19 363 ILE A N 1
ATOM 2833 C CA . ILE A 1 363 ? 4.772 -1.056 16.207 1.00 83.19 363 ILE A CA 1
ATOM 2834 C C . ILE A 1 363 ? 3.936 -2.130 15.513 1.00 83.19 363 ILE A C 1
ATOM 2836 O O . ILE A 1 363 ? 3.482 -3.089 16.141 1.00 83.19 363 ILE A O 1
ATOM 2840 N N . TRP A 1 364 ? 3.764 -1.973 14.210 1.00 87.25 364 TRP A N 1
ATOM 2841 C CA . TRP A 1 364 ? 3.071 -2.892 13.321 1.00 87.25 364 TRP A CA 1
ATOM 2842 C C . TRP A 1 364 ? 4.079 -3.629 12.444 1.00 87.25 364 TRP A C 1
ATOM 2844 O O . TRP A 1 364 ? 5.138 -3.104 12.105 1.00 87.25 364 TRP A O 1
ATOM 2854 N N . ARG A 1 365 ? 3.772 -4.873 12.085 1.00 88.19 365 ARG A N 1
ATOM 2855 C CA . ARG A 1 365 ? 4.534 -5.653 11.110 1.00 88.19 365 ARG A CA 1
ATOM 2856 C C . ARG A 1 365 ? 3.763 -5.702 9.803 1.00 88.19 365 ARG A C 1
ATOM 2858 O O . ARG A 1 365 ? 2.614 -6.143 9.788 1.00 88.19 365 ARG A O 1
ATOM 2865 N N . ILE A 1 366 ? 4.418 -5.313 8.713 1.00 89.31 366 ILE A N 1
ATOM 2866 C CA . ILE A 1 366 ? 3.867 -5.453 7.361 1.00 89.31 366 ILE A CA 1
ATOM 2867 C C . ILE A 1 366 ? 4.336 -6.788 6.782 1.00 89.31 366 ILE A C 1
ATOM 2869 O O . ILE A 1 366 ? 5.524 -6.997 6.526 1.00 89.31 366 ILE A O 1
ATOM 2873 N N . LEU A 1 367 ? 3.402 -7.715 6.595 1.00 89.31 367 LEU A N 1
ATOM 2874 C CA . LEU A 1 367 ? 3.678 -9.071 6.133 1.00 89.31 367 LEU A CA 1
ATOM 2875 C C . LEU A 1 367 ? 3.227 -9.228 4.685 1.00 89.31 367 LEU A C 1
ATOM 2877 O O . LEU A 1 367 ? 2.037 -9.268 4.406 1.00 89.31 367 LEU A O 1
ATOM 2881 N N . LYS A 1 368 ? 4.175 -9.338 3.755 1.00 89.94 368 LYS A N 1
ATOM 2882 C CA . LYS A 1 368 ? 3.868 -9.665 2.355 1.00 89.94 368 LYS A CA 1
ATOM 2883 C C . LYS A 1 368 ? 3.261 -11.070 2.237 1.00 89.94 368 LYS A C 1
ATOM 2885 O O . LYS A 1 368 ? 3.760 -11.991 2.887 1.00 89.94 368 LYS A O 1
ATOM 2890 N N . THR A 1 369 ? 2.222 -11.224 1.417 1.00 85.88 369 THR A N 1
ATOM 2891 C CA . THR A 1 369 ? 1.546 -12.511 1.177 1.00 85.88 369 THR A CA 1
ATOM 2892 C C . THR A 1 369 ? 2.390 -13.439 0.292 1.00 85.88 369 THR A C 1
ATOM 2894 O O . THR A 1 369 ? 3.202 -12.987 -0.517 1.00 85.88 369 THR A O 1
ATOM 2897 N N . GLY A 1 370 ? 2.237 -14.758 0.470 1.00 83.00 370 GLY A N 1
ATOM 2898 C CA . GLY A 1 370 ? 2.915 -15.773 -0.354 1.00 83.00 370 GLY A CA 1
ATOM 2899 C C . GLY A 1 370 ? 4.434 -15.886 -0.155 1.00 83.00 370 GLY A C 1
ATOM 2900 O O . GLY A 1 370 ? 5.127 -16.407 -1.026 1.00 83.00 370 GLY A O 1
ATOM 2901 N N . VAL A 1 371 ? 4.970 -15.379 0.960 1.00 84.75 371 VAL A N 1
ATOM 2902 C CA . VAL A 1 371 ? 6.411 -15.417 1.258 1.00 84.75 371 VAL A CA 1
ATOM 2903 C C . VAL A 1 371 ? 6.816 -16.767 1.848 1.00 84.75 371 VAL A C 1
ATOM 2905 O O . VAL A 1 371 ? 6.154 -17.295 2.742 1.00 84.75 371 VAL A O 1
ATOM 2908 N N . VAL A 1 372 ? 7.934 -17.311 1.361 1.00 81.62 372 VAL A N 1
ATOM 2909 C CA . VAL A 1 372 ? 8.530 -18.544 1.884 1.00 81.62 372 VAL A CA 1
ATOM 2910 C C . VAL A 1 372 ? 9.043 -18.300 3.312 1.00 81.62 372 VAL A C 1
ATOM 2912 O O . VAL A 1 372 ? 9.690 -17.279 3.557 1.00 81.62 372 VAL A O 1
ATOM 2915 N N . PRO A 1 373 ? 8.794 -19.208 4.275 1.00 77.75 373 PRO A N 1
ATOM 2916 C CA . PRO A 1 373 ? 9.287 -19.043 5.638 1.00 77.75 373 PRO A CA 1
ATOM 2917 C C . PRO A 1 373 ? 10.804 -18.809 5.686 1.00 77.75 373 PRO A C 1
ATOM 2919 O O . PRO A 1 373 ? 11.574 -19.614 5.170 1.00 77.75 373 PRO A O 1
ATOM 2922 N N . GLY A 1 374 ? 11.224 -17.723 6.337 1.00 75.50 374 GLY A N 1
ATOM 2923 C CA . GLY A 1 374 ? 12.634 -17.337 6.472 1.00 75.50 374 GLY A CA 1
ATOM 2924 C C . GLY A 1 374 ? 13.115 -16.299 5.454 1.00 75.50 374 GLY A C 1
ATOM 2925 O O . GLY A 1 374 ? 14.124 -15.644 5.713 1.00 75.50 374 GLY A O 1
ATOM 2926 N N . ASP A 1 375 ? 12.380 -16.078 4.362 1.00 83.75 375 ASP A N 1
ATOM 2927 C CA . ASP A 1 375 ? 12.703 -15.025 3.401 1.00 83.75 375 ASP A CA 1
ATOM 2928 C C . ASP A 1 375 ? 12.234 -13.644 3.882 1.00 83.75 375 ASP A C 1
ATOM 2930 O O . ASP A 1 375 ? 11.185 -13.481 4.510 1.00 83.75 375 ASP A O 1
ATOM 2934 N N . LYS A 1 376 ? 13.008 -12.612 3.524 1.00 86.62 376 LYS A N 1
ATOM 2935 C CA . LYS A 1 376 ? 12.714 -11.202 3.824 1.00 86.62 376 LYS A CA 1
ATOM 2936 C C . LYS A 1 376 ? 12.652 -10.363 2.533 1.00 86.62 376 LYS A C 1
ATOM 2938 O O . LYS A 1 376 ? 13.480 -9.472 2.346 1.00 86.62 376 LYS A O 1
ATOM 2943 N N . PRO A 1 377 ? 11.730 -10.651 1.591 1.00 88.94 377 PRO A N 1
ATOM 2944 C CA . PRO A 1 377 ? 11.672 -9.941 0.317 1.00 88.94 377 PRO A CA 1
ATOM 2945 C C . PRO A 1 377 ? 11.261 -8.481 0.507 1.00 88.94 377 PRO A C 1
ATOM 2947 O O . PRO A 1 377 ? 10.445 -8.156 1.373 1.00 88.94 377 PRO A O 1
ATOM 2950 N N . ASN A 1 378 ? 11.770 -7.610 -0.363 1.00 88.88 378 ASN A N 1
ATOM 2951 C CA . ASN A 1 378 ? 11.335 -6.219 -0.411 1.00 88.88 378 ASN A CA 1
ATOM 2952 C C . ASN A 1 378 ? 9.870 -6.111 -0.869 1.00 88.88 378 ASN A C 1
ATOM 2954 O O . ASN A 1 378 ? 9.382 -6.911 -1.680 1.00 88.88 378 ASN A O 1
ATOM 2958 N N . ILE A 1 379 ? 9.194 -5.092 -0.348 1.00 86.12 379 ILE A N 1
ATOM 2959 C CA . ILE A 1 379 ? 7.816 -4.729 -0.663 1.00 86.12 379 ILE A CA 1
ATOM 2960 C C . ILE A 1 379 ? 7.840 -3.579 -1.669 1.00 86.12 379 ILE A C 1
ATOM 2962 O O . ILE A 1 379 ? 8.541 -2.578 -1.500 1.00 86.12 379 ILE A O 1
ATOM 2966 N N . ALA A 1 380 ? 7.080 -3.749 -2.740 1.00 83.81 380 ALA A N 1
ATOM 2967 C CA . ALA A 1 380 ? 6.874 -2.768 -3.787 1.00 83.81 380 ALA A CA 1
ATOM 2968 C C . ALA A 1 380 ? 5.439 -2.242 -3.768 1.00 83.81 380 ALA A C 1
ATOM 2970 O O . ALA A 1 380 ? 4.539 -2.843 -3.188 1.00 83.81 380 ALA A O 1
ATOM 2971 N N . GLU A 1 381 ? 5.227 -1.130 -4.459 1.00 79.81 381 GLU A N 1
ATOM 2972 C CA . GLU A 1 381 ? 3.886 -0.640 -4.751 1.00 79.81 381 GLU A CA 1
ATOM 2973 C C . GLU A 1 381 ? 3.061 -1.699 -5.506 1.00 79.81 381 GLU A C 1
ATOM 2975 O O . GLU A 1 381 ? 3.568 -2.382 -6.406 1.00 79.81 381 GLU A O 1
ATOM 2980 N N . GLY A 1 382 ? 1.801 -1.870 -5.106 1.00 75.19 382 GLY A N 1
ATOM 2981 C CA . GLY A 1 382 ? 0.909 -2.913 -5.607 1.00 75.19 382 GLY A CA 1
ATOM 2982 C C . GLY A 1 382 ? 1.151 -4.309 -5.013 1.00 75.19 382 GLY A C 1
ATOM 2983 O O . GLY A 1 382 ? 0.573 -5.286 -5.497 1.00 75.19 382 GLY A O 1
ATOM 2984 N N . ASP A 1 383 ? 2.031 -4.461 -4.017 1.00 83.06 383 ASP A N 1
ATOM 2985 C CA . ASP A 1 383 ? 2.139 -5.711 -3.258 1.00 83.06 383 ASP A CA 1
ATOM 2986 C C . ASP A 1 383 ? 0.968 -5.898 -2.297 1.00 83.06 383 ASP A C 1
ATOM 2988 O O . ASP A 1 383 ? 0.453 -4.948 -1.709 1.00 83.06 383 ASP A O 1
ATOM 2992 N N . GLU A 1 384 ? 0.574 -7.159 -2.146 1.00 88.06 384 GLU A N 1
ATOM 2993 C CA . GLU A 1 384 ? -0.413 -7.586 -1.170 1.00 88.06 384 GLU A CA 1
ATOM 2994 C C . GLU A 1 384 ? 0.272 -7.874 0.165 1.00 88.06 384 GLU A C 1
ATOM 2996 O O . GLU A 1 384 ? 1.285 -8.580 0.244 1.00 88.06 384 GLU A O 1
ATOM 3001 N N . VAL A 1 385 ? -0.276 -7.285 1.219 1.00 89.69 385 VAL A N 1
ATOM 3002 C CA . VAL A 1 385 ? 0.269 -7.300 2.566 1.00 89.69 385 VAL A CA 1
ATOM 3003 C C . VAL A 1 385 ? -0.835 -7.515 3.593 1.00 89.69 385 VAL A C 1
ATOM 3005 O O . VAL A 1 385 ? -1.989 -7.146 3.392 1.00 89.69 385 VAL A O 1
ATOM 3008 N N . GLN A 1 386 ? -0.457 -8.073 4.730 1.00 90.94 386 GLN A N 1
ATOM 3009 C CA . GLN A 1 386 ? -1.268 -8.153 5.934 1.00 90.94 386 GLN A CA 1
ATOM 3010 C C . GLN A 1 386 ? -0.616 -7.318 7.032 1.00 90.94 386 GLN A C 1
ATOM 3012 O O . GLN A 1 386 ? 0.613 -7.229 7.121 1.00 90.94 386 GLN A O 1
ATOM 3017 N N . LEU A 1 387 ? -1.448 -6.718 7.880 1.00 90.56 387 LEU A N 1
ATOM 3018 C CA . LEU A 1 387 ? -0.995 -6.008 9.068 1.00 90.56 387 LEU A CA 1
ATOM 3019 C C . LEU A 1 387 ? -1.074 -6.943 10.271 1.00 90.56 387 LEU A C 1
ATOM 3021 O O . LEU A 1 387 ? -2.144 -7.464 10.598 1.00 90.56 387 LEU A O 1
ATOM 3025 N N . ALA A 1 388 ? 0.062 -7.131 10.934 1.00 90.94 388 ALA A N 1
ATOM 3026 C CA . ALA A 1 388 ? 0.155 -7.919 12.151 1.00 90.94 388 ALA A CA 1
ATOM 3027 C C . ALA A 1 388 ? 0.716 -7.081 13.297 1.00 90.94 388 ALA A C 1
ATOM 3029 O O . ALA A 1 388 ? 1.562 -6.207 13.110 1.00 90.94 388 ALA A O 1
ATOM 3030 N N . TRP A 1 389 ? 0.267 -7.382 14.504 1.00 91.69 389 TRP A N 1
ATOM 3031 C CA . TRP A 1 389 ? 0.696 -6.729 15.726 1.00 91.69 389 TRP A CA 1
ATOM 3032 C C . TRP A 1 389 ? 1.293 -7.773 16.669 1.00 91.69 389 TRP A C 1
ATOM 3034 O O . TRP A 1 389 ? 0.713 -8.833 16.881 1.00 91.69 389 TRP A O 1
ATOM 3044 N N . SER A 1 390 ? 2.476 -7.503 17.211 1.00 90.00 390 SER A N 1
ATOM 3045 C CA . SER A 1 390 ? 3.229 -8.447 18.048 1.00 90.00 390 SER A CA 1
ATOM 3046 C C . SER A 1 390 ? 3.406 -7.882 19.444 1.00 90.00 390 SER A C 1
ATOM 3048 O O . SER A 1 390 ? 3.897 -6.759 19.568 1.00 90.00 390 SER A O 1
ATOM 3050 N N . TYR A 1 391 ? 3.116 -8.669 20.486 1.00 89.50 391 TYR A N 1
ATOM 3051 C CA . TYR A 1 391 ? 3.337 -8.256 21.880 1.00 89.50 391 TYR A CA 1
ATOM 3052 C C . TYR A 1 391 ? 4.794 -7.849 22.137 1.00 89.50 391 TYR A C 1
ATOM 3054 O O . TYR A 1 391 ? 5.055 -6.865 22.821 1.00 89.50 391 TYR A O 1
ATOM 3062 N N . GLN A 1 392 ? 5.744 -8.584 21.552 1.00 87.81 392 GLN A N 1
ATOM 3063 C CA . GLN A 1 392 ? 7.180 -8.397 21.787 1.00 87.81 392 GLN A CA 1
ATOM 3064 C C . GLN A 1 392 ? 7.726 -7.088 21.213 1.00 87.81 392 GLN A C 1
ATOM 3066 O O . GLN A 1 392 ? 8.758 -6.607 21.674 1.00 87.81 392 GLN A O 1
ATOM 3071 N N . ASP A 1 393 ? 7.050 -6.516 20.216 1.00 83.56 393 ASP A N 1
ATOM 3072 C CA . ASP A 1 393 ? 7.491 -5.263 19.605 1.00 83.56 393 ASP A CA 1
ATOM 3073 C C . ASP A 1 393 ? 6.991 -4.037 20.391 1.00 83.56 393 ASP A C 1
ATOM 3075 O O . ASP A 1 393 ? 7.433 -2.921 20.132 1.00 83.56 393 ASP A O 1
ATOM 3079 N N . GLN A 1 394 ? 6.076 -4.204 21.354 1.00 85.75 394 GLN A N 1
ATOM 3080 C CA . GLN A 1 394 ? 5.427 -3.074 22.020 1.00 85.75 394 GLN A CA 1
ATOM 3081 C C . GLN A 1 394 ? 6.148 -2.645 23.293 1.00 85.75 394 GLN A C 1
ATOM 3083 O O . GLN A 1 394 ? 5.783 -3.031 24.405 1.00 85.75 394 GLN A O 1
ATOM 3088 N N . TYR A 1 395 ? 7.123 -1.753 23.150 1.00 78.88 395 TYR A N 1
ATOM 3089 C CA . TYR A 1 395 ? 7.830 -1.173 24.297 1.00 78.88 395 TYR A CA 1
ATOM 3090 C C . TYR A 1 395 ? 6.909 -0.415 25.269 1.00 78.88 395 TYR A C 1
ATOM 3092 O O . TYR A 1 395 ? 7.147 -0.419 26.475 1.00 78.88 395 TYR A O 1
ATOM 3100 N N . CYS A 1 396 ? 5.850 0.228 24.763 1.00 77.69 396 CYS A N 1
ATOM 3101 C CA . CYS A 1 396 ? 4.888 0.979 25.576 1.00 77.69 396 CYS A CA 1
ATOM 3102 C C . CYS A 1 396 ? 3.758 0.111 26.170 1.00 77.69 396 CYS A C 1
ATOM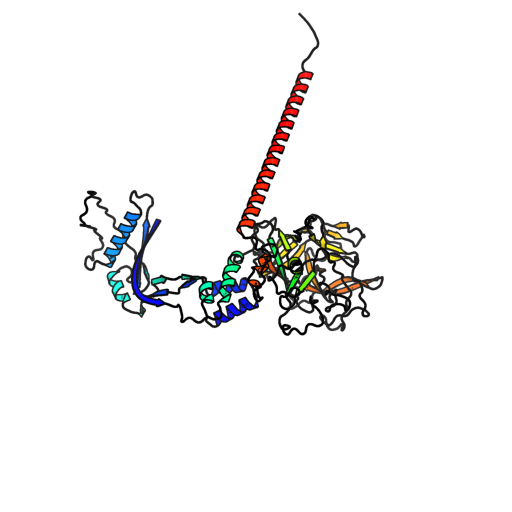 3104 O O . CYS A 1 396 ? 2.985 0.600 27.004 1.00 77.69 396 CYS A O 1
ATOM 3106 N N . GLY A 1 397 ? 3.688 -1.164 25.773 1.00 86.31 397 GLY A N 1
ATOM 3107 C CA . GLY A 1 397 ? 2.592 -2.071 26.093 1.00 86.31 397 GLY A CA 1
ATOM 3108 C C . GLY A 1 397 ? 1.269 -1.698 25.419 1.00 86.31 397 GLY A C 1
ATOM 3109 O O . GLY A 1 397 ? 1.188 -0.771 24.624 1.00 86.31 397 GLY A O 1
ATOM 3110 N N . TYR A 1 398 ? 0.205 -2.420 25.760 1.00 89.94 398 TYR A N 1
ATOM 3111 C CA . TYR A 1 398 ? -1.170 -2.142 25.334 1.00 89.94 398 TYR A CA 1
ATOM 3112 C C . TYR A 1 398 ? -2.088 -1.934 26.539 1.00 89.94 398 TYR A C 1
ATOM 3114 O O . TYR A 1 398 ? -1.760 -2.313 27.667 1.00 89.94 398 TYR A O 1
ATOM 3122 N N . ARG A 1 399 ? -3.250 -1.318 26.304 1.00 90.06 399 ARG A N 1
ATOM 3123 C CA . ARG A 1 399 ? -4.289 -1.107 27.322 1.00 90.06 399 ARG A CA 1
ATOM 3124 C C . ARG A 1 399 ? -5.181 -2.341 27.428 1.00 90.06 399 ARG A C 1
ATOM 3126 O O . ARG A 1 399 ? -5.754 -2.755 26.423 1.00 90.06 399 ARG A O 1
ATOM 3133 N N . ASP A 1 400 ? -5.316 -2.895 28.629 1.00 91.62 400 ASP A N 1
ATOM 3134 C CA . ASP A 1 400 ? -6.218 -4.013 28.921 1.00 91.62 400 ASP A CA 1
ATOM 3135 C C . ASP A 1 400 ? -7.270 -3.601 29.959 1.00 91.62 400 ASP A C 1
ATOM 3137 O O . ASP A 1 400 ? -6.934 -3.315 31.109 1.00 91.62 400 ASP A O 1
ATOM 3141 N N . PHE A 1 401 ? -8.535 -3.571 29.538 1.00 90.75 401 PHE A N 1
ATOM 3142 C CA . PHE A 1 401 ? -9.687 -3.154 30.341 1.00 90.75 401 PHE A CA 1
ATOM 3143 C C . PHE A 1 401 ? -10.429 -4.328 31.004 1.00 90.75 401 PHE A C 1
ATOM 3145 O O . PHE A 1 401 ? -11.470 -4.127 31.622 1.00 90.75 401 PHE A O 1
ATOM 3152 N N . THR A 1 402 ? -9.928 -5.564 30.904 1.00 89.06 402 THR A N 1
ATOM 3153 C CA . THR A 1 402 ? -10.605 -6.742 31.490 1.00 89.06 402 THR A CA 1
ATOM 3154 C C . THR A 1 402 ? -10.721 -6.706 33.010 1.00 89.06 402 THR A C 1
ATOM 3156 O O . THR A 1 402 ? -11.628 -7.311 33.574 1.00 89.06 402 THR A O 1
ATOM 3159 N N . GLN A 1 403 ? -9.787 -6.036 33.687 1.00 82.88 403 GLN A N 1
ATOM 3160 C CA . GLN A 1 403 ? -9.710 -6.001 35.152 1.00 82.88 403 GLN A CA 1
ATOM 3161 C C . GLN A 1 403 ? -10.103 -4.646 35.746 1.00 82.88 403 GLN A C 1
ATOM 3163 O O . GLN A 1 403 ? -10.348 -4.567 36.947 1.00 82.88 403 GLN A O 1
ATOM 3168 N N . ASP A 1 404 ? -10.140 -3.586 34.936 1.00 81.06 404 ASP A N 1
ATOM 3169 C CA . ASP A 1 404 ? -10.484 -2.242 35.385 1.00 81.06 404 ASP A CA 1
ATOM 3170 C C . ASP A 1 404 ? -10.995 -1.362 34.230 1.00 81.06 404 ASP A C 1
ATOM 3172 O O . ASP A 1 404 ? -10.759 -1.620 33.051 1.00 81.06 404 ASP A O 1
ATOM 3176 N N . ALA A 1 405 ? -11.697 -0.283 34.580 1.00 78.31 405 ALA A N 1
ATOM 3177 C CA . ALA A 1 405 ? -12.208 0.685 33.611 1.00 78.31 405 ALA A CA 1
ATOM 3178 C C . ALA A 1 405 ? -11.133 1.657 33.079 1.00 78.31 405 ALA A C 1
ATOM 3180 O O . ALA A 1 405 ? -11.421 2.447 32.182 1.00 78.31 405 ALA A O 1
ATOM 3181 N N . PHE A 1 406 ? -9.910 1.624 33.619 1.00 77.56 406 PHE A N 1
ATOM 3182 C CA . PHE A 1 406 ? -8.834 2.563 33.283 1.00 77.56 406 PHE A CA 1
ATOM 3183 C C . PHE A 1 406 ? -7.873 2.022 32.213 1.00 77.56 406 PHE A C 1
ATOM 3185 O O . PHE A 1 406 ? -7.116 2.792 31.619 1.00 77.56 406 PHE A O 1
ATOM 3192 N N . GLY A 1 407 ? -7.900 0.716 31.947 1.00 81.56 407 GLY A N 1
ATOM 3193 C CA . GLY A 1 407 ? -7.051 0.049 30.973 1.00 81.56 407 GLY A CA 1
ATOM 3194 C C . GLY A 1 407 ? -5.610 -0.061 31.465 1.00 81.56 407 GLY A C 1
ATOM 3195 O O . GLY A 1 407 ? -4.723 0.680 31.012 1.00 81.56 407 GLY A O 1
ATOM 3196 N N . ARG A 1 408 ? -5.333 -0.991 32.385 1.00 85.62 408 ARG A N 1
ATOM 3197 C CA . ARG A 1 408 ? -3.961 -1.240 32.854 1.00 85.62 408 ARG A CA 1
ATOM 3198 C C . ARG A 1 408 ? -3.032 -1.556 31.678 1.00 85.62 408 ARG A C 1
ATOM 3200 O O . ARG A 1 408 ? -3.366 -2.339 30.790 1.00 85.62 408 ARG A O 1
ATOM 3207 N N . ARG A 1 409 ? -1.839 -0.951 31.679 1.00 88.50 409 ARG A N 1
ATOM 3208 C CA . ARG A 1 409 ? -0.799 -1.239 30.678 1.00 88.50 409 ARG A CA 1
ATOM 3209 C C . ARG A 1 409 ? -0.213 -2.632 30.893 1.00 88.50 409 ARG A C 1
ATOM 3211 O O . ARG A 1 409 ? 0.173 -2.971 32.014 1.00 88.50 409 ARG A O 1
ATOM 3218 N N . ARG A 1 410 ? -0.122 -3.411 29.815 1.00 88.75 410 ARG A N 1
ATOM 3219 C CA . ARG A 1 410 ? 0.507 -4.737 29.778 1.00 88.75 410 ARG A CA 1
ATOM 3220 C C . ARG A 1 410 ? 1.518 -4.817 28.641 1.00 88.75 410 ARG A C 1
ATOM 3222 O O . ARG A 1 410 ? 1.235 -4.369 27.539 1.00 88.75 410 ARG A O 1
ATOM 3229 N N . ASN A 1 411 ? 2.663 -5.442 28.904 1.00 84.00 411 ASN A N 1
ATOM 3230 C CA . ASN A 1 411 ? 3.750 -5.589 27.924 1.00 84.00 411 ASN A CA 1
ATOM 3231 C C . ASN A 1 411 ? 3.852 -7.013 27.356 1.00 84.00 411 ASN A C 1
ATOM 3233 O O . ASN A 1 411 ? 4.667 -7.275 26.483 1.00 84.00 411 ASN A O 1
ATOM 3237 N N . GLY A 1 412 ? 3.050 -7.944 27.874 1.00 86.69 412 GLY A N 1
ATOM 3238 C CA . GLY A 1 412 ? 3.067 -9.348 27.481 1.00 86.69 412 GLY A CA 1
ATOM 3239 C C . GLY A 1 412 ? 1.676 -9.867 27.118 1.00 86.69 412 GLY A C 1
ATOM 3240 O O . GLY A 1 412 ? 0.671 -9.192 27.389 1.00 86.69 412 GLY A O 1
ATOM 3241 N N . PRO A 1 413 ? 1.613 -11.065 26.520 1.00 89.12 413 PRO A N 1
ATOM 3242 C CA . PRO A 1 413 ? 0.348 -11.711 26.201 1.00 89.12 413 PRO A CA 1
ATOM 3243 C C . PRO A 1 413 ? -0.485 -11.922 27.476 1.00 89.12 413 PRO A C 1
ATOM 3245 O O . PRO A 1 413 ? 0.077 -12.204 28.542 1.00 89.12 413 PRO A O 1
ATOM 3248 N N . PRO A 1 414 ? -1.817 -11.750 27.417 1.00 89.56 414 PRO A N 1
ATOM 3249 C CA . PRO A 1 414 ? -2.673 -12.042 28.557 1.00 89.56 414 PRO A CA 1
ATOM 3250 C C . PRO A 1 414 ? -2.724 -13.560 28.826 1.00 89.56 414 PRO A C 1
ATOM 3252 O O . PRO A 1 414 ? -2.442 -14.361 27.931 1.00 89.56 414 PRO A O 1
ATOM 3255 N N . PRO A 1 415 ? -3.128 -13.982 30.039 1.00 82.25 415 PRO A N 1
ATOM 3256 C CA . PRO A 1 415 ? -3.384 -15.392 30.322 1.00 82.25 415 PRO A CA 1
ATOM 3257 C C . PRO A 1 415 ? -4.422 -15.962 29.342 1.00 82.25 415 PRO A C 1
ATOM 3259 O O . PRO A 1 415 ? -5.497 -15.383 29.194 1.00 82.25 415 PRO A O 1
ATOM 3262 N N . GLY A 1 416 ? -4.099 -17.080 28.685 1.00 78.06 416 GLY A N 1
ATOM 3263 C CA . GLY A 1 416 ? -4.971 -17.727 27.693 1.00 78.06 416 GLY A CA 1
ATOM 3264 C C . GLY A 1 416 ? -4.760 -17.290 26.238 1.00 78.06 416 GLY A C 1
ATOM 3265 O O . GLY A 1 416 ? -5.526 -17.714 25.382 1.00 78.06 416 GLY A O 1
ATOM 3266 N N . SER A 1 417 ? -3.746 -16.467 25.952 1.00 82.69 417 SER A N 1
ATOM 3267 C CA . SER A 1 417 ? -3.316 -16.171 24.578 1.00 82.69 417 SER A CA 1
ATOM 3268 C C . SER A 1 417 ? -2.746 -17.424 23.897 1.00 82.69 417 SER A C 1
ATOM 3270 O O . SER A 1 417 ? -1.923 -18.143 24.469 1.00 82.69 417 SER A O 1
ATOM 3272 N N . ASN A 1 418 ? -3.199 -17.674 22.673 1.00 76.06 418 ASN A N 1
ATOM 3273 C CA . ASN A 1 418 ? -2.862 -18.796 21.805 1.00 76.06 418 ASN A CA 1
ATOM 3274 C C . ASN A 1 418 ? -1.654 -18.508 20.898 1.00 76.06 418 ASN A C 1
ATOM 3276 O O . ASN A 1 418 ? -1.120 -19.434 20.286 1.00 76.06 418 ASN A O 1
ATOM 3280 N N . GLY A 1 419 ? -1.207 -17.251 20.790 1.00 81.38 419 GLY A N 1
ATOM 3281 C CA . GLY A 1 419 ? -0.130 -16.886 19.872 1.00 81.38 419 GLY A CA 1
ATOM 3282 C C . GLY A 1 419 ? 0.546 -15.543 20.170 1.00 81.38 419 GLY A C 1
ATOM 3283 O O . GLY A 1 419 ? -0.013 -14.682 20.839 1.00 81.38 419 GLY A O 1
ATOM 3284 N N . PRO A 1 420 ? 1.773 -15.324 19.660 1.00 85.69 420 PRO A N 1
ATOM 3285 C CA . PRO A 1 420 ? 2.523 -14.086 19.891 1.00 85.69 420 PRO A CA 1
ATOM 3286 C C . PRO A 1 420 ? 2.111 -12.927 18.964 1.00 85.69 420 PRO A C 1
ATOM 3288 O O . PRO A 1 420 ? 2.604 -11.810 19.134 1.00 85.69 420 PRO A O 1
ATOM 3291 N N . LEU A 1 421 ? 1.270 -13.199 17.961 1.00 89.19 421 LEU A N 1
ATOM 3292 C CA . LEU A 1 421 ? 0.869 -12.274 16.905 1.00 89.19 421 LEU A CA 1
ATOM 3293 C C . LEU A 1 421 ? -0.653 -12.165 16.851 1.00 89.19 421 LEU A C 1
ATOM 3295 O O . LEU A 1 421 ? -1.358 -13.170 16.880 1.00 89.19 421 LEU A O 1
ATOM 3299 N N . LEU A 1 422 ? -1.121 -10.934 16.700 1.00 91.94 422 LEU A N 1
ATOM 3300 C CA . LEU A 1 422 ? -2.496 -10.583 16.404 1.00 91.94 422 LEU A CA 1
ATOM 3301 C C . LEU A 1 422 ? -2.593 -10.110 14.956 1.00 91.94 422 LEU A C 1
ATOM 3303 O O . LEU A 1 422 ? -1.860 -9.209 14.545 1.00 91.94 422 LEU A O 1
ATOM 3307 N N . TYR A 1 423 ? -3.527 -10.673 14.203 1.00 91.69 423 TYR A N 1
ATOM 3308 C CA . TYR A 1 423 ? -3.812 -10.281 12.827 1.00 91.69 423 TYR A CA 1
ATOM 3309 C C . TYR A 1 423 ? -5.064 -9.416 12.774 1.00 91.69 423 TYR A C 1
ATOM 3311 O O . TYR A 1 423 ? -6.031 -9.668 13.496 1.00 91.69 423 TYR A O 1
ATOM 3319 N N . MET A 1 424 ? -5.046 -8.397 11.916 1.00 91.50 424 MET A N 1
ATOM 3320 C CA . MET A 1 424 ? -6.231 -7.590 11.639 1.00 91.50 424 MET A CA 1
ATOM 3321 C C . MET A 1 424 ? -7.223 -8.398 10.798 1.00 91.50 424 MET A C 1
ATOM 3323 O O . MET A 1 424 ? -6.864 -8.887 9.725 1.00 91.50 424 MET A O 1
ATOM 3327 N N . ARG A 1 425 ? -8.463 -8.527 11.280 1.00 92.12 425 ARG A N 1
ATOM 3328 C CA . ARG A 1 425 ? -9.492 -9.375 10.670 1.00 92.12 425 ARG A CA 1
ATOM 3329 C C . ARG A 1 425 ? -10.853 -8.716 10.564 1.00 92.12 425 ARG A C 1
ATOM 3331 O O . ARG A 1 425 ? -11.211 -7.864 11.381 1.00 92.12 425 ARG A O 1
ATOM 3338 N N . LEU A 1 426 ? -11.617 -9.185 9.582 1.00 91.25 426 LEU A N 1
ATOM 3339 C CA . LEU A 1 426 ? -13.027 -8.857 9.402 1.00 91.25 426 LEU A CA 1
ATOM 3340 C C . LEU A 1 426 ? -13.902 -9.965 10.015 1.00 91.25 426 LEU A C 1
ATOM 3342 O O . LEU A 1 426 ? -13.781 -11.118 9.599 1.00 91.25 426 LEU A O 1
ATOM 3346 N N . PRO A 1 427 ? -14.757 -9.656 11.008 1.00 92.19 427 PRO A N 1
ATOM 3347 C CA . PRO A 1 427 ? -15.610 -10.645 11.665 1.00 92.19 427 PRO A CA 1
ATOM 3348 C C . PRO A 1 427 ? -16.866 -10.963 10.844 1.00 92.19 427 PRO A C 1
ATOM 3350 O O . PRO A 1 427 ? -17.359 -10.111 10.102 1.00 92.19 427 PRO A O 1
ATOM 3353 N N . TRP A 1 428 ? -17.422 -12.161 11.017 1.00 88.69 428 TRP A N 1
ATOM 3354 C CA . TRP A 1 428 ? -18.738 -12.546 10.509 1.00 88.69 428 TRP A CA 1
ATOM 3355 C C . TRP A 1 428 ? -19.541 -13.354 11.551 1.00 88.69 428 TRP A C 1
ATOM 3357 O O . TRP A 1 428 ? -18.985 -14.288 12.128 1.00 88.69 428 TRP A O 1
ATOM 3367 N N . PRO A 1 429 ? -20.834 -13.068 11.799 1.00 90.00 429 PRO A N 1
ATOM 3368 C CA . PRO A 1 429 ? -21.623 -11.938 11.296 1.00 90.00 429 PRO A CA 1
ATOM 3369 C C . PRO A 1 429 ? -20.940 -10.580 11.500 1.00 90.00 429 PRO A C 1
ATOM 3371 O O . PRO A 1 429 ? -20.178 -10.408 12.454 1.00 90.00 429 PRO A O 1
ATOM 3374 N N . ARG A 1 430 ? -21.163 -9.636 10.575 1.00 89.19 430 ARG A N 1
ATOM 3375 C CA . ARG A 1 430 ? -20.595 -8.279 10.680 1.00 89.19 430 ARG A CA 1
ATOM 3376 C C . ARG A 1 430 ? -21.072 -7.618 11.973 1.00 89.19 430 ARG A C 1
ATOM 3378 O O . ARG A 1 430 ? -22.144 -7.944 12.472 1.00 89.19 430 ARG A O 1
ATOM 3385 N N . PHE A 1 431 ? -20.307 -6.667 12.504 1.00 90.19 431 PHE A N 1
ATOM 3386 C CA . PHE A 1 431 ? -20.727 -5.896 13.684 1.00 90.19 431 PHE A CA 1
ATOM 3387 C C . PHE A 1 431 ? -21.515 -4.642 13.304 1.00 90.19 431 PHE A C 1
ATOM 3389 O O . PHE A 1 431 ? -21.670 -3.706 14.084 1.00 90.19 431 PHE A O 1
ATOM 3396 N N . GLU A 1 432 ? -22.022 -4.622 12.084 1.00 86.56 432 GLU A N 1
ATOM 3397 C CA . GLU A 1 432 ? -22.818 -3.564 11.515 1.00 86.56 432 GLU A CA 1
ATOM 3398 C C . GLU A 1 432 ? -23.807 -4.197 10.531 1.00 86.56 432 GLU A C 1
ATOM 3400 O O . GLU A 1 432 ? -23.522 -5.250 9.949 1.00 86.56 432 GLU A O 1
ATOM 3405 N N . PRO A 1 433 ? -24.987 -3.595 10.336 1.00 79.31 433 PRO A N 1
ATOM 3406 C CA . PRO A 1 433 ? -25.878 -4.009 9.268 1.00 79.31 433 PRO A CA 1
ATOM 3407 C C . PRO A 1 433 ? -25.218 -3.789 7.898 1.00 79.31 433 PRO A C 1
ATOM 3409 O O . PRO A 1 433 ? -24.517 -2.801 7.672 1.00 79.31 433 PRO A O 1
ATOM 3412 N N . VAL A 1 434 ? -25.480 -4.707 6.963 1.00 75.06 434 VAL A N 1
ATOM 3413 C CA . VAL A 1 434 ? -24.985 -4.613 5.574 1.00 75.06 434 VAL A CA 1
ATOM 3414 C C . VAL A 1 434 ? -25.568 -3.388 4.861 1.00 75.06 434 VAL A C 1
ATOM 3416 O O . VAL A 1 434 ? -24.912 -2.776 4.021 1.00 75.06 434 VAL A O 1
ATOM 3419 N N . GLU A 1 435 ? -26.793 -3.007 5.224 1.00 71.38 435 GLU A N 1
ATOM 3420 C CA . GLU A 1 435 ? -27.470 -1.812 4.727 1.00 71.38 435 GLU A CA 1
ATOM 3421 C C . GLU A 1 435 ? -27.480 -0.698 5.780 1.00 71.38 435 GLU A C 1
ATOM 3423 O O . GLU A 1 435 ? -27.529 -0.950 6.985 1.00 71.38 435 GLU A O 1
ATOM 3428 N N . SER A 1 436 ? -27.492 0.554 5.319 1.00 66.50 436 SER A N 1
ATOM 3429 C CA . SER A 1 436 ? -27.680 1.718 6.188 1.00 66.50 436 SER A CA 1
ATOM 3430 C C . SER A 1 436 ? -29.004 1.645 6.948 1.00 66.50 436 SER A C 1
ATOM 3432 O O . SER A 1 436 ? -30.041 1.274 6.391 1.00 66.50 436 SER A O 1
ATOM 3434 N N . LEU A 1 437 ? -28.986 2.092 8.204 1.00 67.00 437 LEU A N 1
ATOM 3435 C CA . LEU A 1 437 ? -30.202 2.218 8.999 1.00 67.00 437 LEU A CA 1
ATOM 3436 C C . LEU A 1 437 ? -31.125 3.318 8.438 1.00 67.00 437 LEU A C 1
ATOM 3438 O O . LEU A 1 437 ? -30.623 4.313 7.906 1.00 67.00 437 LEU A O 1
ATOM 3442 N N . PRO A 1 438 ? -32.464 3.178 8.547 1.00 59.81 438 PRO A N 1
ATOM 3443 C CA . PRO A 1 438 ? -33.422 4.123 7.958 1.00 59.81 438 PRO A CA 1
ATOM 3444 C C . PRO A 1 438 ? -33.257 5.582 8.413 1.00 59.81 438 PRO A C 1
ATOM 3446 O O . PRO A 1 438 ? -33.627 6.502 7.689 1.00 59.81 438 PRO A O 1
ATOM 3449 N N . ASP A 1 439 ? -32.725 5.786 9.615 1.00 65.06 439 ASP A N 1
ATOM 3450 C CA . ASP A 1 439 ? -32.498 7.066 10.283 1.00 65.06 439 ASP A CA 1
ATOM 3451 C C . ASP A 1 439 ? -31.070 7.612 10.098 1.00 65.06 439 ASP A C 1
ATOM 3453 O O . ASP A 1 439 ? -30.762 8.713 10.558 1.00 65.06 439 ASP A O 1
ATOM 3457 N N . GLN A 1 440 ? -30.192 6.882 9.401 1.00 59.06 440 GLN A N 1
ATOM 3458 C CA . GLN A 1 440 ? -28.800 7.276 9.210 1.00 59.06 440 GLN A CA 1
ATOM 3459 C C . GLN A 1 440 ? -28.524 7.839 7.815 1.00 59.06 440 GLN A C 1
ATOM 3461 O O . GLN A 1 440 ? -28.756 7.214 6.784 1.00 59.06 440 GLN A O 1
ATOM 3466 N N . VAL A 1 441 ? -27.930 9.035 7.797 1.00 58.22 441 VAL A N 1
ATOM 3467 C CA . VAL A 1 441 ? -27.494 9.720 6.567 1.00 58.22 441 VAL A CA 1
ATOM 3468 C C . VAL A 1 441 ? -26.238 9.072 5.972 1.00 58.22 441 VAL A C 1
ATOM 3470 O O . VAL A 1 441 ? -26.007 9.170 4.767 1.00 58.22 441 VAL A O 1
ATOM 3473 N N . LYS A 1 442 ? -25.413 8.424 6.807 1.00 61.84 442 LYS A N 1
ATOM 3474 C CA . LYS A 1 442 ? -24.176 7.748 6.404 1.00 61.84 442 LYS A CA 1
ATOM 3475 C C . LYS A 1 442 ? -24.191 6.291 6.884 1.00 61.84 442 LYS A C 1
ATOM 3477 O O . LYS A 1 442 ? -24.559 6.069 8.034 1.00 61.84 442 LYS A O 1
ATOM 3482 N N . PRO A 1 443 ? -23.770 5.335 6.047 1.00 64.50 443 PRO A N 1
ATOM 3483 C CA . PRO A 1 443 ? -23.617 3.937 6.437 1.00 64.50 443 PRO A CA 1
ATOM 3484 C C . PRO A 1 443 ? -22.584 3.783 7.545 1.00 64.50 443 PRO A C 1
ATOM 3486 O O . PRO A 1 443 ? -21.630 4.566 7.648 1.00 64.50 443 PRO A O 1
ATOM 3489 N N . LEU A 1 444 ? -22.780 2.747 8.355 1.00 73.62 444 LEU A N 1
ATOM 3490 C CA . LEU A 1 444 ? -21.848 2.401 9.412 1.00 73.62 444 LEU A CA 1
ATOM 3491 C C . LEU A 1 444 ? -20.549 1.864 8.794 1.00 73.62 444 LEU A C 1
ATOM 3493 O O . LEU A 1 444 ? -20.586 1.070 7.854 1.00 73.62 444 LEU A O 1
ATOM 3497 N N . PRO A 1 445 ? -19.387 2.323 9.277 1.00 76.19 445 PRO A N 1
ATOM 3498 C CA . PRO A 1 445 ? -18.112 1.835 8.782 1.00 76.19 445 PRO A CA 1
ATOM 3499 C C . PRO A 1 445 ? -17.890 0.388 9.244 1.00 76.19 445 PRO A C 1
ATOM 3501 O O . PRO A 1 445 ? -18.248 0.044 10.370 1.00 76.19 445 PRO A O 1
ATOM 3504 N N . ASN A 1 446 ? -17.273 -0.443 8.398 1.00 86.69 446 ASN A N 1
ATOM 3505 C CA . ASN A 1 446 ? -17.117 -1.865 8.708 1.00 86.69 446 ASN A CA 1
ATOM 3506 C C . ASN A 1 446 ? -16.074 -2.071 9.814 1.00 86.69 446 ASN A C 1
ATOM 3508 O O . ASN A 1 446 ? -14.904 -1.693 9.638 1.00 86.69 446 ASN A O 1
ATOM 3512 N N . ALA A 1 447 ? -16.493 -2.636 10.948 1.00 89.94 447 ALA A N 1
ATOM 3513 C CA . ALA A 1 447 ? -15.645 -2.783 12.123 1.00 89.94 447 ALA A CA 1
ATOM 3514 C C . ALA A 1 447 ? -14.649 -3.945 11.977 1.00 89.94 447 ALA A C 1
ATOM 3516 O O . ALA A 1 447 ? -14.921 -4.973 11.361 1.00 89.94 447 ALA A O 1
ATOM 3517 N N . LEU A 1 448 ? -13.474 -3.776 12.583 1.00 92.88 448 LEU A N 1
ATOM 3518 C CA . LEU A 1 448 ? -12.371 -4.735 12.540 1.00 92.88 448 LEU A CA 1
ATOM 3519 C C . LEU A 1 448 ? -12.075 -5.275 13.940 1.00 92.88 448 LEU A C 1
ATOM 3521 O O . LEU A 1 448 ? -12.280 -4.581 14.939 1.00 92.88 448 LEU A O 1
ATOM 3525 N N . ILE A 1 449 ? -11.517 -6.483 13.998 1.00 94.25 449 ILE A N 1
ATOM 3526 C CA . ILE A 1 449 ? -10.992 -7.086 15.228 1.00 94.25 449 ILE A CA 1
ATOM 3527 C C . ILE A 1 449 ? -9.534 -7.500 15.059 1.00 94.25 449 ILE A C 1
ATOM 3529 O O . ILE A 1 449 ? -9.023 -7.607 13.944 1.00 94.25 449 ILE A O 1
ATOM 3533 N N . MET A 1 450 ? -8.871 -7.752 16.184 1.00 94.25 450 MET A N 1
ATOM 3534 C CA . MET A 1 450 ? -7.555 -8.375 16.218 1.00 94.25 450 MET A CA 1
ATOM 3535 C C . MET A 1 450 ? -7.707 -9.814 16.721 1.00 94.25 450 MET A C 1
ATOM 3537 O O . MET A 1 450 ? -8.262 -10.027 17.796 1.00 94.25 450 MET A O 1
ATOM 3541 N N . SER A 1 451 ? -7.222 -10.793 15.959 1.00 92.25 451 SER A N 1
ATOM 3542 C CA . SER A 1 451 ? -7.390 -12.219 16.272 1.00 92.25 451 SER A CA 1
ATOM 3543 C C . SER A 1 451 ? -6.059 -12.969 16.216 1.00 92.25 451 SER A C 1
ATOM 3545 O O . SER A 1 451 ? -5.205 -12.684 15.375 1.00 92.25 451 SER A O 1
ATOM 3547 N N . GLU A 1 452 ? -5.890 -13.933 17.121 1.00 89.50 452 GLU A N 1
ATOM 3548 C CA . GLU A 1 452 ? -4.716 -14.817 17.203 1.00 89.50 452 GLU A CA 1
ATOM 3549 C C . GLU A 1 452 ? -4.889 -16.105 16.389 1.00 89.50 452 GLU A C 1
ATOM 3551 O O . GLU A 1 452 ? -3.944 -16.881 16.264 1.00 89.50 452 GLU A O 1
ATOM 3556 N N . VAL A 1 453 ? -6.093 -16.368 15.862 1.00 85.44 453 VAL A N 1
ATOM 3557 C CA . VAL A 1 453 ? -6.375 -17.598 15.106 1.00 85.44 453 VAL A CA 1
ATOM 3558 C C . VAL A 1 453 ? -5.443 -17.649 13.890 1.00 85.44 453 VAL A C 1
ATOM 3560 O O . VAL A 1 453 ? -5.141 -16.617 13.301 1.00 85.44 453 VAL A O 1
ATOM 3563 N N . VAL A 1 454 ? -4.945 -18.814 13.496 1.00 75.12 454 VAL A N 1
ATOM 3564 C CA . VAL A 1 454 ? -4.080 -18.956 12.313 1.00 75.12 454 VAL A CA 1
ATOM 3565 C C . VAL A 1 454 ? -4.685 -20.020 11.414 1.00 75.12 454 VAL A C 1
ATOM 3567 O O . VAL A 1 454 ? -5.180 -21.030 11.912 1.00 75.12 454 VAL A O 1
ATOM 3570 N N . ALA A 1 455 ? -4.643 -19.800 10.100 1.00 63.81 455 ALA A N 1
ATOM 3571 C CA . ALA A 1 455 ? -5.063 -20.802 9.133 1.00 63.81 455 ALA A CA 1
ATOM 3572 C C . ALA A 1 455 ? -4.243 -22.100 9.296 1.00 63.81 455 ALA A C 1
ATOM 3574 O O . ALA A 1 455 ? -3.007 -22.044 9.298 1.00 63.81 455 ALA A O 1
ATOM 3575 N N . PRO A 1 456 ? -4.893 -23.271 9.436 1.00 56.66 456 PRO A N 1
ATOM 3576 C CA . PRO A 1 456 ? -4.234 -24.565 9.319 1.00 56.66 456 PRO A CA 1
ATOM 3577 C C . PRO A 1 456 ? -3.473 -24.650 7.992 1.00 56.66 456 PRO A C 1
ATOM 3579 O O . PRO A 1 456 ? -4.015 -24.324 6.939 1.00 56.66 456 PRO A O 1
ATOM 3582 N N . LYS A 1 457 ? -2.211 -25.090 8.039 1.00 50.91 457 LYS A N 1
ATOM 3583 C CA . LYS A 1 457 ? -1.304 -25.112 6.876 1.00 50.91 457 LYS A CA 1
ATOM 3584 C C . LYS A 1 457 ? -1.733 -26.058 5.741 1.00 50.91 457 LYS A C 1
ATOM 3586 O O . LYS A 1 457 ? -1.218 -25.903 4.640 1.00 50.91 457 LYS A O 1
ATOM 3591 N N . ASP A 1 458 ? -2.654 -26.985 6.002 1.00 49.69 458 ASP A N 1
ATOM 3592 C CA . ASP A 1 458 ? -2.971 -28.110 5.109 1.00 49.69 458 ASP A CA 1
ATOM 3593 C C . ASP A 1 458 ? -4.410 -28.101 4.559 1.00 49.69 458 ASP A C 1
ATOM 3595 O O . ASP A 1 458 ? -4.806 -29.051 3.887 1.00 49.69 458 ASP A O 1
ATOM 3599 N N . ASP A 1 459 ? -5.204 -27.058 4.828 1.00 48.09 459 ASP A N 1
ATOM 3600 C CA . ASP A 1 459 ? -6.621 -27.033 4.443 1.00 48.09 459 ASP A CA 1
ATOM 3601 C C . ASP A 1 459 ? -6.867 -26.177 3.192 1.00 48.09 459 ASP A C 1
ATOM 3603 O O . ASP A 1 459 ? -6.370 -25.057 3.074 1.00 48.09 459 ASP A O 1
ATOM 3607 N N . LEU A 1 460 ? -7.655 -26.697 2.246 1.00 48.69 460 LEU A N 1
ATOM 3608 C CA . LEU A 1 460 ? -7.914 -26.057 0.943 1.00 48.69 460 LEU A CA 1
ATOM 3609 C C . LEU A 1 460 ? -8.868 -24.849 1.027 1.00 48.69 460 LEU A C 1
ATOM 3611 O O . LEU A 1 460 ? -9.025 -24.134 0.039 1.00 48.69 460 LEU A O 1
ATOM 3615 N N . SER A 1 461 ? -9.456 -24.592 2.201 1.00 54.59 461 SER A N 1
ATOM 3616 C CA . SER A 1 461 ? -10.142 -23.343 2.564 1.00 54.59 461 SER A CA 1
ATOM 3617 C C . SER A 1 461 ? -10.553 -23.376 4.049 1.00 54.59 461 SER A C 1
ATOM 3619 O O . SER A 1 461 ? -11.704 -23.711 4.350 1.00 54.59 461 SER A O 1
ATOM 3621 N N . PRO A 1 462 ? -9.662 -23.079 5.010 1.00 57.62 462 PRO A N 1
ATOM 3622 C CA . PRO A 1 462 ? -10.044 -23.143 6.409 1.00 57.62 462 PRO A CA 1
ATOM 3623 C C . PRO A 1 462 ? -10.903 -21.929 6.750 1.00 57.62 462 PRO A C 1
ATOM 3625 O O . PRO A 1 462 ? -10.415 -20.801 6.820 1.00 57.62 462 PRO A O 1
ATOM 3628 N N . VAL A 1 463 ? -12.195 -22.158 6.970 1.00 69.81 463 VAL A N 1
ATOM 3629 C CA . VAL A 1 463 ? -13.051 -21.174 7.630 1.00 69.81 463 VAL A CA 1
ATOM 3630 C C . VAL A 1 463 ? -12.468 -20.946 9.025 1.00 69.81 463 VAL A C 1
ATOM 3632 O O . VAL A 1 463 ? -12.470 -21.851 9.859 1.00 69.81 463 VAL A O 1
ATOM 3635 N N . LEU A 1 464 ? -11.921 -19.757 9.272 1.00 81.00 464 LEU A N 1
ATOM 3636 C CA . LEU A 1 464 ? -11.377 -19.420 10.582 1.00 81.00 464 LEU A CA 1
ATOM 3637 C C . LEU A 1 464 ? -12.535 -19.022 11.490 1.00 81.00 464 LEU A C 1
ATOM 3639 O O . LEU A 1 464 ? -13.309 -18.129 11.154 1.00 81.00 464 LEU A O 1
ATOM 3643 N N . SER A 1 465 ? -12.633 -19.666 12.646 1.00 86.12 465 SER A N 1
ATOM 3644 C CA . SER A 1 465 ? -13.600 -19.320 13.683 1.00 86.12 465 SER A CA 1
ATOM 3645 C C . SER A 1 465 ? -12.882 -18.834 14.935 1.00 86.12 465 SER A C 1
ATOM 3647 O O . SER A 1 465 ? -11.895 -19.445 15.349 1.00 86.12 465 SER A O 1
ATOM 3649 N N . ASP A 1 466 ? -13.404 -17.786 15.560 1.00 88.62 466 ASP A N 1
ATOM 3650 C CA . ASP A 1 466 ? -12.926 -17.249 16.830 1.00 88.62 466 ASP A CA 1
ATOM 3651 C C . ASP A 1 466 ? -14.062 -17.224 17.864 1.00 88.62 466 ASP A C 1
ATOM 3653 O O . ASP A 1 466 ? -15.241 -17.101 17.523 1.00 88.62 466 ASP A O 1
ATOM 3657 N N . LYS A 1 467 ? -13.703 -17.353 19.143 1.00 90.12 467 LYS A N 1
ATOM 3658 C CA . LYS A 1 467 ? -14.631 -17.359 20.278 1.00 90.12 467 LYS A CA 1
ATOM 3659 C C . LYS A 1 467 ? -14.478 -16.070 21.053 1.00 90.12 467 LYS A C 1
ATOM 3661 O O . LYS A 1 467 ? -13.532 -15.912 21.823 1.00 90.12 467 LYS A O 1
ATOM 3666 N N . ILE A 1 468 ? -15.442 -15.170 20.898 1.00 91.75 468 ILE A N 1
ATOM 3667 C CA . ILE A 1 468 ? -15.412 -13.870 21.563 1.00 91.75 468 ILE A CA 1
ATOM 3668 C C . ILE A 1 468 ? -16.457 -13.784 22.667 1.00 91.75 468 ILE A C 1
ATOM 3670 O O . ILE A 1 468 ? -17.546 -14.351 22.581 1.00 91.75 468 ILE A O 1
ATOM 3674 N N . GLN A 1 469 ? -16.124 -13.046 23.720 1.00 91.00 469 GLN A N 1
ATOM 3675 C CA . GLN A 1 469 ? -17.073 -12.709 24.768 1.00 91.00 469 GLN A CA 1
ATOM 3676 C C . GLN A 1 469 ? -17.779 -11.396 24.403 1.00 91.00 469 GLN A C 1
ATOM 3678 O O . GLN A 1 469 ? -17.136 -10.402 24.061 1.00 91.00 469 GLN A O 1
ATOM 3683 N N . VAL A 1 470 ? -19.108 -11.397 24.460 1.00 90.69 470 VAL A N 1
ATOM 3684 C CA . VAL A 1 470 ? -19.974 -10.290 24.028 1.00 90.69 470 VAL A CA 1
ATOM 3685 C C . VAL A 1 470 ? -20.975 -9.931 25.122 1.00 90.69 470 VAL A C 1
ATOM 3687 O O . VAL A 1 470 ? -21.228 -10.732 26.026 1.00 90.69 470 VAL A O 1
ATOM 3690 N N . ILE A 1 471 ? -21.540 -8.726 25.059 1.00 85.50 471 ILE A N 1
ATOM 3691 C CA . ILE A 1 471 ? -22.721 -8.365 25.852 1.00 85.50 471 ILE A CA 1
ATOM 3692 C C . ILE A 1 471 ? -23.968 -8.793 25.080 1.00 85.50 471 ILE A C 1
ATOM 3694 O O . ILE A 1 471 ? -24.103 -8.483 23.900 1.00 85.50 471 ILE A O 1
ATOM 3698 N N . HIS A 1 472 ? -24.864 -9.505 25.758 1.00 82.25 472 HIS A N 1
ATOM 3699 C CA . HIS A 1 472 ? -26.204 -9.803 25.271 1.00 82.25 472 HIS A CA 1
ATOM 3700 C C . HIS A 1 472 ? -27.204 -9.624 26.420 1.00 82.25 472 HIS A C 1
ATOM 3702 O O . HIS A 1 472 ? -27.132 -10.292 27.459 1.00 82.25 472 HIS A O 1
ATOM 3708 N N . GLY A 1 473 ? -28.107 -8.663 26.265 1.00 76.62 473 GLY A N 1
ATOM 3709 C CA . GLY A 1 473 ? -28.909 -8.085 27.330 1.00 76.62 473 GLY A CA 1
ATOM 3710 C C . GLY A 1 473 ? -28.023 -7.484 28.421 1.00 76.62 473 GLY A C 1
ATOM 3711 O O . GLY A 1 473 ? -27.136 -6.676 28.165 1.00 76.62 473 GLY A O 1
ATOM 3712 N N . GLU A 1 474 ? -28.245 -7.912 29.663 1.00 74.69 474 GLU A N 1
ATOM 3713 C CA . GLU A 1 474 ? -27.456 -7.493 30.832 1.00 74.69 474 GLU A CA 1
ATOM 3714 C C . GLU A 1 474 ? -26.342 -8.493 31.195 1.00 74.69 474 GLU A C 1
ATOM 3716 O O . GLU A 1 474 ? -25.736 -8.398 32.264 1.00 74.69 474 GLU A O 1
ATOM 3721 N N . LYS A 1 475 ? -26.084 -9.497 30.345 1.00 83.94 475 LYS A N 1
ATOM 3722 C CA . LYS A 1 475 ? -25.165 -10.602 30.648 1.00 83.94 475 LYS A CA 1
ATOM 3723 C C . LYS A 1 475 ? -24.031 -10.693 29.637 1.00 83.94 475 LYS A C 1
ATOM 3725 O O . LYS A 1 475 ? -24.164 -10.321 28.476 1.00 83.94 475 LYS A O 1
ATOM 3730 N N . GLN A 1 476 ? -22.909 -11.240 30.095 1.00 86.25 476 GLN A N 1
ATOM 3731 C CA . GLN A 1 476 ? -21.832 -11.666 29.210 1.00 86.25 476 GLN A CA 1
ATOM 3732 C C . GLN A 1 476 ? -22.152 -13.053 28.646 1.00 86.25 476 GLN A C 1
ATOM 3734 O O . GLN A 1 476 ? -22.538 -13.952 29.395 1.00 86.25 476 GLN A O 1
ATOM 3739 N N . ALA A 1 477 ? -21.957 -13.229 27.344 1.00 88.81 477 ALA A N 1
ATOM 3740 C CA . ALA A 1 477 ? -22.134 -14.496 26.644 1.00 88.81 477 ALA A CA 1
ATOM 3741 C C . ALA A 1 477 ? -20.919 -14.790 25.755 1.00 88.81 477 ALA A C 1
ATOM 3743 O O . ALA A 1 477 ? -20.254 -13.869 25.283 1.00 88.81 477 ALA A O 1
ATOM 3744 N N . MET A 1 478 ? -20.625 -16.071 25.531 1.00 91.31 478 MET A N 1
ATOM 3745 C CA . MET A 1 478 ? -19.653 -16.486 24.516 1.00 91.31 478 MET A CA 1
ATOM 3746 C C . MET A 1 478 ? -20.364 -16.609 23.170 1.00 91.31 478 MET A C 1
ATOM 3748 O O . MET A 1 478 ? -21.423 -17.232 23.101 1.00 91.31 478 MET A O 1
ATOM 3752 N N . LYS A 1 479 ? -19.779 -16.032 22.119 1.00 89.50 479 LYS A N 1
ATOM 3753 C CA . LYS A 1 479 ? -20.291 -16.076 20.748 1.00 89.50 479 LYS A CA 1
ATOM 3754 C C . LYS A 1 479 ? -19.201 -16.590 19.810 1.00 89.50 479 LYS A C 1
ATOM 3756 O O . LYS A 1 479 ? -18.082 -16.075 19.811 1.00 89.50 479 LYS A O 1
ATOM 3761 N N . ASP A 1 480 ? -19.549 -17.609 19.034 1.00 89.62 480 ASP A N 1
ATOM 3762 C CA . ASP A 1 480 ? -18.731 -18.095 17.926 1.00 89.62 480 ASP A CA 1
ATOM 3763 C C . ASP A 1 480 ? -18.906 -17.144 16.737 1.00 89.62 480 ASP A C 1
ATOM 3765 O O . ASP A 1 480 ? -20.032 -16.835 16.340 1.00 89.62 480 ASP A O 1
ATOM 3769 N N . ILE A 1 481 ? -17.794 -16.662 16.188 1.00 90.44 481 ILE A N 1
ATOM 3770 C CA . ILE A 1 481 ? -17.766 -15.834 14.979 1.00 90.44 481 ILE A CA 1
ATOM 3771 C C . ILE A 1 481 ? -16.805 -16.441 13.966 1.00 90.44 481 ILE A C 1
ATOM 3773 O O . ILE A 1 481 ? -15.830 -17.092 14.338 1.00 90.44 481 ILE A O 1
ATOM 3777 N N . LEU A 1 482 ? -17.044 -16.201 12.683 1.00 90.19 482 LEU A N 1
ATOM 3778 C CA . LEU A 1 482 ? -16.036 -16.420 11.655 1.00 90.19 482 LEU A CA 1
ATOM 3779 C C . LEU A 1 482 ? -15.156 -15.179 11.543 1.00 90.19 482 LEU A C 1
ATOM 3781 O O . LEU A 1 482 ? -15.581 -14.063 11.851 1.00 90.19 482 LEU A O 1
ATOM 3785 N N . VAL A 1 483 ? -13.920 -15.367 11.105 1.00 89.75 483 VAL A N 1
ATOM 3786 C CA . VAL A 1 483 ? -12.963 -14.281 10.919 1.00 89.75 483 VAL A CA 1
ATOM 3787 C C . VAL A 1 483 ? -12.258 -14.441 9.581 1.00 89.75 483 VAL A C 1
ATOM 3789 O O . VAL A 1 483 ? -11.806 -15.520 9.219 1.00 89.75 483 VAL A O 1
ATOM 3792 N N . GLU A 1 484 ? -12.164 -13.359 8.825 1.00 88.06 484 GLU A N 1
ATOM 3793 C CA . GLU A 1 484 ? -11.528 -13.349 7.510 1.00 88.06 484 GLU A CA 1
ATOM 3794 C C . GLU A 1 484 ? -10.220 -12.558 7.573 1.00 88.06 484 GLU A C 1
ATOM 3796 O O . GLU A 1 484 ? -10.146 -11.503 8.214 1.00 88.06 484 GLU A O 1
ATOM 3801 N N . ASP A 1 485 ? -9.182 -13.063 6.908 1.00 87.62 485 ASP A N 1
ATOM 3802 C CA . ASP A 1 485 ? -7.894 -12.378 6.826 1.00 87.62 485 ASP A CA 1
ATOM 3803 C C . ASP A 1 485 ? -7.996 -11.140 5.929 1.00 87.62 485 ASP A C 1
ATOM 3805 O O . ASP A 1 485 ? -8.303 -11.239 4.739 1.00 87.62 485 ASP A O 1
ATOM 3809 N N . CYS A 1 486 ? -7.675 -9.971 6.488 1.00 89.69 486 CYS A N 1
ATOM 3810 C CA . CYS A 1 486 ? -7.623 -8.728 5.728 1.00 89.69 486 CYS A CA 1
ATOM 3811 C C . CYS A 1 486 ? -6.323 -8.651 4.920 1.00 89.69 486 CYS A C 1
ATOM 3813 O O . CYS A 1 486 ? -5.252 -8.363 5.463 1.00 89.69 486 CYS A O 1
ATOM 3815 N N . ILE A 1 487 ? -6.421 -8.882 3.612 1.00 90.12 487 ILE A N 1
ATOM 3816 C CA . ILE A 1 487 ? -5.317 -8.718 2.664 1.00 90.12 487 ILE A CA 1
ATOM 3817 C C . ILE A 1 487 ? -5.453 -7.356 1.995 1.00 90.12 487 ILE A C 1
ATOM 3819 O O . ILE A 1 487 ? -6.461 -7.066 1.347 1.00 90.12 487 ILE A O 1
ATOM 3823 N N . PHE A 1 488 ? -4.420 -6.529 2.122 1.00 88.12 488 PHE A N 1
ATOM 3824 C CA . PHE A 1 488 ? -4.380 -5.184 1.572 1.00 88.12 488 PHE A CA 1
ATOM 3825 C C . PHE A 1 488 ? -3.377 -5.076 0.432 1.00 88.12 488 PHE A C 1
ATOM 3827 O O . PHE A 1 488 ? -2.225 -5.462 0.581 1.00 88.12 488 PHE A O 1
ATOM 3834 N N . ARG A 1 489 ? -3.765 -4.459 -0.680 1.00 85.75 489 ARG A N 1
ATOM 3835 C CA . ARG A 1 489 ? -2.820 -3.904 -1.646 1.00 85.75 489 ARG A CA 1
ATOM 3836 C C . ARG A 1 489 ? -2.270 -2.588 -1.096 1.00 85.75 489 ARG A C 1
ATOM 3838 O O . ARG A 1 489 ? -3.044 -1.714 -0.699 1.00 85.75 489 ARG A O 1
ATOM 3845 N N . LEU A 1 490 ? -0.947 -2.457 -1.086 1.00 84.12 490 LEU A N 1
ATOM 3846 C CA . LEU A 1 490 ? -0.238 -1.269 -0.617 1.00 84.12 490 LEU A CA 1
ATOM 3847 C C . LEU A 1 490 ? 0.149 -0.370 -1.797 1.00 84.12 490 LEU A C 1
ATOM 3849 O O . LEU A 1 490 ? 0.942 -0.770 -2.650 1.00 84.12 490 LEU A O 1
ATOM 3853 N N . ASP A 1 491 ? -0.365 0.859 -1.805 1.00 78.94 491 ASP A N 1
ATOM 3854 C CA . ASP A 1 491 ? -0.064 1.883 -2.813 1.00 78.94 491 ASP A CA 1
ATOM 3855 C C . ASP A 1 491 ? 0.609 3.112 -2.166 1.00 78.94 491 ASP A C 1
ATOM 3857 O O . ASP A 1 491 ? 0.287 3.462 -1.026 1.00 78.94 491 ASP A O 1
ATOM 3861 N N . VAL A 1 492 ? 1.555 3.771 -2.849 1.00 77.88 492 VAL A N 1
ATOM 3862 C CA . VAL A 1 492 ? 2.273 4.942 -2.308 1.00 77.88 492 VAL A CA 1
ATOM 3863 C C . VAL A 1 492 ? 1.544 6.219 -2.709 1.00 77.88 492 VAL A C 1
ATOM 3865 O O . VAL A 1 492 ? 1.326 6.492 -3.881 1.00 77.88 492 VAL A O 1
ATOM 3868 N N . VAL A 1 493 ? 1.219 7.062 -1.731 1.00 71.25 493 VAL A N 1
ATOM 3869 C CA . VAL A 1 493 ? 0.470 8.304 -1.957 1.00 71.25 493 VAL A CA 1
ATOM 3870 C C . VAL A 1 493 ? 1.418 9.497 -1.956 1.00 71.25 493 VAL A C 1
ATOM 3872 O O . VAL A 1 493 ? 2.161 9.721 -1.000 1.00 71.25 493 VAL A O 1
ATOM 3875 N N . LYS A 1 494 ? 1.371 10.324 -3.001 1.00 66.44 494 LYS A N 1
ATOM 3876 C CA . LYS A 1 494 ? 2.167 11.559 -3.078 1.00 66.44 494 LYS A CA 1
ATOM 3877 C C . LYS A 1 494 ? 1.370 12.770 -2.592 1.00 66.44 494 LYS A C 1
ATOM 3879 O O . LYS A 1 494 ? 0.142 12.783 -2.585 1.00 66.44 494 LYS A O 1
ATOM 3884 N N . HIS A 1 495 ? 2.085 13.810 -2.160 1.00 62.88 495 HIS A N 1
ATOM 3885 C CA . HIS A 1 495 ? 1.520 15.126 -1.824 1.00 62.88 495 HIS A CA 1
ATOM 3886 C C . HIS A 1 495 ? 0.286 15.088 -0.893 1.00 62.88 495 HIS A C 1
ATOM 3888 O O . HIS A 1 495 ? -0.677 15.822 -1.100 1.00 62.88 495 HIS A O 1
ATOM 3894 N N . HIS A 1 496 ? 0.290 14.231 0.136 1.00 55.34 496 HIS A N 1
ATOM 3895 C CA . HIS A 1 496 ? -0.809 14.115 1.113 1.00 55.34 496 HIS A CA 1
ATOM 3896 C C . HIS A 1 496 ? -2.193 13.814 0.500 1.00 55.34 496 HIS A C 1
ATOM 3898 O O . HIS A 1 496 ? -3.209 14.249 1.040 1.00 55.34 496 HIS A O 1
ATOM 3904 N N . GLY A 1 497 ? -2.238 13.102 -0.628 1.00 54.16 497 GLY A N 1
ATOM 3905 C CA . GLY A 1 497 ? -3.480 12.802 -1.344 1.00 54.16 497 GLY A CA 1
ATOM 3906 C C . GLY A 1 497 ? -3.957 13.926 -2.270 1.00 54.16 497 GLY A C 1
ATOM 3907 O O . GLY A 1 497 ? -4.924 13.739 -2.994 1.00 54.16 497 GLY A O 1
ATOM 3908 N N . ARG A 1 498 ? -3.281 15.090 -2.309 1.00 52.19 498 ARG A N 1
ATOM 3909 C CA . ARG A 1 498 ? -3.504 16.099 -3.369 1.00 52.19 498 ARG A CA 1
ATOM 3910 C C . ARG A 1 498 ? -2.948 15.643 -4.710 1.00 52.19 498 ARG A C 1
ATOM 3912 O O . ARG A 1 498 ? -3.523 15.968 -5.737 1.00 52.19 498 ARG A O 1
ATOM 3919 N N . GLY A 1 499 ? -1.860 14.874 -4.675 1.00 52.12 499 GLY A N 1
ATOM 3920 C CA . GLY A 1 499 ? -1.254 14.286 -5.866 1.00 52.12 499 GLY A CA 1
ATOM 3921 C C . GLY A 1 499 ? -2.151 13.251 -6.538 1.00 52.12 499 GLY A C 1
ATOM 3922 O O . GLY A 1 499 ? -1.924 12.963 -7.700 1.00 52.12 499 GLY A O 1
ATOM 3923 N N . ASP A 1 500 ? -3.183 12.755 -5.848 1.00 56.38 500 ASP A N 1
ATOM 3924 C CA . ASP A 1 500 ? -4.188 11.852 -6.417 1.00 56.38 500 ASP A CA 1
ATOM 3925 C C . ASP A 1 500 ? -4.953 12.524 -7.568 1.00 56.38 500 ASP A C 1
ATOM 3927 O O . ASP A 1 500 ? -5.416 11.831 -8.467 1.00 56.38 500 ASP A O 1
ATOM 3931 N N . VAL A 1 501 ? -5.051 13.866 -7.570 1.00 50.53 501 VAL A N 1
ATOM 3932 C CA . VAL A 1 501 ? -5.619 14.635 -8.694 1.00 50.53 501 VAL A CA 1
ATOM 3933 C C . VAL A 1 501 ? -4.772 14.521 -9.965 1.00 50.53 501 VAL A C 1
ATOM 3935 O O . VAL A 1 501 ? -5.282 14.522 -11.088 1.00 50.53 501 VAL A O 1
ATOM 3938 N N . ASP A 1 502 ? -3.471 14.344 -9.764 1.00 46.12 502 ASP A N 1
ATOM 3939 C CA . ASP A 1 502 ? -2.451 14.233 -10.797 1.00 46.12 502 ASP A CA 1
ATOM 3940 C C . ASP A 1 502 ? -1.996 12.768 -11.008 1.00 46.12 502 ASP A C 1
ATOM 3942 O O . ASP A 1 502 ? -1.007 12.540 -11.706 1.00 46.12 502 ASP A O 1
ATOM 3946 N N . ASP A 1 503 ? -2.687 11.780 -10.409 1.00 50.41 503 ASP A N 1
ATOM 3947 C CA . ASP A 1 503 ? -2.340 10.349 -10.439 1.00 50.41 503 ASP A CA 1
ATOM 3948 C C . ASP A 1 503 ? -3.165 9.566 -11.483 1.00 50.41 503 ASP A C 1
ATOM 3950 O O . ASP A 1 503 ? -4.359 9.300 -11.335 1.00 50.41 503 ASP A O 1
ATOM 3954 N N . TYR A 1 504 ? -2.510 9.158 -12.570 1.00 49.31 504 TYR A N 1
ATOM 3955 C CA . TYR A 1 504 ? -3.072 8.392 -13.688 1.00 49.31 504 TYR A CA 1
ATOM 3956 C C . TYR A 1 504 ? -3.671 7.042 -13.309 1.00 49.31 504 TYR A C 1
ATOM 3958 O O . TYR A 1 504 ? -4.504 6.542 -14.072 1.00 49.31 504 TYR A O 1
ATOM 3966 N N . LEU A 1 505 ? -3.269 6.417 -12.195 1.00 47.81 505 LEU A N 1
ATOM 3967 C CA . LEU A 1 505 ? -3.855 5.133 -11.791 1.00 47.81 505 LEU A CA 1
ATOM 3968 C C . LEU A 1 505 ? -5.339 5.283 -11.412 1.00 47.81 505 LEU A C 1
ATOM 3970 O O . LEU A 1 505 ? -6.053 4.286 -11.317 1.00 47.81 505 LEU A O 1
ATOM 3974 N N . LEU A 1 506 ? -5.821 6.525 -11.290 1.00 47.69 506 LEU A N 1
ATOM 3975 C CA . LEU A 1 506 ? -7.211 6.894 -11.039 1.00 47.69 506 LEU A CA 1
ATOM 3976 C C . LEU A 1 506 ? -7.937 7.470 -12.277 1.00 47.69 506 LEU A C 1
ATOM 3978 O O . LEU A 1 506 ? -9.082 7.908 -12.166 1.00 47.69 506 LEU A O 1
ATOM 3982 N N . ARG A 1 507 ? -7.337 7.468 -13.482 1.00 38.41 507 ARG A N 1
ATOM 3983 C CA . ARG A 1 507 ? -7.962 8.101 -14.665 1.00 38.41 507 ARG A CA 1
ATOM 3984 C C . ARG A 1 507 ? -9.072 7.257 -15.324 1.00 38.41 507 ARG A C 1
ATOM 3986 O O . ARG A 1 507 ? -8.812 6.200 -15.904 1.00 38.41 507 ARG A O 1
ATOM 3993 N N . GLY A 1 508 ? -10.279 7.833 -15.268 1.00 37.59 508 GLY A N 1
ATOM 3994 C CA . GLY A 1 508 ? -11.553 7.517 -15.944 1.00 37.59 508 GLY A CA 1
ATOM 3995 C C . GLY A 1 508 ? -12.613 8.601 -15.649 1.00 37.59 508 GLY A C 1
ATOM 3996 O O . GLY A 1 508 ? -13.813 8.356 -15.676 1.00 37.59 508 GLY A O 1
ATOM 3997 N N . VAL A 1 509 ? -12.148 9.800 -15.289 1.00 37.94 509 VAL A N 1
ATOM 3998 C CA . VAL A 1 509 ? -12.935 10.887 -14.711 1.00 37.94 509 VAL A CA 1
ATOM 3999 C C . VAL A 1 509 ? -12.578 12.181 -15.429 1.00 37.94 509 VAL A C 1
ATOM 4001 O O . VAL A 1 509 ? -11.393 12.468 -15.607 1.00 37.94 509 VAL A O 1
ATOM 4004 N N . SER A 1 510 ? -13.580 12.974 -15.813 1.00 35.38 510 SER A N 1
ATOM 4005 C CA . SER A 1 510 ? -13.353 14.303 -16.388 1.00 35.38 510 SER A CA 1
ATOM 4006 C C . SER A 1 510 ? -12.584 15.203 -15.411 1.00 35.38 510 SER A C 1
ATOM 4008 O O . SER A 1 510 ? -13.021 15.428 -14.283 1.00 35.38 510 SER A O 1
ATOM 4010 N N . GLN A 1 511 ? -11.433 15.709 -15.858 1.00 37.72 511 GLN A N 1
ATOM 4011 C CA . GLN A 1 511 ? -10.535 16.591 -15.102 1.00 37.72 511 GLN A CA 1
ATOM 4012 C C . GLN A 1 511 ? -10.800 18.083 -15.368 1.00 37.72 511 GLN A C 1
ATOM 4014 O O . GLN A 1 511 ? -9.942 18.926 -15.115 1.00 37.72 511 GLN A O 1
ATOM 4019 N N . GLU A 1 512 ? -11.978 18.445 -15.874 1.00 36.06 512 GLU A N 1
ATOM 4020 C CA . GLU A 1 512 ? -12.356 19.850 -16.023 1.00 36.06 512 GLU A CA 1
ATOM 4021 C C . GLU A 1 512 ? -12.918 20.392 -14.704 1.00 36.06 512 GLU A C 1
ATOM 4023 O O . GLU A 1 512 ? -14.124 20.466 -14.475 1.00 36.06 512 GLU A O 1
ATOM 4028 N N . ALA A 1 513 ? -12.016 20.788 -13.810 1.00 33.00 513 ALA A N 1
ATOM 4029 C CA . ALA A 1 513 ? -12.327 21.733 -12.750 1.00 33.00 513 ALA A CA 1
ATOM 4030 C C . ALA A 1 513 ? -11.277 22.843 -12.784 1.00 33.00 513 ALA A C 1
ATOM 4032 O O . ALA A 1 513 ? -10.105 22.623 -12.485 1.00 33.00 513 ALA A O 1
ATOM 4033 N N . ALA A 1 514 ? -11.700 24.048 -13.164 1.00 32.50 514 ALA A N 1
ATOM 4034 C CA . ALA A 1 514 ? -10.891 25.237 -12.962 1.00 32.50 514 ALA A CA 1
ATOM 4035 C C . ALA A 1 514 ? -10.704 25.435 -11.452 1.00 32.50 514 ALA A C 1
ATOM 4037 O O . ALA A 1 514 ? -11.673 25.631 -10.714 1.00 32.50 514 ALA A O 1
ATOM 4038 N N . PHE A 1 515 ? -9.460 25.348 -10.988 1.00 36.03 515 PHE A N 1
ATOM 4039 C CA . PHE A 1 515 ? -9.113 25.724 -9.626 1.00 36.03 515 PHE A CA 1
ATOM 4040 C C . PHE A 1 515 ? -9.305 27.237 -9.458 1.00 36.03 515 PHE A C 1
ATOM 4042 O O . PHE A 1 515 ? -8.839 27.997 -10.311 1.00 36.03 515 PHE A O 1
ATOM 4049 N N . PRO A 1 516 ? -9.923 27.704 -8.360 1.00 34.91 516 PRO A N 1
ATOM 4050 C CA . PRO A 1 516 ? -9.676 29.051 -7.882 1.00 34.91 516 PRO A CA 1
ATOM 4051 C C . PRO A 1 516 ? -8.210 29.085 -7.423 1.00 34.91 516 PRO A C 1
ATOM 4053 O O . PRO A 1 516 ? -7.845 28.439 -6.443 1.00 34.91 516 PRO A O 1
ATOM 4056 N N . ASP A 1 517 ? -7.386 29.782 -8.200 1.00 37.25 517 ASP A N 1
ATOM 4057 C CA . ASP A 1 517 ? -5.980 30.121 -7.970 1.00 37.25 517 ASP A CA 1
ATOM 4058 C C . ASP A 1 517 ? -4.977 28.953 -7.964 1.00 37.25 517 ASP A C 1
ATOM 4060 O O . ASP A 1 517 ? -4.556 28.414 -6.938 1.00 37.25 517 ASP A O 1
ATOM 4064 N N . ALA A 1 518 ? -4.507 28.625 -9.171 1.00 40.00 518 ALA A N 1
ATOM 4065 C CA . ALA A 1 518 ? -3.262 27.902 -9.387 1.00 40.00 518 ALA A CA 1
ATOM 4066 C C . ALA A 1 518 ? -2.091 28.678 -8.755 1.00 40.00 518 ALA A C 1
ATOM 4068 O O . ALA A 1 518 ? -1.608 29.666 -9.304 1.00 40.00 518 ALA A O 1
ATOM 4069 N N . ILE A 1 519 ? -1.605 28.224 -7.598 1.00 44.00 519 ILE A N 1
ATOM 4070 C CA . ILE A 1 519 ? -0.301 28.659 -7.091 1.00 44.00 519 ILE A CA 1
ATOM 4071 C C . ILE A 1 519 ? 0.748 28.045 -8.020 1.00 44.00 519 ILE A C 1
ATOM 4073 O O . ILE A 1 519 ? 0.998 26.840 -7.981 1.00 44.00 519 ILE A O 1
ATOM 4077 N N . GLU A 1 520 ? 1.328 28.873 -8.888 1.00 49.06 520 GLU A N 1
ATOM 4078 C CA . GLU A 1 520 ? 2.377 28.467 -9.820 1.00 49.06 520 GLU A CA 1
ATOM 4079 C C . GLU A 1 520 ? 3.523 27.772 -9.070 1.00 49.06 520 GLU A C 1
ATOM 4081 O O . GLU A 1 520 ? 3.965 28.239 -8.019 1.00 49.06 520 GLU A O 1
ATOM 4086 N N . ARG A 1 521 ? 4.031 26.659 -9.621 1.00 43.25 521 ARG A N 1
ATOM 4087 C CA . ARG A 1 521 ? 5.124 25.838 -9.053 1.00 43.25 521 ARG A CA 1
ATOM 4088 C C . ARG A 1 521 ? 6.290 26.666 -8.495 1.00 43.25 521 ARG A C 1
ATOM 4090 O O . ARG A 1 521 ? 6.797 26.357 -7.425 1.00 43.25 521 ARG A O 1
ATOM 4097 N N . GLN A 1 522 ? 6.637 27.775 -9.150 1.00 48.66 522 GLN A N 1
ATOM 4098 C CA . GLN A 1 522 ? 7.688 28.688 -8.693 1.00 48.66 522 GLN A CA 1
ATOM 4099 C C . GLN A 1 522 ? 7.404 29.350 -7.337 1.00 48.66 522 GLN A C 1
ATOM 4101 O O . GLN A 1 522 ? 8.339 29.623 -6.585 1.00 48.66 522 GLN A O 1
ATOM 4106 N N . ALA A 1 523 ? 6.143 29.631 -7.008 1.00 50.34 523 ALA A N 1
ATOM 4107 C CA . ALA A 1 523 ? 5.762 30.206 -5.722 1.00 50.34 523 ALA A CA 1
ATOM 4108 C C . ALA A 1 523 ? 5.840 29.166 -4.593 1.00 50.34 523 ALA A C 1
ATOM 4110 O O . ALA A 1 523 ? 6.228 29.508 -3.475 1.00 50.34 523 ALA A O 1
ATOM 4111 N N . LEU A 1 524 ? 5.540 27.895 -4.889 1.00 47.69 524 LEU A N 1
ATOM 4112 C CA . LEU A 1 524 ? 5.715 26.792 -3.943 1.00 47.69 524 LEU A CA 1
ATOM 4113 C C . LEU A 1 524 ? 7.200 26.509 -3.690 1.00 47.69 524 LEU A C 1
ATOM 4115 O O . LEU A 1 524 ? 7.601 26.416 -2.534 1.00 47.69 524 LEU A O 1
ATOM 4119 N N . ASP A 1 525 ? 8.018 26.468 -4.742 1.00 57.09 525 ASP A N 1
ATOM 4120 C CA . ASP A 1 525 ? 9.463 26.240 -4.624 1.00 57.09 525 ASP A CA 1
ATOM 4121 C C . ASP A 1 525 ? 10.143 27.375 -3.842 1.00 57.09 525 ASP A C 1
ATOM 4123 O O . ASP A 1 525 ? 10.951 27.125 -2.949 1.00 57.09 525 ASP A O 1
ATOM 4127 N N . LYS A 1 526 ? 9.741 28.632 -4.085 1.00 68.12 526 LYS A N 1
ATOM 4128 C CA . LYS A 1 526 ? 10.204 29.785 -3.293 1.00 68.12 526 LYS A CA 1
ATOM 4129 C C . LYS A 1 526 ? 9.776 29.703 -1.832 1.00 68.12 526 LYS A C 1
ATOM 4131 O O . LYS A 1 526 ? 10.544 30.090 -0.954 1.00 68.12 526 LYS A O 1
ATOM 4136 N N . LYS A 1 527 ? 8.567 29.207 -1.560 1.00 62.97 527 LYS A N 1
ATOM 4137 C CA . LYS A 1 527 ? 8.074 29.047 -0.191 1.00 62.97 527 LYS A CA 1
ATOM 4138 C C . LYS A 1 527 ? 8.845 27.954 0.549 1.00 62.97 527 LYS A C 1
ATOM 4140 O O . LYS A 1 527 ? 9.304 28.204 1.659 1.00 62.97 527 LYS A O 1
ATOM 4145 N N . VAL A 1 528 ? 9.068 26.804 -0.085 1.00 60.97 528 VAL A N 1
ATOM 4146 C CA . VAL A 1 528 ? 9.865 25.700 0.474 1.00 60.97 528 VAL A CA 1
ATOM 4147 C C . VAL A 1 528 ? 11.305 26.143 0.743 1.00 60.97 528 VAL A C 1
ATOM 4149 O O . VAL A 1 528 ? 11.836 25.872 1.818 1.00 60.97 528 VAL A O 1
ATOM 4152 N N . GLU A 1 529 ? 11.916 26.894 -0.175 1.00 70.38 529 GLU A N 1
ATOM 4153 C CA . GLU A 1 529 ? 13.266 27.430 0.021 1.00 70.38 529 GLU A CA 1
ATOM 4154 C C . GLU A 1 529 ? 13.314 28.459 1.162 1.00 70.38 529 GLU A C 1
ATOM 4156 O O . GLU A 1 529 ? 14.231 28.440 1.982 1.00 70.38 529 GLU A O 1
ATOM 4161 N N . SER A 1 530 ? 12.290 29.312 1.286 1.00 71.62 530 SER A N 1
ATOM 4162 C CA . SER A 1 530 ? 12.194 30.270 2.395 1.00 71.62 530 SER A CA 1
ATOM 4163 C C . SER A 1 530 ? 12.010 29.589 3.757 1.00 71.62 530 SER A C 1
ATOM 4165 O O . SER A 1 530 ? 12.593 30.025 4.747 1.00 71.62 530 SER A O 1
ATOM 4167 N N . GLU A 1 531 ? 11.258 28.486 3.808 1.00 64.44 531 GLU A N 1
ATOM 4168 C CA . GLU A 1 531 ? 11.062 27.688 5.021 1.00 64.44 531 GLU A CA 1
ATOM 4169 C C . GLU A 1 531 ? 12.342 26.924 5.399 1.00 64.44 531 GLU A C 1
ATOM 4171 O O . GLU A 1 531 ? 12.675 26.833 6.583 1.00 64.44 531 GLU A O 1
ATOM 4176 N N . ARG A 1 532 ? 13.111 26.448 4.409 1.00 72.38 532 ARG A N 1
ATOM 4177 C CA . ARG A 1 532 ? 14.431 25.834 4.621 1.00 72.38 532 ARG A CA 1
ATOM 4178 C C . ARG A 1 532 ? 15.427 26.833 5.210 1.00 72.38 532 ARG A C 1
ATOM 4180 O O . ARG A 1 532 ? 16.036 26.544 6.238 1.00 72.38 532 ARG A O 1
ATOM 4187 N N . LEU A 1 533 ? 15.530 28.023 4.617 1.00 80.88 533 LEU A N 1
ATOM 4188 C CA . LEU A 1 533 ? 16.413 29.090 5.098 1.00 80.88 533 LEU A CA 1
ATOM 4189 C C . LEU A 1 533 ? 16.017 29.579 6.499 1.00 80.88 533 LEU A C 1
ATOM 4191 O O . LEU A 1 533 ? 16.886 29.828 7.332 1.00 80.88 533 LEU A O 1
ATOM 4195 N N . ALA A 1 534 ? 14.716 29.666 6.795 1.00 78.81 534 ALA A N 1
ATOM 4196 C CA . ALA A 1 534 ? 14.233 30.006 8.132 1.00 78.81 534 ALA A CA 1
ATOM 4197 C C . ALA A 1 534 ? 14.613 28.940 9.175 1.00 78.81 534 ALA A C 1
ATOM 4199 O O . ALA A 1 534 ? 14.960 29.284 10.306 1.00 78.81 534 ALA A O 1
ATOM 4200 N N . ARG A 1 535 ? 14.597 27.655 8.798 1.00 75.12 535 ARG A N 1
ATOM 4201 C CA . ARG A 1 535 ? 15.013 26.560 9.682 1.00 75.12 535 ARG A CA 1
ATOM 4202 C C . ARG A 1 535 ? 16.520 26.559 9.931 1.00 75.12 535 ARG A C 1
ATOM 4204 O O . ARG A 1 535 ? 16.931 26.418 11.076 1.00 75.12 535 ARG A O 1
ATOM 4211 N N . GLU A 1 536 ? 17.327 26.793 8.899 1.00 79.75 536 GLU A N 1
ATOM 4212 C CA . GLU A 1 536 ? 18.784 26.927 9.040 1.00 79.75 536 GLU A CA 1
ATOM 4213 C C . GLU A 1 536 ? 19.167 28.143 9.898 1.00 79.75 536 GLU A C 1
ATOM 4215 O O . GLU A 1 536 ? 20.080 28.065 10.719 1.00 79.75 536 GLU A O 1
ATOM 4220 N N . ALA A 1 537 ? 18.445 29.261 9.765 1.00 79.56 537 ALA A N 1
ATOM 4221 C CA . ALA A 1 537 ? 18.640 30.435 10.612 1.00 79.56 537 ALA A CA 1
ATOM 4222 C C . ALA A 1 537 ? 18.257 30.157 12.077 1.00 79.56 537 ALA A C 1
ATOM 4224 O O . ALA A 1 537 ? 18.990 30.549 12.986 1.00 79.56 537 ALA A O 1
ATOM 4225 N N . ALA A 1 538 ? 17.153 29.439 12.310 1.00 80.38 538 ALA A N 1
ATOM 4226 C CA . ALA A 1 538 ? 16.742 29.025 13.648 1.00 80.38 538 ALA A CA 1
ATOM 4227 C C . ALA A 1 538 ? 17.768 28.072 14.287 1.00 80.38 538 ALA A C 1
ATOM 4229 O O . ALA A 1 538 ? 18.165 28.289 15.431 1.00 80.38 538 ALA A O 1
ATOM 4230 N N . GLU A 1 539 ? 18.266 27.081 13.541 1.00 76.19 539 GLU A N 1
ATOM 4231 C CA . GLU A 1 539 ? 19.311 26.157 14.004 1.00 76.19 539 GLU A CA 1
ATOM 4232 C C . GLU A 1 539 ? 20.620 26.899 14.327 1.00 76.19 539 GLU A C 1
ATOM 4234 O O . GLU A 1 539 ? 21.205 26.665 15.382 1.00 76.19 539 GLU A O 1
ATOM 4239 N N . ARG A 1 540 ? 21.050 27.866 13.503 1.00 76.00 540 ARG A N 1
ATOM 4240 C CA . ARG A 1 540 ? 22.229 28.702 13.812 1.00 76.00 540 ARG A CA 1
ATOM 4241 C C . ARG A 1 540 ? 22.034 29.560 15.059 1.00 76.00 540 ARG A C 1
ATOM 4243 O O . ARG A 1 540 ? 22.947 29.654 15.871 1.00 76.00 540 ARG A O 1
ATOM 4250 N N . SER A 1 541 ? 20.855 30.160 15.229 1.00 78.88 541 SER A N 1
ATOM 4251 C CA . SER A 1 541 ? 20.557 30.964 16.420 1.00 78.88 541 SER A CA 1
ATOM 4252 C C . SER A 1 541 ? 20.530 30.121 17.698 1.00 78.88 541 SER A C 1
ATOM 4254 O O . SER A 1 541 ? 20.985 30.576 18.743 1.00 78.88 541 SER A O 1
ATOM 4256 N N . PHE A 1 542 ? 20.067 28.870 17.602 1.00 81.75 542 PHE A N 1
ATOM 4257 C CA . PHE A 1 542 ? 20.086 27.917 18.705 1.00 81.75 542 PHE A CA 1
ATOM 4258 C C . PHE A 1 542 ? 21.521 27.553 19.106 1.00 81.75 542 PHE A C 1
ATOM 4260 O O . PHE A 1 542 ? 21.848 27.604 20.289 1.00 81.75 542 PHE A O 1
ATOM 4267 N N . TRP A 1 543 ? 22.396 27.264 18.137 1.00 72.81 543 TRP A N 1
ATOM 4268 C CA . TRP A 1 543 ? 23.803 26.958 18.416 1.00 72.81 543 TRP A CA 1
ATOM 4269 C C . TRP A 1 543 ? 24.583 28.157 18.963 1.00 72.81 543 TRP A C 1
ATOM 4271 O O . TRP A 1 543 ? 25.350 27.985 19.902 1.00 72.81 543 TRP A O 1
ATOM 4281 N N . GLN A 1 544 ? 24.323 29.374 18.479 1.00 78.75 544 GLN A N 1
ATOM 4282 C CA . GLN A 1 544 ? 24.929 30.590 19.041 1.00 78.75 544 GLN A CA 1
ATOM 4283 C C . GLN A 1 544 ? 24.488 30.855 20.486 1.00 78.75 544 GLN A C 1
ATOM 4285 O O . GLN A 1 544 ? 25.292 31.281 21.310 1.00 78.75 544 GLN A O 1
ATOM 4290 N N . GLN A 1 545 ? 23.220 30.592 20.818 1.00 75.50 545 GLN A N 1
ATOM 4291 C CA . GLN A 1 545 ? 22.738 30.697 22.200 1.00 75.50 545 GLN A CA 1
ATOM 4292 C C . GLN A 1 545 ? 23.310 29.596 23.099 1.00 75.50 545 GLN A C 1
ATOM 4294 O O . GLN A 1 545 ? 23.537 29.840 24.282 1.00 75.50 545 GLN A O 1
ATOM 4299 N N . ALA A 1 546 ? 23.549 28.401 22.554 1.00 73.06 546 ALA A N 1
ATOM 4300 C CA . ALA A 1 546 ? 24.193 27.309 23.274 1.00 73.06 546 ALA A CA 1
ATOM 4301 C C . ALA A 1 546 ? 25.682 27.596 23.541 1.00 73.06 546 ALA A C 1
ATOM 4303 O O . ALA A 1 546 ? 26.130 27.400 24.664 1.00 73.06 546 ALA A O 1
ATOM 4304 N N . GLU A 1 547 ? 26.423 28.127 22.562 1.00 74.25 547 GLU A N 1
ATOM 4305 C CA . GLU A 1 547 ? 27.816 28.569 22.747 1.00 74.25 547 GLU A CA 1
ATOM 4306 C C . GLU A 1 547 ? 27.922 29.735 23.735 1.00 74.25 547 GLU A C 1
ATOM 4308 O O . GLU A 1 547 ? 28.805 29.734 24.586 1.00 74.25 547 GLU A O 1
ATOM 4313 N N . ALA A 1 548 ? 27.000 30.702 23.682 1.00 73.12 548 ALA A N 1
ATOM 4314 C CA . ALA A 1 548 ? 26.977 31.806 24.639 1.00 73.12 548 ALA A CA 1
ATOM 4315 C C . ALA A 1 548 ? 26.700 31.332 26.076 1.00 73.12 548 ALA A C 1
ATOM 4317 O O . ALA A 1 548 ? 27.292 31.864 27.009 1.00 73.12 548 ALA A O 1
ATOM 4318 N N . ARG A 1 549 ? 25.839 30.319 26.262 1.00 72.62 549 ARG A N 1
ATOM 4319 C CA . ARG A 1 549 ? 25.633 29.696 27.581 1.00 72.62 549 ARG A CA 1
ATOM 4320 C C . ARG A 1 549 ? 26.852 28.920 28.053 1.00 72.62 549 ARG A C 1
ATOM 4322 O O . ARG A 1 549 ? 27.214 29.060 29.208 1.00 72.62 549 ARG A O 1
ATOM 4329 N N . ALA A 1 550 ? 27.491 28.158 27.169 1.00 68.50 550 ALA A N 1
ATOM 4330 C CA . ALA A 1 550 ? 28.703 27.421 27.515 1.00 68.50 550 ALA A CA 1
ATOM 4331 C C . ALA A 1 550 ? 29.850 28.366 27.915 1.00 68.50 550 ALA A C 1
ATOM 4333 O O . ALA A 1 550 ? 30.550 28.097 28.881 1.00 68.50 550 ALA A O 1
ATOM 4334 N N . GLY A 1 551 ? 29.996 29.507 27.231 1.00 71.31 551 GLY A N 1
ATOM 4335 C CA . GLY A 1 551 ? 30.977 30.530 27.604 1.00 71.31 551 GLY A CA 1
ATOM 4336 C C . GLY A 1 551 ? 30.667 31.224 28.936 1.00 71.31 551 GLY A C 1
ATOM 4337 O O . GLY A 1 551 ? 31.588 31.533 29.680 1.00 71.31 551 GLY A O 1
ATOM 4338 N N . GLN A 1 552 ? 29.385 31.432 29.263 1.00 66.81 552 GLN A N 1
ATOM 4339 C CA . GLN A 1 552 ? 28.976 31.964 30.571 1.00 66.81 552 GLN A CA 1
ATOM 4340 C C . GLN A 1 552 ? 29.199 30.956 31.705 1.00 66.81 552 GLN A C 1
ATOM 4342 O O . GLN A 1 552 ? 29.625 31.353 32.781 1.00 66.81 552 GLN A O 1
ATOM 4347 N N . GLU A 1 553 ? 28.960 29.667 31.457 1.00 63.72 553 GLU A N 1
ATOM 4348 C CA . GLU A 1 553 ? 29.246 28.594 32.418 1.00 63.72 553 GLU A CA 1
ATOM 4349 C C . GLU A 1 553 ? 30.765 28.426 32.645 1.00 63.72 553 GLU A C 1
ATOM 4351 O O . GLU A 1 553 ? 31.184 28.216 33.779 1.00 63.72 553 GLU A O 1
ATOM 4356 N N . GLU A 1 554 ? 31.604 28.604 31.613 1.00 61.81 554 GLU A N 1
ATOM 4357 C CA . GLU A 1 554 ? 33.071 28.633 31.763 1.00 61.81 554 GLU A CA 1
ATOM 4358 C C . GLU A 1 554 ? 33.575 29.892 32.496 1.00 61.81 554 GLU A C 1
ATOM 4360 O O . GLU A 1 554 ? 34.500 29.792 33.302 1.00 61.81 554 GLU A O 1
ATOM 4365 N N . GLU A 1 555 ? 32.990 31.074 32.263 1.00 59.66 555 GLU A N 1
ATOM 4366 C CA . GLU A 1 555 ? 33.332 32.292 33.021 1.00 59.66 555 GLU A CA 1
ATOM 4367 C C . GLU A 1 555 ? 32.915 32.187 34.498 1.00 59.66 555 GLU A C 1
ATOM 4369 O O . GLU A 1 555 ? 33.700 32.567 35.369 1.00 59.66 555 GLU A O 1
ATOM 4374 N N . GLU A 1 556 ? 31.744 31.607 34.793 1.00 58.41 556 GLU A N 1
ATOM 4375 C CA . GLU A 1 556 ? 31.300 31.334 36.169 1.00 58.41 556 GLU A CA 1
ATOM 4376 C C . GLU A 1 556 ? 32.185 30.277 36.863 1.00 58.41 556 GLU A C 1
ATOM 4378 O O . GLU A 1 556 ? 32.531 30.455 38.030 1.00 58.41 556 GLU A O 1
ATOM 4383 N N . GLU A 1 557 ? 32.647 29.226 36.166 1.00 55.88 557 GLU A N 1
ATOM 4384 C CA . GLU A 1 557 ? 33.617 28.265 36.730 1.00 55.88 557 GLU A CA 1
ATOM 4385 C C . GLU A 1 557 ? 35.005 28.892 36.970 1.00 55.88 557 GLU A C 1
ATOM 4387 O O . GLU A 1 557 ? 35.683 28.545 37.941 1.00 55.88 557 GLU A O 1
ATOM 4392 N N . ILE A 1 558 ? 35.450 29.830 36.127 1.00 58.06 558 ILE A N 1
ATOM 4393 C CA . ILE A 1 558 ? 36.733 30.529 36.314 1.00 58.06 558 ILE A CA 1
ATOM 4394 C C . ILE A 1 558 ? 36.658 31.530 37.480 1.00 58.06 558 ILE A C 1
ATOM 4396 O O . ILE A 1 558 ? 37.631 31.644 38.235 1.00 58.06 558 ILE A O 1
ATOM 4400 N N . GLU A 1 559 ? 35.530 32.223 37.669 1.00 55.25 559 GLU A N 1
ATOM 4401 C CA . GLU A 1 559 ? 35.309 33.088 38.839 1.00 55.25 559 GLU A CA 1
ATOM 4402 C C . GLU A 1 559 ? 35.217 32.278 40.144 1.00 55.25 559 GLU A C 1
ATOM 4404 O O . GLU A 1 559 ? 35.854 32.658 41.130 1.00 55.25 559 GLU A O 1
ATOM 4409 N N . ASP A 1 560 ? 34.552 31.117 40.144 1.00 51.47 560 ASP A N 1
ATOM 4410 C CA . ASP A 1 560 ? 34.425 30.253 41.331 1.00 51.47 560 ASP A CA 1
ATOM 4411 C C . ASP A 1 560 ? 35.774 29.604 41.726 1.00 51.47 560 ASP A C 1
ATOM 4413 O O . ASP A 1 560 ? 36.132 29.494 42.907 1.00 51.47 560 ASP A O 1
ATOM 4417 N N . VAL A 1 561 ? 36.624 29.268 40.745 1.00 54.00 561 VAL A N 1
ATOM 4418 C CA . VAL A 1 561 ? 38.014 28.830 40.989 1.00 54.00 561 VAL A CA 1
ATOM 4419 C C . VAL A 1 561 ? 38.901 29.992 41.470 1.00 54.00 561 VAL A C 1
ATOM 4421 O O . VAL A 1 561 ? 39.782 29.788 42.315 1.00 54.00 561 VAL A O 1
ATOM 4424 N N . GLY A 1 562 ? 38.656 31.217 40.993 1.00 52.25 562 GLY A N 1
ATOM 4425 C CA . GLY A 1 562 ? 39.338 32.438 41.434 1.00 52.25 562 GLY A CA 1
ATOM 4426 C C . GLY A 1 562 ? 39.025 32.824 42.885 1.00 52.25 562 GLY A C 1
ATOM 4427 O O . GLY A 1 562 ? 39.945 33.140 43.650 1.00 52.25 562 GLY A O 1
ATOM 4428 N N . GLU A 1 563 ? 37.761 32.728 43.305 1.00 49.81 563 GLU A N 1
ATOM 4429 C CA . GLU A 1 563 ? 37.345 32.960 44.696 1.00 49.81 563 GLU A CA 1
ATOM 4430 C C . GLU A 1 563 ? 37.810 31.835 45.635 1.00 49.81 563 GLU A C 1
ATOM 4432 O O . GLU A 1 563 ? 38.260 32.102 46.757 1.00 49.81 563 GLU A O 1
ATOM 4437 N N . THR A 1 564 ? 37.835 30.585 45.160 1.00 45.38 564 THR A N 1
ATOM 4438 C CA . THR A 1 564 ? 38.344 29.446 45.942 1.00 45.38 564 THR A CA 1
ATOM 4439 C C . THR A 1 564 ? 39.866 29.520 46.164 1.00 45.38 564 THR A C 1
ATOM 4441 O O . THR A 1 564 ? 40.353 29.155 47.239 1.00 45.38 564 THR A O 1
ATOM 4444 N N . MET A 1 565 ? 40.647 30.059 45.215 1.00 41.41 565 MET A N 1
ATOM 4445 C CA . MET A 1 565 ? 42.089 30.292 45.413 1.00 41.41 565 MET A CA 1
ATOM 4446 C C . MET A 1 565 ? 42.405 31.490 46.324 1.00 41.41 565 MET A C 1
ATOM 4448 O O . MET A 1 565 ? 43.423 31.467 47.022 1.00 41.41 565 MET A O 1
ATOM 4452 N N . MET A 1 566 ? 41.539 32.506 46.385 1.00 43.62 566 MET A N 1
ATOM 4453 C CA . MET A 1 566 ? 41.718 33.669 47.269 1.00 43.62 566 MET A CA 1
ATOM 4454 C C . MET A 1 566 ? 41.395 33.367 48.743 1.00 43.62 566 MET A C 1
ATOM 4456 O O . MET A 1 566 ? 41.898 34.058 49.629 1.00 43.62 566 MET A O 1
ATOM 4460 N N . HIS A 1 567 ? 40.651 32.294 49.036 1.00 43.09 567 HIS A N 1
ATOM 4461 C CA . HIS A 1 567 ? 40.330 31.881 50.409 1.00 43.09 567 HIS A CA 1
ATOM 4462 C C . HIS A 1 567 ? 41.302 30.867 51.050 1.00 43.09 567 HIS A C 1
ATOM 4464 O O . HIS A 1 567 ? 41.159 30.568 52.238 1.00 43.09 567 HIS A O 1
ATOM 4470 N N . ILE A 1 568 ? 42.332 30.387 50.333 1.00 43.62 568 ILE A N 1
ATOM 4471 C CA . ILE A 1 568 ? 43.343 29.443 50.869 1.00 43.62 568 ILE A CA 1
ATOM 4472 C C . ILE A 1 568 ? 44.722 30.103 51.126 1.00 43.62 568 ILE A C 1
ATOM 4474 O O . ILE A 1 568 ? 45.593 29.499 51.753 1.00 43.62 568 ILE A O 1
ATOM 4478 N N . ALA A 1 569 ? 44.932 31.376 50.772 1.00 35.12 569 ALA A N 1
ATOM 4479 C CA . ALA A 1 569 ? 46.215 32.065 50.969 1.00 35.12 569 ALA A CA 1
ATOM 4480 C C . ALA A 1 569 ? 46.217 33.109 52.115 1.00 35.12 569 ALA A C 1
ATOM 4482 O O . ALA A 1 569 ? 46.283 34.305 51.861 1.00 35.12 569 ALA A O 1
ATOM 4483 N N . CYS A 1 570 ? 46.297 32.606 53.362 1.00 35.41 570 CYS A N 1
ATOM 4484 C CA . CYS A 1 570 ? 46.926 33.214 54.566 1.00 35.41 570 CYS A CA 1
ATOM 4485 C C . CYS A 1 570 ? 46.314 34.499 55.193 1.00 35.41 570 CYS A C 1
ATOM 4487 O O . CYS A 1 570 ? 45.852 35.370 54.466 1.00 35.41 570 CYS A O 1
ATOM 4489 N N . PRO A 1 571 ? 46.375 34.698 56.542 1.00 38.03 571 PRO A N 1
ATOM 4490 C CA . PRO A 1 571 ? 47.638 34.617 57.300 1.00 38.03 571 PRO A CA 1
ATOM 4491 C C . PRO A 1 571 ? 47.554 34.142 58.773 1.00 38.03 571 PRO A C 1
ATOM 4493 O O . PRO A 1 571 ? 46.679 34.547 59.530 1.00 38.03 571 PRO A O 1
ATOM 4496 N N . LEU A 1 572 ? 48.577 33.426 59.255 1.00 29.25 572 LEU A N 1
ATOM 4497 C CA . LEU A 1 572 ? 49.014 33.575 60.650 1.00 29.25 572 LEU A CA 1
ATOM 4498 C C . LEU A 1 572 ? 50.543 33.459 60.780 1.00 29.25 572 LEU A C 1
ATOM 4500 O O . LEU A 1 572 ? 51.122 32.380 60.764 1.00 29.25 572 LEU A O 1
ATOM 4504 N N . THR A 1 573 ? 51.131 34.640 60.992 1.00 30.89 573 THR A N 1
ATOM 4505 C CA . THR A 1 573 ? 52.173 34.973 61.983 1.00 30.89 573 THR A CA 1
ATOM 4506 C C . THR A 1 573 ? 53.599 34.411 61.877 1.00 30.89 573 THR A C 1
ATOM 4508 O O . THR A 1 573 ? 53.850 33.243 62.133 1.00 30.89 573 THR A O 1
ATOM 4511 N N . MET A 1 574 ? 54.518 35.388 61.774 1.00 30.89 574 MET A N 1
ATOM 4512 C CA . MET A 1 574 ? 55.654 35.635 62.684 1.00 30.89 574 MET A CA 1
ATOM 4513 C C . MET A 1 574 ? 56.904 34.744 62.581 1.00 30.89 574 MET A C 1
ATOM 4515 O O . MET A 1 574 ? 56.883 33.597 63.004 1.00 30.89 574 MET A O 1
ATOM 4519 N N . LEU A 1 575 ? 58.046 35.332 62.190 1.00 33.81 575 LEU A N 1
ATOM 4520 C CA . LEU A 1 575 ? 59.119 35.809 63.092 1.00 33.81 575 LEU A CA 1
ATOM 4521 C C . LEU A 1 575 ? 60.431 36.060 62.315 1.00 33.81 575 LEU A C 1
ATOM 4523 O O . LEU A 1 575 ? 60.900 35.172 61.610 1.00 33.81 575 LEU A O 1
ATOM 4527 N N . PHE A 1 576 ? 61.018 37.233 62.597 1.00 36.25 576 PHE A N 1
ATOM 4528 C CA . PHE A 1 576 ? 62.354 37.759 62.255 1.00 36.25 576 PHE A CA 1
ATOM 4529 C C . PHE A 1 576 ? 62.612 38.331 60.859 1.00 36.25 576 PHE A C 1
ATOM 4531 O O . PHE A 1 576 ? 62.493 37.606 59.851 1.00 36.25 576 PHE A O 1
#

Foldseek 3Di:
DKAKDKDDDFDDKDFQQPPDDDDPVLVVLLVVCVVVLFLVSVVVSCVVVHWKDFRMFTKFKMKMWMDDDDPPDPDDPVVVNVVVNVQVVCLQPPPPDPDQQPDDDDDDDDDDDDPDPDRDSDQTQIQMQFFPRVCRSRNVVRVVSRVDPVRMDGPDGPDIDTPLVVQLSDPPRVLSNLVVVLCVVQPDPFAFCVVDLKFKKWWKFPPDQPLAAAWDDDPDPDPQQPDRWIKTWFFDPPDKAFQWDWDAPDPPDQQHAIAHDVNDTDAWFVVRIAGFIFIYTYPPCDDPPFHWLLDDDLVVLRRMKMWGQPPDRTAKAFGKIWIWPFRDDDPDDDDTQIWGWAWAQGLQRFIFIHIDSDPQTFIKGWHFPPDDPPDIGGHGAQTKTWIKGFLQRRPFAHFYPNVHPVGDGDSADDPPQPDRMWTKWQKPVWSAHSYADPPDPTGRGTGIGTDNFDDDPPDPDDFAKDWTWTDDPNDIDIDIITIIGGIIRMHTDPPSSNCSNVRPSRPPGDNPDDDPDDPPPVNVVVVVVVVVVVVVVVVVVVVVVVVVVVVVVVVVVVVVVVVVVVVPDDDDDDDD

Secondary structure (DSSP, 8-state):
-EEEEEEEEEEEEEE-SSS----HHHHHHHHHHHHH--HHHHHHHHHHH-SEEEEEEEEEEEEEEEEEPPTT-SS-HHHHHHHHHHHHHHHHH-TT--SS----------S--------------PEEESS-GGGTT-HHHHHHHTTSGGG-EEEEEEEEEEHHHHHHTSTT-TTHHHHHHHHGGG-SSS-B-SS-SEEEEEEEEEE--TTPPPSS-TT---TTTTSPPEEEEE--TT--B-PBP-EESSTT-TT--EE-GGGS--B-SSSS-B---EEEEEGGGEETTEETTSS--HHHHTTEEEEE-SS-SB-BTTEEEEEEEE----SSS----EEEEEEEE-TTS-EEEEEE-SSPPPEEEEEETTPPTT--PBP-TTEEEEEEEEGGG-TT-EEE-SS-TT-EEESSPPTT---SEEEEEEEES-SS-SS--TT-SSPPPBP-EEE-----TT-SS--EEEEEEEEETTEEEEEEEEEEE-EEEEEEPPGGGTGGGG-GGG-SS------S----HHHHHHHHHHHHHHHHHHHHHHHHHHHHHHHHHHHHHHHHHHHHHHTSS-------

InterPro domains:
  IPR020864 Membrane attack complex component/perforin (MACPF) domain [PF01823] (25-160)
  IPR020864 Membrane attack complex component/perforin (MACPF) domain [PS51412] (1-205)

Radius of gyration: 36.58 Å; chains: 1; bounding box: 98×66×118 Å